Protein AF-0000000081539989 (afdb_homodimer)

pLDDT: mean 92.27, std 11.48, range [32.66, 98.75]

Structure (mmCIF, N/CA/C/O backbone):
data_AF-0000000081539989-model_v1
#
loop_
_entity.id
_entity.type
_entity.pdbx_description
1 polymer 'Tc1-like transposase DDE domain-containing protein'
#
loop_
_atom_site.group_PDB
_atom_site.id
_atom_site.type_symbol
_atom_site.label_atom_id
_atom_site.label_alt_id
_atom_site.label_comp_id
_atom_site.label_asym_id
_atom_site.label_entity_id
_atom_site.label_seq_id
_atom_site.pdbx_PDB_ins_code
_atom_site.Cartn_x
_atom_site.Cartn_y
_atom_site.Cartn_z
_atom_site.occupancy
_atom_site.B_iso_or_equiv
_atom_site.auth_seq_id
_atom_site.auth_comp_id
_atom_site.auth_asym_id
_atom_site.auth_atom_id
_atom_site.pdbx_PDB_model_num
ATOM 1 N N . MET A 1 1 ? 71.062 -4.848 20.766 1 32.66 1 MET A N 1
ATOM 2 C CA . MET A 1 1 ? 70.312 -5.418 19.625 1 32.66 1 MET A CA 1
ATOM 3 C C . MET A 1 1 ? 68.812 -5.262 19.797 1 32.66 1 MET A C 1
ATOM 5 O O . MET A 1 1 ? 68.25 -5.824 20.734 1 32.66 1 MET A O 1
ATOM 9 N N . GLY A 1 2 ? 68.25 -4.023 19.516 1 36.53 2 GLY A N 1
ATOM 10 C CA . GLY A 1 2 ? 66.875 -3.639 19.781 1 36.53 2 GLY A CA 1
ATOM 11 C C . GLY A 1 2 ? 65.875 -4.523 19.078 1 36.53 2 GLY A C 1
ATOM 12 O O . GLY A 1 2 ? 66.125 -5.035 17.984 1 36.53 2 GLY A O 1
ATOM 13 N N . LEU A 1 3 ? 65.125 -5.34 19.828 1 42.34 3 LEU A N 1
ATOM 14 C CA . LEU A 1 3 ? 64.125 -6.23 19.25 1 42.34 3 LEU A CA 1
ATOM 15 C C . LEU A 1 3 ? 63.25 -5.492 18.234 1 42.34 3 LEU A C 1
ATOM 17 O O . LEU A 1 3 ? 62.906 -4.332 18.453 1 42.34 3 LEU A O 1
ATOM 21 N N . PRO A 1 4 ? 63.375 -5.879 16.906 1 45.34 4 PRO A N 1
ATOM 22 C CA . PRO A 1 4 ? 62.594 -5.195 15.883 1 45.34 4 PRO A CA 1
ATOM 23 C C . PRO A 1 4 ? 61.094 -5.07 16.266 1 45.34 4 PRO A C 1
ATOM 25 O O . PRO A 1 4 ? 60.594 -5.906 17 1 45.34 4 PRO A O 1
ATOM 28 N N . HIS A 1 5 ? 60.562 -3.91 16.516 1 39.25 5 HIS A N 1
ATOM 29 C CA . HIS A 1 5 ? 59.156 -3.686 16.734 1 39.25 5 HIS A CA 1
ATOM 30 C C . HIS A 1 5 ? 58.312 -4.43 15.703 1 39.25 5 HIS A C 1
ATOM 32 O O . HIS A 1 5 ? 58.594 -4.352 14.5 1 39.25 5 HIS A O 1
ATOM 38 N N . ARG A 1 6 ? 57.875 -5.656 15.984 1 35.88 6 ARG A N 1
ATOM 39 C CA . ARG A 1 6 ? 56.969 -6.367 15.094 1 35.88 6 ARG A CA 1
ATOM 40 C C . ARG A 1 6 ? 55.969 -5.414 14.461 1 35.88 6 ARG A C 1
ATOM 42 O O . ARG A 1 6 ? 55.281 -4.68 15.164 1 35.88 6 ARG A O 1
ATOM 49 N N . ALA A 1 7 ? 56.375 -4.844 13.305 1 40.03 7 ALA A N 1
ATOM 50 C CA . ALA A 1 7 ? 55.406 -4.059 12.547 1 40.03 7 ALA A CA 1
ATOM 51 C C . ALA A 1 7 ? 53.969 -4.629 12.695 1 40.03 7 ALA A C 1
ATOM 53 O O . ALA A 1 7 ? 53.781 -5.848 12.633 1 40.03 7 ALA A O 1
ATOM 54 N N . TYR A 1 8 ? 53.156 -4.18 13.43 1 42.19 8 TYR A N 1
ATOM 55 C CA . TYR A 1 8 ? 51.75 -4.598 13.484 1 42.19 8 TYR A CA 1
ATOM 56 C C . TYR A 1 8 ? 51.25 -4.984 12.102 1 42.19 8 TYR A C 1
ATOM 58 O O . TYR A 1 8 ? 51.594 -4.336 11.109 1 42.19 8 TYR A O 1
ATOM 66 N N . SER A 1 9 ? 51.219 -6.258 11.734 1 43.16 9 SER A N 1
ATOM 67 C CA . SER A 1 9 ? 50.719 -6.805 10.484 1 43.16 9 SER A CA 1
ATOM 68 C C . SER A 1 9 ? 49.531 -6 9.984 1 43.16 9 SER A C 1
ATOM 70 O O . SER A 1 9 ? 48.562 -5.797 10.719 1 43.16 9 SER A O 1
ATOM 72 N N . THR A 1 10 ? 49.812 -4.809 9.383 1 48.72 10 THR A N 1
ATOM 73 C CA . THR A 1 10 ? 48.688 -4.07 8.773 1 48.72 10 THR A CA 1
ATOM 74 C C . THR A 1 10 ? 47.75 -5.02 8.031 1 48.72 10 THR A C 1
ATOM 76 O O . THR A 1 10 ? 48.188 -6.012 7.453 1 48.72 10 THR A O 1
ATOM 79 N N . GLY A 1 11 ? 46.656 -5.477 8.594 1 51.34 11 GLY A N 1
ATOM 80 C CA . GLY A 1 11 ? 45.656 -6.316 7.945 1 51.34 11 GLY A CA 1
ATOM 81 C C . GLY A 1 11 ? 45.594 -6.129 6.441 1 51.34 11 GLY A C 1
ATOM 82 O O . GLY A 1 11 ? 46.25 -5.254 5.895 1 51.34 11 GLY A O 1
ATOM 83 N N . ARG A 1 12 ? 45.281 -7.199 5.68 1 60.38 12 ARG A N 1
ATOM 84 C CA . ARG A 1 12 ? 45.125 -7.203 4.227 1 60.38 12 ARG A CA 1
ATOM 85 C C . ARG A 1 12 ? 44.5 -5.906 3.742 1 60.38 12 ARG A C 1
ATOM 87 O O . ARG A 1 12 ? 43.531 -5.43 4.336 1 60.38 12 ARG A O 1
ATOM 94 N N . PRO A 1 13 ? 45.344 -5.188 2.928 1 66.81 13 PRO A N 1
ATOM 95 C CA . PRO A 1 13 ? 44.719 -3.969 2.385 1 66.81 13 PRO A CA 1
ATOM 96 C C . PRO A 1 13 ? 43.312 -4.199 1.852 1 66.81 13 PRO A C 1
ATOM 98 O O . PRO A 1 13 ? 43 -5.297 1.385 1 66.81 13 PRO A O 1
ATOM 101 N N . ARG A 1 14 ? 42.469 -3.279 2.121 1 76.44 14 ARG A N 1
ATOM 102 C CA . ARG A 1 14 ? 41.094 -3.389 1.67 1 76.44 14 ARG A CA 1
ATOM 103 C C . ARG A 1 14 ? 41 -3.406 0.147 1 76.44 14 ARG A C 1
ATOM 105 O O . ARG A 1 14 ? 41.781 -2.725 -0.528 1 76.44 14 ARG A O 1
ATOM 112 N N . LYS A 1 15 ? 40.219 -4.227 -0.308 1 83.38 15 LYS A N 1
ATOM 113 C CA . LYS A 1 15 ? 40.094 -4.438 -1.745 1 83.38 15 LYS A CA 1
ATOM 114 C C . LYS A 1 15 ? 39.562 -3.178 -2.434 1 83.38 15 LYS A C 1
ATOM 116 O O . LYS A 1 15 ? 40 -2.857 -3.547 1 83.38 15 LYS A O 1
ATOM 121 N N . LEU A 1 16 ? 38.781 -2.385 -1.803 1 87.81 16 LEU A N 1
ATOM 122 C CA . LEU A 1 16 ? 38.25 -1.136 -2.359 1 87.81 16 LEU A CA 1
ATOM 123 C C . LEU A 1 16 ? 39.062 0.056 -1.825 1 87.81 16 LEU A C 1
ATOM 125 O O . LEU A 1 16 ? 39.094 0.283 -0.614 1 87.81 16 LEU A O 1
ATOM 129 N N . GLY A 1 17 ? 39.656 0.732 -2.686 1 87.44 17 GLY A N 1
ATOM 130 C CA . GLY A 1 17 ? 40.438 1.913 -2.316 1 87.44 17 GLY A CA 1
ATOM 131 C C . GLY A 1 17 ? 39.562 3.158 -2.172 1 87.44 17 GLY A C 1
ATOM 132 O O . GLY A 1 17 ? 38.344 3.092 -2.287 1 87.44 17 GLY A O 1
ATOM 133 N N . ALA A 1 18 ? 40.219 4.23 -1.873 1 89.81 18 ALA A N 1
ATOM 134 C CA . ALA A 1 18 ? 39.562 5.512 -1.636 1 89.81 18 ALA A CA 1
ATOM 135 C C . ALA A 1 18 ? 38.781 5.965 -2.871 1 89.81 18 ALA A C 1
ATOM 137 O O . ALA A 1 18 ? 37.688 6.496 -2.756 1 89.81 18 ALA A O 1
ATOM 138 N N . GLU A 1 19 ? 39.344 5.703 -3.971 1 91.69 19 GLU A N 1
ATOM 139 C CA . GLU A 1 19 ? 38.719 6.105 -5.219 1 91.69 19 GLU A CA 1
ATOM 140 C C . GLU A 1 19 ? 37.438 5.281 -5.48 1 91.69 19 GLU A C 1
ATOM 142 O O . GLU A 1 19 ? 36.438 5.809 -5.949 1 91.69 19 GLU A O 1
ATOM 147 N N . ASP A 1 20 ? 37.594 4.039 -5.219 1 91.75 20 ASP A N 1
ATOM 148 C CA . ASP A 1 20 ? 36.438 3.152 -5.383 1 91.75 20 ASP A CA 1
ATOM 149 C C . ASP A 1 20 ? 35.281 3.553 -4.453 1 91.75 20 ASP A C 1
ATOM 151 O O . ASP A 1 20 ? 34.125 3.566 -4.859 1 91.75 20 ASP A O 1
ATOM 155 N N . ILE A 1 21 ? 35.656 3.891 -3.301 1 91.5 21 ILE A N 1
ATOM 156 C CA . ILE A 1 21 ? 34.688 4.285 -2.297 1 91.5 21 ILE A CA 1
ATOM 157 C C . ILE A 1 21 ? 34 5.586 -2.721 1 91.5 21 ILE A C 1
ATOM 159 O O . ILE A 1 21 ? 32.781 5.719 -2.613 1 91.5 21 ILE A O 1
ATOM 163 N N . ALA A 1 22 ? 34.781 6.492 -3.139 1 93.38 22 ALA A N 1
ATOM 164 C CA . ALA A 1 22 ? 34.219 7.758 -3.627 1 93.38 22 ALA A CA 1
ATOM 165 C C . ALA A 1 22 ? 33.25 7.523 -4.773 1 93.38 22 ALA A C 1
ATOM 167 O O . ALA A 1 22 ? 32.188 8.172 -4.84 1 93.38 22 ALA A O 1
ATOM 168 N N . TYR A 1 23 ? 33.625 6.598 -5.547 1 93.25 23 TYR A N 1
ATOM 169 C CA . TYR A 1 23 ? 32.781 6.262 -6.676 1 93.25 23 TYR A CA 1
ATOM 170 C C . TYR A 1 23 ? 31.453 5.68 -6.195 1 93.25 23 TYR A C 1
ATOM 172 O O . TYR A 1 23 ? 30.391 6.078 -6.672 1 93.25 23 TYR A O 1
ATOM 180 N N . VAL A 1 24 ? 31.531 4.809 -5.281 1 91.12 24 VAL A N 1
ATOM 181 C CA . VAL A 1 24 ? 30.344 4.16 -4.738 1 91.12 24 VAL A CA 1
ATOM 182 C C . VAL A 1 24 ? 29.422 5.211 -4.121 1 91.12 24 VAL A C 1
ATOM 184 O O . VAL A 1 24 ? 28.219 5.195 -4.363 1 91.12 24 VAL A O 1
ATOM 187 N N . MET A 1 25 ? 29.953 6.086 -3.455 1 92.62 25 MET A N 1
ATOM 188 C CA . MET A 1 25 ? 29.172 7.133 -2.801 1 92.62 25 MET A CA 1
ATOM 189 C C . MET A 1 25 ? 28.484 8.023 -3.83 1 92.62 25 MET A C 1
ATOM 191 O O . MET A 1 25 ? 27.312 8.375 -3.676 1 92.62 25 MET A O 1
ATOM 195 N N . GLU A 1 26 ? 29.234 8.328 -4.797 1 93.31 26 GLU A N 1
ATOM 196 C CA . GLU A 1 26 ? 28.688 9.164 -5.855 1 93.31 26 GLU A CA 1
ATOM 197 C C . GLU A 1 26 ? 27.547 8.461 -6.59 1 93.31 26 GLU A C 1
ATOM 199 O O . GLU A 1 26 ? 26.531 9.07 -6.906 1 93.31 26 GLU A O 1
ATOM 204 N N . ARG A 1 27 ? 27.781 7.207 -6.801 1 93.5 27 ARG A N 1
ATOM 205 C CA . ARG A 1 27 ? 26.766 6.418 -7.488 1 93.5 27 ARG A CA 1
ATOM 206 C C . ARG A 1 27 ? 25.469 6.348 -6.672 1 93.5 27 ARG A C 1
ATOM 208 O O . ARG A 1 27 ? 24.375 6.512 -7.211 1 93.5 27 ARG A O 1
ATOM 215 N N . LEU A 1 28 ? 25.594 6.141 -5.418 1 94.19 28 LEU A N 1
ATOM 216 C CA . LEU A 1 28 ? 24.438 6.023 -4.535 1 94.19 28 LEU A CA 1
ATOM 217 C C . LEU A 1 28 ? 23.719 7.363 -4.387 1 94.19 28 LEU A C 1
ATOM 219 O O . LEU A 1 28 ? 22.5 7.406 -4.227 1 94.19 28 LEU A O 1
ATOM 223 N N . ASN A 1 29 ? 24.547 8.398 -4.453 1 91.12 29 ASN A N 1
ATOM 224 C CA . ASN A 1 29 ? 23.953 9.727 -4.402 1 91.12 29 ASN A CA 1
ATOM 225 C C . ASN A 1 29 ? 23.078 10 -5.633 1 91.12 29 ASN A C 1
ATOM 227 O O . ASN A 1 29 ? 22.062 10.68 -5.535 1 91.12 29 ASN A O 1
ATOM 231 N N . GLN A 1 30 ? 23.5 9.523 -6.707 1 92.12 30 GLN A N 1
ATOM 232 C CA . GLN A 1 30 ? 22.766 9.703 -7.949 1 92.12 30 GLN A CA 1
ATOM 233 C C . GLN A 1 30 ? 21.562 8.758 -8.016 1 92.12 30 GLN A C 1
ATOM 235 O O . GLN A 1 30 ? 20.484 9.141 -8.469 1 92.12 30 GLN A O 1
ATOM 240 N N . CYS A 1 31 ? 21.828 7.523 -7.574 1 94.19 31 CYS A N 1
ATOM 241 C CA . CYS A 1 31 ? 20.812 6.48 -7.59 1 94.19 31 CYS A CA 1
ATOM 242 C C . CYS A 1 31 ? 20.828 5.691 -6.285 1 94.19 31 CYS A C 1
ATOM 244 O O . CYS A 1 31 ? 21.578 4.73 -6.137 1 94.19 31 CYS A O 1
ATOM 246 N N . ALA A 1 32 ? 19.891 6.016 -5.473 1 95.81 32 ALA A N 1
ATOM 247 C CA . ALA A 1 32 ? 19.906 5.48 -4.113 1 95.81 32 ALA A CA 1
ATOM 248 C C . ALA A 1 32 ? 19.406 4.035 -4.09 1 95.81 32 ALA A C 1
ATOM 250 O O . ALA A 1 32 ? 19.641 3.312 -3.115 1 95.81 32 ALA A O 1
ATOM 251 N N . ASP A 1 33 ? 18.766 3.527 -5.23 1 95.06 33 ASP A N 1
ATOM 252 C CA . ASP A 1 33 ? 18.094 2.229 -5.172 1 95.06 33 ASP A CA 1
ATOM 253 C C . ASP A 1 33 ? 18.922 1.155 -5.871 1 95.06 33 ASP A C 1
ATOM 255 O O . ASP A 1 33 ? 18.406 0.098 -6.234 1 95.06 33 ASP A O 1
ATOM 259 N N . LEU A 1 34 ? 20.219 1.392 -6.02 1 94.88 34 LEU A N 1
ATOM 260 C CA . LEU A 1 34 ? 21.078 0.402 -6.652 1 94.88 34 LEU A CA 1
ATOM 261 C C . LEU A 1 34 ? 21.172 -0.861 -5.805 1 94.88 34 LEU A C 1
ATOM 263 O O . LEU A 1 34 ? 21.25 -0.783 -4.574 1 94.88 34 LEU A O 1
ATOM 267 N N . MET A 1 35 ? 21.125 -1.949 -6.512 1 95.25 35 MET A N 1
ATOM 268 C CA . MET A 1 35 ? 21.328 -3.221 -5.828 1 95.25 35 MET A CA 1
ATOM 269 C C . MET A 1 35 ? 22.828 -3.508 -5.664 1 95.25 35 MET A C 1
ATOM 271 O O . MET A 1 35 ? 23.656 -2.922 -6.363 1 95.25 35 MET A O 1
ATOM 275 N N . LEU A 1 36 ? 23.156 -4.367 -4.738 1 95.88 36 LEU A N 1
ATOM 276 C CA . LEU A 1 36 ? 24.547 -4.648 -4.43 1 95.88 36 LEU A CA 1
ATOM 277 C C . LEU A 1 36 ? 25.281 -5.203 -5.652 1 95.88 36 LEU A C 1
ATOM 279 O O . LEU A 1 36 ? 26.438 -4.859 -5.902 1 95.88 36 LEU A O 1
ATOM 283 N N . ASP A 1 37 ? 24.562 -6.102 -6.363 1 95.62 37 ASP A N 1
ATOM 284 C CA . ASP A 1 37 ? 25.203 -6.668 -7.551 1 95.62 37 ASP A CA 1
ATOM 285 C C . ASP A 1 37 ? 25.406 -5.598 -8.625 1 95.62 37 ASP A C 1
ATOM 287 O O . ASP A 1 37 ? 26.391 -5.637 -9.367 1 95.62 37 ASP A O 1
ATOM 291 N N . GLU A 1 38 ? 24.484 -4.656 -8.719 1 94.56 38 GLU A N 1
ATOM 292 C CA . GLU A 1 38 ? 24.641 -3.549 -9.656 1 94.56 38 GLU A CA 1
ATOM 293 C C . GLU A 1 38 ? 25.812 -2.654 -9.266 1 94.56 38 GLU A C 1
ATOM 295 O O . GLU A 1 38 ? 26.547 -2.189 -10.133 1 94.56 38 GLU A O 1
ATOM 300 N N . LEU A 1 39 ? 25.938 -2.393 -7.977 1 94.88 39 LEU A N 1
ATOM 301 C CA . LEU A 1 39 ? 27.047 -1.603 -7.48 1 94.88 39 LEU A CA 1
ATOM 302 C C . LEU A 1 39 ? 28.375 -2.301 -7.773 1 94.88 39 LEU A C 1
ATOM 304 O O . LEU A 1 39 ? 29.328 -1.674 -8.258 1 94.88 39 LEU A O 1
ATOM 308 N N . ALA A 1 40 ? 28.391 -3.602 -7.465 1 95.88 40 ALA A N 1
ATOM 309 C CA . ALA A 1 40 ? 29.578 -4.391 -7.758 1 95.88 40 ALA A CA 1
ATOM 310 C C . ALA A 1 40 ? 29.938 -4.328 -9.242 1 95.88 40 ALA A C 1
ATOM 312 O O . ALA A 1 40 ? 31.094 -4.109 -9.602 1 95.88 40 ALA A O 1
ATOM 313 N N . GLY A 1 41 ? 28.906 -4.48 -10.039 1 94.69 41 GLY A N 1
ATOM 314 C CA . GLY A 1 41 ? 29.125 -4.395 -11.477 1 94.69 41 GLY A CA 1
ATOM 315 C C . GLY A 1 41 ? 29.609 -3.029 -11.922 1 94.69 41 GLY A C 1
ATOM 316 O O . GLY A 1 41 ? 30.453 -2.93 -12.812 1 94.69 41 GLY A O 1
ATOM 317 N N . SER A 1 42 ? 29.078 -1.986 -11.375 1 93.25 42 SER A N 1
ATOM 318 C CA . SER A 1 42 ? 29.469 -0.625 -11.727 1 93.25 42 SER A CA 1
ATOM 319 C C . SER A 1 42 ? 30.938 -0.357 -11.383 1 93.25 42 SER A C 1
ATOM 321 O O . SER A 1 42 ? 31.641 0.336 -12.125 1 93.25 42 SER A O 1
ATOM 323 N N . ILE A 1 43 ? 31.391 -0.845 -10.266 1 93.62 43 ILE A N 1
ATOM 324 C CA . ILE A 1 43 ? 32.781 -0.68 -9.852 1 93.62 43 ILE A CA 1
ATOM 325 C C . ILE A 1 43 ? 33.719 -1.317 -10.891 1 93.62 43 ILE A C 1
ATOM 327 O O . ILE A 1 43 ? 34.688 -0.7 -11.32 1 93.62 43 ILE A O 1
ATOM 331 N N . GLU A 1 44 ? 33.344 -2.529 -11.242 1 93.94 44 GLU A N 1
ATOM 332 C CA . GLU A 1 44 ? 34.125 -3.258 -12.234 1 93.94 44 GLU A CA 1
ATOM 333 C C . GLU A 1 44 ? 34.125 -2.535 -13.578 1 93.94 44 GLU A C 1
ATOM 335 O O . GLU A 1 44 ? 35.156 -2.475 -14.258 1 93.94 44 GLU A O 1
ATOM 340 N N . ALA A 1 45 ? 33.062 -2 -13.969 1 93.88 45 ALA A N 1
ATOM 341 C CA . ALA A 1 45 ? 32.875 -1.354 -15.266 1 93.88 45 ALA A CA 1
ATOM 342 C C . ALA A 1 45 ? 33.781 -0.126 -15.398 1 93.88 45 ALA A C 1
ATOM 344 O O . ALA A 1 45 ? 34.219 0.214 -16.5 1 93.88 45 ALA A O 1
ATOM 345 N N . VAL A 1 46 ? 34.125 0.514 -14.328 1 92.81 46 VAL A N 1
ATOM 346 C CA . VAL A 1 46 ? 34.906 1.734 -14.398 1 92.81 46 VAL A CA 1
ATOM 347 C C . VAL A 1 46 ? 36.375 1.414 -14.117 1 92.81 46 VAL A C 1
ATOM 349 O O . VAL A 1 46 ? 37.188 2.318 -13.891 1 92.81 46 VAL A O 1
ATOM 352 N N . GLY A 1 47 ? 36.75 0.156 -14.039 1 90.75 47 GLY A N 1
ATOM 353 C CA . GLY A 1 47 ? 38.125 -0.241 -13.922 1 90.75 47 GLY A CA 1
ATOM 354 C C . GLY A 1 47 ? 38.531 -0.623 -12.508 1 90.75 47 GLY A C 1
ATOM 355 O O . GLY A 1 47 ? 39.719 -0.782 -12.211 1 90.75 47 GLY A O 1
ATOM 356 N N . GLY A 1 48 ? 37.5 -0.694 -11.703 1 90.06 48 GLY A N 1
ATOM 357 C CA . GLY A 1 48 ? 37.781 -1.142 -10.344 1 90.06 48 GLY A CA 1
ATOM 358 C C . GLY A 1 48 ? 37.938 -2.648 -10.234 1 90.06 48 GLY A C 1
ATOM 359 O O . GLY A 1 48 ? 37.875 -3.359 -11.234 1 90.06 48 GLY A O 1
ATOM 360 N N . PRO A 1 49 ? 38.25 -3.07 -9.055 1 92.38 49 PRO A N 1
ATOM 361 C CA . PRO A 1 49 ? 38.406 -4.512 -8.844 1 92.38 49 PRO A CA 1
ATOM 362 C C . PRO A 1 49 ? 37.062 -5.258 -8.891 1 92.38 49 PRO A C 1
ATOM 364 O O . PRO A 1 49 ? 36.031 -4.664 -8.633 1 92.38 49 PRO A O 1
ATOM 367 N N . LYS A 1 50 ? 37.156 -6.492 -9.258 1 93.56 50 LYS A N 1
ATOM 368 C CA . LYS A 1 50 ? 36 -7.367 -9.18 1 93.56 50 LYS A CA 1
ATOM 369 C C . LYS A 1 50 ? 35.656 -7.695 -7.727 1 93.56 50 LYS A C 1
ATOM 371 O O . LYS A 1 50 ? 36.469 -8.258 -7 1 93.56 50 LYS A O 1
ATOM 376 N N . VAL A 1 51 ? 34.594 -7.266 -7.32 1 93.62 51 VAL A N 1
ATOM 377 C CA . VAL A 1 51 ? 34.219 -7.445 -5.922 1 93.62 51 VAL A CA 1
ATOM 378 C C . VAL A 1 51 ? 32.875 -8.203 -5.832 1 93.62 51 VAL A C 1
ATOM 380 O O . VAL A 1 51 ? 32.062 -8.164 -6.758 1 93.62 51 VAL A O 1
ATOM 383 N N . SER A 1 52 ? 32.719 -8.938 -4.773 1 94.5 52 SER A N 1
ATOM 384 C CA . SER A 1 52 ? 31.484 -9.664 -4.504 1 94.5 52 SER A CA 1
ATOM 385 C C . SER A 1 52 ? 30.438 -8.766 -3.838 1 94.5 52 SER A C 1
ATOM 387 O O . SER A 1 52 ? 30.781 -7.699 -3.318 1 94.5 52 SER A O 1
ATOM 389 N N . LYS A 1 53 ? 29.172 -9.234 -3.846 1 94.81 53 LYS A N 1
ATOM 390 C CA . LYS A 1 53 ? 28.094 -8.531 -3.166 1 94.81 53 LYS A CA 1
ATOM 391 C C . LYS A 1 53 ? 28.391 -8.383 -1.676 1 94.81 53 LYS A C 1
ATOM 393 O O . LYS A 1 53 ? 28.094 -7.344 -1.08 1 94.81 53 LYS A O 1
ATOM 398 N N . SER A 1 54 ? 28.953 -9.383 -1.176 1 95.56 54 SER A N 1
ATOM 399 C CA . SER A 1 54 ? 29.234 -9.398 0.257 1 95.56 54 SER A CA 1
ATOM 400 C C . SER A 1 54 ? 30.266 -8.344 0.632 1 95.56 54 SER A C 1
ATOM 402 O O . SER A 1 54 ? 30.125 -7.676 1.664 1 95.56 54 SER A O 1
ATOM 404 N N . LEU A 1 55 ? 31.234 -8.211 -0.176 1 93.81 55 LEU A N 1
ATOM 405 C CA . LEU A 1 55 ? 32.25 -7.195 0.075 1 93.81 55 LEU A CA 1
ATOM 406 C C . LEU A 1 55 ? 31.641 -5.793 -0.008 1 93.81 55 LEU A C 1
ATOM 408 O O . LEU A 1 55 ? 31.969 -4.93 0.81 1 93.81 55 LEU A O 1
ATOM 412 N N . VAL A 1 56 ? 30.844 -5.609 -1.032 1 94.62 56 VAL A N 1
ATOM 413 C CA . VAL A 1 56 ? 30.203 -4.309 -1.181 1 94.62 56 VAL A CA 1
ATOM 414 C C . VAL A 1 56 ? 29.344 -4.016 0.049 1 94.62 56 VAL A C 1
ATOM 416 O O . VAL A 1 56 ? 29.406 -2.914 0.601 1 94.62 56 VAL A O 1
ATOM 419 N N . SER A 1 57 ? 28.594 -4.988 0.435 1 95.69 57 SER A N 1
ATOM 420 C CA . SER A 1 57 ? 27.719 -4.84 1.604 1 95.69 57 SER A CA 1
ATOM 421 C C . SER A 1 57 ? 28.531 -4.48 2.846 1 95.69 57 SER A C 1
ATOM 423 O O . SER A 1 57 ? 28.172 -3.57 3.59 1 95.69 57 SER A O 1
ATOM 425 N N . ARG A 1 58 ? 29.625 -5.105 3.051 1 94.56 58 ARG A N 1
ATOM 426 C CA . ARG A 1 58 ? 30.484 -4.848 4.199 1 94.56 58 ARG A CA 1
ATOM 427 C C . ARG A 1 58 ? 31.078 -3.438 4.141 1 94.56 58 ARG A C 1
ATOM 429 O O . ARG A 1 58 ? 31.203 -2.773 5.172 1 94.56 58 ARG A O 1
ATOM 436 N N . THR A 1 59 ? 31.453 -3.129 2.996 1 94 59 THR A N 1
ATOM 437 C CA . THR A 1 59 ? 32 -1.789 2.805 1 94 59 THR A CA 1
ATOM 438 C C . THR A 1 59 ? 30.953 -0.729 3.148 1 94 59 THR A C 1
ATOM 440 O O . THR A 1 59 ? 31.266 0.259 3.818 1 94 59 THR A O 1
ATOM 443 N N . LEU A 1 60 ? 29.688 -0.877 2.701 1 95.69 60 LEU A N 1
ATOM 444 C CA . LEU A 1 60 ? 28.625 0.066 3.002 1 95.69 60 LEU A CA 1
ATOM 445 C C . LEU A 1 60 ? 28.375 0.146 4.504 1 95.69 60 LEU A C 1
ATOM 447 O O . LEU A 1 60 ? 28.141 1.231 5.047 1 95.69 60 LEU A O 1
ATOM 451 N N . GLN A 1 61 ? 28.438 -0.96 5.074 1 95.5 61 GLN A N 1
ATOM 452 C CA . GLN A 1 61 ? 28.25 -1.002 6.52 1 95.5 61 GLN A CA 1
ATOM 453 C C . GLN A 1 61 ? 29.344 -0.204 7.23 1 95.5 61 GLN A C 1
ATOM 455 O O . GLN A 1 61 ? 29.062 0.562 8.156 1 95.5 61 GLN A O 1
ATOM 460 N N . ARG A 1 62 ? 30.562 -0.364 6.801 1 93 62 ARG A N 1
ATOM 461 C CA . ARG A 1 62 ? 31.703 0.356 7.375 1 93 62 ARG A CA 1
ATOM 462 C C . ARG A 1 62 ? 31.531 1.862 7.191 1 93 62 ARG A C 1
ATOM 464 O O . ARG A 1 62 ? 31.953 2.645 8.055 1 93 62 ARG A O 1
ATOM 471 N N . LEU A 1 63 ? 30.938 2.201 6.125 1 93.81 63 LEU A N 1
ATOM 472 C CA . LEU A 1 63 ? 30.75 3.611 5.816 1 93.81 63 LEU A CA 1
ATOM 473 C C . LEU A 1 63 ? 29.453 4.129 6.453 1 93.81 63 LEU A C 1
ATOM 475 O O . LEU A 1 63 ? 29.047 5.27 6.211 1 93.81 63 LEU A O 1
ATOM 479 N N . ASP A 1 64 ? 28.75 3.344 7.184 1 95.88 64 ASP A N 1
ATOM 480 C CA . ASP A 1 64 ? 27.5 3.674 7.867 1 95.88 64 ASP A CA 1
ATOM 481 C C . ASP A 1 64 ? 26.406 4.027 6.867 1 95.88 64 ASP A C 1
ATOM 483 O O . ASP A 1 64 ? 25.656 4.984 7.074 1 95.88 64 ASP A O 1
ATOM 487 N N . ILE A 1 65 ? 26.531 3.436 5.773 1 96.31 65 ILE A N 1
ATOM 488 C CA . ILE A 1 65 ? 25.453 3.516 4.785 1 96.31 65 ILE A CA 1
ATOM 489 C C . ILE A 1 65 ? 24.469 2.377 5.008 1 96.31 65 ILE A C 1
ATOM 491 O O . ILE A 1 65 ? 24.859 1.206 5.043 1 96.31 65 ILE A O 1
ATOM 495 N N . THR A 1 66 ? 23.297 2.711 5.156 1 96.81 66 THR A N 1
ATOM 496 C CA . THR A 1 66 ? 22.297 1.707 5.531 1 96.81 66 THR A CA 1
ATOM 497 C C . THR A 1 66 ? 21.203 1.608 4.477 1 96.81 66 THR A C 1
ATOM 499 O O . THR A 1 66 ? 20.922 2.58 3.771 1 96.81 66 THR A O 1
ATOM 502 N N . ARG A 1 67 ? 20.75 0.392 4.348 1 96.31 67 ARG A N 1
ATOM 503 C CA . ARG A 1 67 ? 19.594 0.16 3.488 1 96.31 67 ARG A CA 1
ATOM 504 C C . ARG A 1 67 ? 18.297 0.523 4.203 1 96.31 67 ARG A C 1
ATOM 506 O O . ARG A 1 67 ? 18.094 0.125 5.352 1 96.31 67 ARG A O 1
ATOM 513 N N . LYS A 1 68 ? 17.516 1.342 3.58 1 95.94 68 LYS A N 1
ATOM 514 C CA . LYS A 1 68 ? 16.266 1.773 4.215 1 95.94 68 LYS A CA 1
ATOM 515 C C . LYS A 1 68 ? 15.18 2.021 3.176 1 95.94 68 LYS A C 1
ATOM 517 O O . LYS A 1 68 ? 15.43 1.938 1.972 1 95.94 68 LYS A O 1
ATOM 522 N N . ARG A 1 69 ? 13.984 2.186 3.676 1 95 69 ARG A N 1
ATOM 523 C CA . ARG A 1 69 ? 12.859 2.436 2.781 1 95 69 ARG A CA 1
ATOM 524 C C . ARG A 1 69 ? 13.062 3.717 1.982 1 95 69 ARG A C 1
ATOM 526 O O . ARG A 1 69 ? 13.477 4.738 2.535 1 95 69 ARG A O 1
ATOM 533 N N . LEU A 1 70 ? 12.727 3.643 0.736 1 94.75 70 LEU A N 1
ATOM 534 C CA . LEU A 1 70 ? 12.953 4.742 -0.192 1 94.75 70 LEU A CA 1
ATOM 535 C C . LEU A 1 70 ? 11.812 5.75 -0.139 1 94.75 70 LEU A C 1
ATOM 537 O O . LEU A 1 70 ? 10.641 5.363 -0.102 1 94.75 70 LEU A O 1
ATOM 541 N N . ARG A 1 71 ? 12.164 6.984 -0.044 1 91.94 71 ARG A N 1
ATOM 542 C CA . ARG A 1 71 ? 11.203 8.062 -0.244 1 91.94 71 ARG A CA 1
ATOM 543 C C . ARG A 1 71 ? 11.227 8.562 -1.687 1 91.94 71 ARG A C 1
ATOM 545 O O . ARG A 1 71 ? 12.297 8.828 -2.236 1 91.94 71 ARG A O 1
ATOM 552 N N . ARG A 1 72 ? 10.086 8.734 -2.207 1 89.94 72 ARG A N 1
ATOM 553 C CA . ARG A 1 72 ? 10.023 9.156 -3.604 1 89.94 72 ARG A CA 1
ATOM 554 C C . ARG A 1 72 ? 9.672 10.641 -3.715 1 89.94 72 ARG A C 1
ATOM 556 O O . ARG A 1 72 ? 8.781 11.125 -3.014 1 89.94 72 ARG A O 1
ATOM 563 N N . ARG A 1 73 ? 10.422 11.297 -4.551 1 89.62 73 ARG A N 1
ATOM 564 C CA . ARG A 1 73 ? 10.18 12.695 -4.871 1 89.62 73 ARG A CA 1
ATOM 565 C C . ARG A 1 73 ? 9.844 12.867 -6.352 1 89.62 73 ARG A C 1
ATOM 567 O O . ARG A 1 73 ? 10.539 12.328 -7.215 1 89.62 73 ARG A O 1
ATOM 574 N N . ALA A 1 74 ? 8.766 13.609 -6.562 1 90.88 74 ALA A N 1
ATOM 575 C CA . ALA A 1 74 ? 8.336 13.82 -7.941 1 90.88 74 ALA A CA 1
ATOM 576 C C . ALA A 1 74 ? 9.344 14.672 -8.711 1 90.88 74 ALA A C 1
ATOM 578 O O . ALA A 1 74 ? 9.789 15.719 -8.227 1 90.88 74 ALA A O 1
ATOM 579 N N . SER A 1 75 ? 9.734 14.234 -9.859 1 90 75 SER A N 1
ATOM 580 C CA . SER A 1 75 ? 10.617 15.016 -10.719 1 90 75 SER A CA 1
ATOM 581 C C . SER A 1 75 ? 9.969 16.328 -11.125 1 90 75 SER A C 1
ATOM 583 O O . SER A 1 75 ? 10.664 17.297 -11.438 1 90 75 SER A O 1
ATOM 585 N N . GLU A 1 76 ? 8.625 16.344 -11.023 1 90.06 76 GLU A N 1
ATOM 586 C CA . GLU A 1 76 ? 7.855 17.531 -11.375 1 90.06 76 GLU A CA 1
ATOM 587 C C . GLU A 1 76 ? 7.953 18.609 -10.289 1 90.06 76 GLU A C 1
ATOM 589 O O . GLU A 1 76 ? 7.602 19.766 -10.523 1 90.06 76 GLU A O 1
ATOM 594 N N . ALA A 1 77 ? 8.43 18.188 -9.125 1 90.5 77 ALA A N 1
ATOM 595 C CA . ALA A 1 77 ? 8.594 19.156 -8.047 1 90.5 77 ALA A CA 1
ATOM 596 C C . ALA A 1 77 ? 9.656 20.203 -8.406 1 90.5 77 ALA A C 1
ATOM 598 O O . ALA A 1 77 ? 10.711 19.859 -8.938 1 90.5 77 ALA A O 1
ATOM 599 N N . ASP A 1 78 ? 9.32 21.453 -8.25 1 90.31 78 ASP A N 1
ATOM 600 C CA . ASP A 1 78 ? 10.156 22.578 -8.672 1 90.31 78 ASP A CA 1
ATOM 601 C C . ASP A 1 78 ? 10.547 23.453 -7.477 1 90.31 78 ASP A C 1
ATOM 603 O O . ASP A 1 78 ? 9.68 24.031 -6.812 1 90.31 78 ASP A O 1
ATOM 607 N N . LEU A 1 79 ? 11.789 23.578 -7.375 1 91 79 LEU A N 1
ATOM 608 C CA . LEU A 1 79 ? 12.305 24.359 -6.258 1 91 79 LEU A CA 1
ATOM 609 C C . LEU A 1 79 ? 11.852 25.812 -6.352 1 91 79 LEU A C 1
ATOM 611 O O . LEU A 1 79 ? 11.602 26.453 -5.332 1 91 79 LEU A O 1
ATOM 615 N N . ASN A 1 80 ? 11.734 26.266 -7.535 1 94.06 80 ASN A N 1
ATOM 616 C CA . ASN A 1 80 ? 11.289 27.641 -7.727 1 94.06 80 ASN A CA 1
ATOM 617 C C . ASN A 1 80 ? 9.828 27.828 -7.324 1 94.06 80 ASN A C 1
ATOM 619 O O . ASN A 1 80 ? 9.469 28.844 -6.719 1 94.06 80 ASN A O 1
ATOM 623 N N . LEU A 1 81 ? 9.078 26.828 -7.691 1 94.81 81 LEU A N 1
ATOM 624 C CA . LEU A 1 81 ? 7.668 26.891 -7.316 1 94.81 81 LEU A CA 1
ATOM 625 C C . LEU A 1 81 ? 7.504 26.781 -5.805 1 94.81 81 LEU A C 1
ATOM 627 O O . LEU A 1 81 ? 6.637 27.438 -5.219 1 94.81 81 LEU A O 1
ATOM 631 N N . GLU A 1 82 ? 8.32 26.016 -5.207 1 95 82 GLU A N 1
ATOM 632 C CA . GLU A 1 82 ? 8.297 25.906 -3.754 1 95 82 GLU A CA 1
ATOM 633 C C . GLU A 1 82 ? 8.695 27.219 -3.086 1 95 82 GLU A C 1
ATOM 635 O O . GLU A 1 82 ? 8.055 27.656 -2.129 1 95 82 GLU A O 1
ATOM 640 N N . ALA A 1 83 ? 9.734 27.812 -3.619 1 95.44 83 ALA A N 1
ATOM 641 C CA . ALA A 1 83 ? 10.195 29.094 -3.09 1 95.44 83 ALA A CA 1
ATOM 642 C C . ALA A 1 83 ? 9.125 30.172 -3.258 1 95.44 83 ALA A C 1
ATOM 644 O O . ALA A 1 83 ? 8.883 30.953 -2.34 1 95.44 83 ALA A O 1
ATOM 645 N N . ALA A 1 84 ? 8.547 30.156 -4.414 1 96.19 84 ALA A N 1
ATOM 646 C CA . ALA A 1 84 ? 7.488 31.125 -4.68 1 96.19 84 ALA A CA 1
ATOM 647 C C . ALA A 1 84 ? 6.32 30.938 -3.715 1 96.19 84 ALA A C 1
ATOM 649 O O . ALA A 1 84 ? 5.75 31.922 -3.227 1 96.19 84 ALA A O 1
ATOM 650 N N . CYS A 1 85 ? 5.984 29.719 -3.479 1 96 85 CYS A N 1
ATOM 651 C CA . CYS A 1 85 ? 4.91 29.422 -2.537 1 96 85 CYS A CA 1
ATOM 652 C C . CYS A 1 85 ? 5.254 29.922 -1.141 1 96 85 CYS A C 1
ATOM 654 O O . CYS A 1 85 ? 4.434 30.562 -0.491 1 96 85 CYS A O 1
ATOM 656 N N . ARG A 1 86 ? 6.469 29.719 -0.768 1 93.75 86 ARG A N 1
ATOM 657 C CA . ARG A 1 86 ? 6.906 30.156 0.551 1 93.75 86 ARG A CA 1
ATOM 658 C C . ARG A 1 86 ? 6.836 31.672 0.667 1 93.75 86 ARG A C 1
ATOM 660 O O . ARG A 1 86 ? 6.426 32.219 1.701 1 93.75 86 ARG A O 1
ATOM 667 N N . LEU A 1 87 ? 7.203 32.312 -0.375 1 94.94 87 LEU A N 1
ATOM 668 C CA . LEU A 1 87 ? 7.176 33.75 -0.384 1 94.94 87 LEU A CA 1
ATOM 669 C C . LEU A 1 87 ? 5.746 34.281 -0.291 1 94.94 87 LEU A C 1
ATOM 671 O O . LEU A 1 87 ? 5.469 35.219 0.463 1 94.94 87 LEU A O 1
ATOM 675 N N . ARG A 1 88 ? 4.871 33.688 -1.024 1 95.94 88 ARG A N 1
ATOM 676 C CA . ARG A 1 88 ? 3.469 34.094 -0.977 1 95.94 88 ARG A CA 1
ATOM 677 C C . ARG A 1 88 ? 2.887 33.875 0.418 1 95.94 88 ARG A C 1
ATOM 679 O O . ARG A 1 88 ? 2.203 34.75 0.948 1 95.94 88 ARG A O 1
ATOM 686 N N . MET A 1 89 ? 3.238 32.781 0.983 1 95.69 89 MET A N 1
ATOM 687 C CA . MET A 1 89 ? 2.656 32.406 2.268 1 95.69 89 MET A CA 1
ATOM 688 C C . MET A 1 89 ? 3.229 33.25 3.396 1 95.69 89 MET A C 1
ATOM 690 O O . MET A 1 89 ? 2.598 33.406 4.445 1 95.69 89 MET A O 1
ATOM 694 N N . ALA A 1 90 ? 4.391 33.781 3.172 1 94.44 90 ALA A N 1
ATOM 695 C CA . ALA A 1 90 ? 5.062 34.594 4.184 1 94.44 90 ALA A CA 1
ATOM 696 C C . ALA A 1 90 ? 4.293 35.875 4.461 1 94.44 90 ALA A C 1
ATOM 698 O O . ALA A 1 90 ? 4.508 36.531 5.484 1 94.44 90 ALA A O 1
ATOM 699 N N . ARG A 1 91 ? 3.389 36.156 3.592 1 95.19 91 ARG A N 1
ATOM 700 C CA . ARG A 1 91 ? 2.607 37.406 3.73 1 95.19 91 ARG A CA 1
ATOM 701 C C . ARG A 1 91 ? 1.478 37.219 4.738 1 95.19 91 ARG A C 1
ATOM 703 O O . ARG A 1 91 ? 0.83 38.188 5.133 1 95.19 91 ARG A O 1
ATOM 710 N N . TYR A 1 92 ? 1.273 36 5.168 1 97.25 92 TYR A N 1
ATOM 711 C CA . TYR A 1 92 ? 0.137 35.688 6.035 1 97.25 92 TYR A CA 1
ATOM 712 C C . TYR A 1 92 ? 0.603 35.312 7.434 1 97.25 92 TYR A C 1
ATOM 714 O O . TYR A 1 92 ? 1.693 34.75 7.602 1 97.25 92 TYR A O 1
ATOM 722 N N . LEU A 1 93 ? -0.213 35.625 8.328 1 96.31 93 LEU A N 1
ATOM 723 C CA . LEU A 1 93 ? -0.014 35.094 9.68 1 96.31 93 LEU A CA 1
ATOM 724 C C . LEU A 1 93 ? -0.546 33.688 9.789 1 96.31 93 LEU A C 1
ATOM 726 O O . LEU A 1 93 ? -1.545 33.344 9.156 1 96.31 93 LEU A O 1
ATOM 730 N N . PRO A 1 94 ? 0.078 32.875 10.625 1 95.62 94 PRO A N 1
ATOM 731 C CA . PRO A 1 94 ? -0.359 31.484 10.781 1 95.62 94 PRO A CA 1
ATOM 732 C C . PRO A 1 94 ? -1.837 31.359 11.141 1 95.62 94 PRO A C 1
ATOM 734 O O . PRO A 1 94 ? -2.512 30.422 10.703 1 95.62 94 PRO A O 1
ATOM 737 N N . GLU A 1 95 ? -2.34 32.312 11.891 1 96.5 95 GLU A N 1
ATOM 738 C CA . GLU A 1 95 ? -3.725 32.281 12.352 1 96.5 95 GLU A CA 1
ATOM 739 C C . GLU A 1 95 ? -4.695 32.5 11.195 1 96.5 95 GLU A C 1
ATOM 741 O O . GLU A 1 95 ? -5.883 32.188 11.305 1 96.5 95 GLU A O 1
ATOM 746 N N . GLN A 1 96 ? -4.137 33.062 10.125 1 98.19 96 GLN A N 1
ATOM 747 C CA . GLN A 1 96 ? -4.988 33.406 8.984 1 98.19 96 GLN A CA 1
ATOM 748 C C . GLN A 1 96 ? -5.176 32.188 8.078 1 98.19 96 GLN A C 1
ATOM 750 O O . GLN A 1 96 ? -6.098 32.156 7.262 1 98.19 96 GLN A O 1
ATOM 755 N N . LEU A 1 97 ? -4.328 31.203 8.258 1 98.12 97 LEU A N 1
ATOM 756 C CA . LEU A 1 97 ? -4.246 30.109 7.285 1 98.12 97 LEU A CA 1
ATOM 757 C C . LEU A 1 97 ? -5.141 28.953 7.699 1 98.12 97 LEU A C 1
ATOM 759 O O . LEU A 1 97 ? -5.211 28.609 8.875 1 98.12 97 LEU A O 1
ATOM 763 N N . ILE A 1 98 ? -5.824 28.344 6.781 1 98.62 98 ILE A N 1
ATOM 764 C CA . ILE A 1 98 ? -6.551 27.094 6.91 1 98.62 98 ILE A CA 1
ATOM 765 C C . ILE A 1 98 ? -6.141 26.141 5.789 1 98.62 98 ILE A C 1
ATOM 767 O O . ILE A 1 98 ? -6.363 26.422 4.609 1 98.62 98 ILE A O 1
ATOM 771 N N . PHE A 1 99 ? -5.543 25.031 6.133 1 98.56 99 PHE A N 1
ATOM 772 C CA . PHE A 1 99 ? -5.168 24.031 5.145 1 98.56 99 PHE A CA 1
ATOM 773 C C . PHE A 1 99 ? -6.285 23.016 4.953 1 98.56 99 PHE A C 1
ATOM 775 O O . PHE A 1 99 ? -6.742 22.406 5.918 1 98.56 99 PHE A O 1
ATOM 782 N N . VAL A 1 100 ? -6.715 22.844 3.744 1 98.12 100 VAL A N 1
ATOM 783 C CA . VAL A 1 100 ? -7.832 21.953 3.441 1 98.12 100 VAL A CA 1
ATOM 784 C C . VAL A 1 100 ? -7.363 20.844 2.502 1 98.12 100 VAL A C 1
ATOM 786 O O . VAL A 1 100 ? -6.656 21.109 1.526 1 98.12 100 VAL A O 1
ATOM 789 N N . ASP A 1 101 ? -7.711 19.656 2.783 1 96.81 101 ASP A N 1
ATOM 790 C CA . ASP A 1 101 ? -7.418 18.5 1.932 1 96.81 101 ASP A CA 1
ATOM 791 C C . ASP A 1 101 ? -8.336 17.328 2.26 1 96.81 101 ASP A C 1
ATOM 793 O O . ASP A 1 101 ? -9.148 17.406 3.188 1 96.81 101 ASP A O 1
ATOM 797 N N . GLU A 1 102 ? -8.227 16.344 1.439 1 96.88 102 GLU A N 1
ATOM 798 C CA . GLU A 1 102 ? -9.055 15.156 1.629 1 96.88 102 GLU A CA 1
ATOM 799 C C . GLU A 1 102 ? -8.203 13.922 1.914 1 96.88 102 GLU A C 1
ATOM 801 O O . GLU A 1 102 ? -7.055 13.836 1.474 1 96.88 102 GLU A O 1
ATOM 806 N N . THR A 1 103 ? -8.766 13.055 2.711 1 97 103 THR A N 1
ATOM 807 C CA . THR A 1 103 ? -8.109 11.773 2.938 1 97 103 THR A CA 1
ATOM 808 C C . THR A 1 103 ? -9.125 10.648 2.99 1 97 103 THR A C 1
ATOM 810 O O . THR A 1 103 ? -10.211 10.805 3.555 1 97 103 THR A O 1
ATOM 813 N N . GLY A 1 104 ? -8.852 9.602 2.307 1 96.56 104 GLY A N 1
ATOM 814 C CA . GLY A 1 104 ? -9.727 8.438 2.289 1 96.56 104 GLY A CA 1
ATOM 815 C C . GLY A 1 104 ? -9.375 7.414 3.354 1 96.56 104 GLY A C 1
ATOM 816 O O . GLY A 1 104 ? -8.227 7.34 3.795 1 96.56 104 GLY A O 1
ATOM 817 N N . PHE A 1 105 ? -10.398 6.621 3.754 1 95.81 105 PHE A N 1
ATOM 818 C CA . PHE A 1 105 ? -10.188 5.52 4.684 1 95.81 105 PHE A CA 1
ATOM 819 C C . PHE A 1 105 ? -11.25 4.445 4.504 1 95.81 105 PHE A C 1
ATOM 821 O O . PHE A 1 105 ? -12.32 4.707 3.959 1 95.81 105 PHE A O 1
ATOM 828 N N . ASP A 1 106 ? -10.906 3.277 4.82 1 94.75 106 ASP A N 1
ATOM 829 C CA . ASP A 1 106 ? -11.812 2.133 4.844 1 94.75 106 ASP A CA 1
ATOM 830 C C . ASP A 1 106 ? -11.484 1.199 6.008 1 94.75 106 ASP A C 1
ATOM 832 O O . ASP A 1 106 ? -10.797 1.594 6.949 1 94.75 106 ASP A O 1
ATOM 836 N N . SER A 1 107 ? -12.023 0.051 6.055 1 91.56 107 SER A N 1
ATOM 837 C CA . SER A 1 107 ? -11.867 -0.865 7.184 1 91.56 107 SER A CA 1
ATOM 838 C C . SER A 1 107 ? -10.414 -1.279 7.363 1 91.56 107 SER A C 1
ATOM 840 O O . SER A 1 107 ? -9.977 -1.577 8.477 1 91.56 107 SER A O 1
ATOM 842 N N . ARG A 1 108 ? -9.641 -1.253 6.328 1 92.19 108 ARG A N 1
ATOM 843 C CA . ARG A 1 108 ? -8.242 -1.652 6.406 1 92.19 108 ARG A CA 1
ATOM 844 C C . ARG A 1 108 ? -7.406 -0.583 7.102 1 92.19 108 ARG A C 1
ATOM 846 O O . ARG A 1 108 ? -6.352 -0.883 7.672 1 92.19 108 ARG A O 1
ATOM 853 N N . THR A 1 109 ? -7.887 0.606 7.035 1 94.31 109 THR A N 1
ATOM 854 C CA . THR A 1 109 ? -7.152 1.724 7.621 1 94.31 109 THR A CA 1
ATOM 855 C C . THR A 1 109 ? -7.008 1.545 9.125 1 94.31 109 THR A C 1
ATOM 857 O O . THR A 1 109 ? -6.008 1.965 9.719 1 94.31 109 THR A O 1
ATOM 860 N N . GLY A 1 110 ? -7.938 0.882 9.727 1 93.5 110 GLY A N 1
ATOM 861 C CA . GLY A 1 110 ? -7.914 0.684 11.164 1 93.5 110 GLY A CA 1
ATOM 862 C C . GLY A 1 110 ? -7.152 -0.559 11.586 1 93.5 110 GLY A C 1
ATOM 863 O O . GLY A 1 110 ? -7.078 -0.875 12.773 1 93.5 110 GLY A O 1
ATOM 864 N N . GLN A 1 111 ? -6.582 -1.221 10.633 1 93.56 111 GLN A N 1
ATOM 865 C CA . GLN A 1 111 ? -5.875 -2.461 10.938 1 93.56 111 GLN A CA 1
ATOM 866 C C . GLN A 1 111 ? -4.43 -2.186 11.336 1 93.56 111 GLN A C 1
ATOM 868 O O . GLN A 1 111 ? -3.715 -1.463 10.641 1 93.56 111 GLN A O 1
ATOM 873 N N . ARG A 1 112 ? -4.074 -2.779 12.422 1 94.31 112 ARG A N 1
ATOM 874 C CA . ARG A 1 112 ? -2.691 -2.65 12.859 1 94.31 112 ARG A CA 1
ATOM 875 C C . ARG A 1 112 ? -1.751 -3.439 11.961 1 94.31 112 ARG A C 1
ATOM 877 O O . ARG A 1 112 ? -2.127 -4.484 11.422 1 94.31 112 ARG A O 1
ATOM 884 N N . ARG A 1 113 ? -0.534 -2.975 11.836 1 94.06 113 ARG A N 1
ATOM 885 C CA . ARG A 1 113 ? 0.363 -3.516 10.82 1 94.06 113 ARG A CA 1
ATOM 886 C C . ARG A 1 113 ? 1.341 -4.516 11.43 1 94.06 113 ARG A C 1
ATOM 888 O O . ARG A 1 113 ? 1.925 -5.336 10.711 1 94.06 113 ARG A O 1
ATOM 895 N N . PHE A 1 114 ? 1.546 -4.383 12.711 1 95.75 114 PHE A N 1
ATOM 896 C CA . PHE A 1 114 ? 2.557 -5.207 13.359 1 95.75 114 PHE A CA 1
ATOM 897 C C . PHE A 1 114 ? 1.946 -6.008 14.508 1 95.75 114 PHE A C 1
ATOM 899 O O . PHE A 1 114 ? 0.913 -5.625 15.055 1 95.75 114 PHE A O 1
ATOM 906 N N . GLY A 1 115 ? 2.533 -7.09 14.797 1 96.19 115 GLY A N 1
ATOM 907 C CA . GLY A 1 115 ? 2.137 -7.973 15.883 1 96.19 115 GLY A CA 1
ATOM 908 C C . GLY A 1 115 ? 3.297 -8.75 16.469 1 96.19 115 GLY A C 1
ATOM 909 O O . GLY A 1 115 ? 4.449 -8.555 16.078 1 96.19 115 GLY A O 1
ATOM 910 N N . TRP A 1 116 ? 2.922 -9.531 17.422 1 96.94 116 TRP A N 1
ATOM 911 C CA . TRP A 1 116 ? 3.924 -10.297 18.156 1 96.94 116 TRP A CA 1
ATOM 912 C C . TRP A 1 116 ? 3.797 -11.781 17.859 1 96.94 116 TRP A C 1
ATOM 914 O O . TRP A 1 116 ? 2.686 -12.312 17.766 1 96.94 116 TRP A O 1
ATOM 924 N N . ALA A 1 117 ? 4.914 -12.477 17.641 1 96.38 117 ALA A N 1
ATOM 925 C CA . ALA A 1 117 ? 4.992 -13.93 17.516 1 96.38 117 ALA A CA 1
ATOM 926 C C . ALA A 1 117 ? 6.379 -14.445 17.891 1 96.38 117 ALA A C 1
ATOM 928 O O . ALA A 1 117 ? 7.352 -13.688 17.875 1 96.38 117 ALA A O 1
ATOM 929 N N . PRO A 1 118 ? 6.434 -15.695 18.297 1 95.06 118 PRO A N 1
ATOM 930 C CA . PRO A 1 118 ? 7.762 -16.266 18.531 1 95.06 118 PRO A CA 1
ATOM 931 C C . PRO A 1 118 ? 8.688 -16.125 17.328 1 95.06 118 PRO A C 1
ATOM 933 O O . PRO A 1 118 ? 8.227 -16.172 16.172 1 95.06 118 PRO A O 1
ATOM 936 N N . ALA A 1 119 ? 9.891 -15.953 17.641 1 95 119 ALA A N 1
ATOM 937 C CA . ALA A 1 119 ? 10.875 -15.883 16.578 1 95 119 ALA A CA 1
ATOM 938 C C . ALA A 1 119 ? 10.766 -17.094 15.648 1 95 119 ALA A C 1
ATOM 940 O O . ALA A 1 119 ? 10.664 -18.234 16.109 1 95 119 ALA A O 1
ATOM 941 N N . GLY A 1 120 ? 10.742 -16.875 14.43 1 93.25 120 GLY A N 1
ATOM 942 C CA . GLY A 1 120 ? 10.625 -17.953 13.469 1 93.25 120 GLY A CA 1
ATOM 943 C C . GLY A 1 120 ? 9.203 -18.172 12.984 1 93.25 120 GLY A C 1
ATOM 944 O O . GLY A 1 120 ? 8.984 -18.844 11.977 1 93.25 120 GLY A O 1
ATOM 945 N N . ASP A 1 121 ? 8.273 -17.641 13.75 1 93.31 121 ASP A N 1
ATOM 946 C CA . ASP A 1 121 ? 6.867 -17.781 13.375 1 93.31 121 ASP A CA 1
ATOM 947 C C . ASP A 1 121 ? 6.324 -16.484 12.789 1 93.31 121 ASP A C 1
ATOM 949 O O . ASP A 1 121 ? 6.859 -15.406 13.055 1 93.31 121 ASP A O 1
ATOM 953 N N . ARG A 1 122 ? 5.352 -16.641 12.039 1 92.06 122 ARG A N 1
ATOM 954 C CA . ARG A 1 122 ? 4.668 -15.453 11.555 1 92.06 122 ARG A CA 1
ATOM 955 C C . ARG A 1 122 ? 3.627 -14.969 12.555 1 92.06 122 ARG A C 1
ATOM 957 O O . ARG A 1 122 ? 2.963 -15.773 13.211 1 92.06 122 ARG A O 1
ATOM 964 N N . ALA A 1 123 ? 3.488 -13.648 12.672 1 95.38 123 ALA A N 1
ATOM 965 C CA . ALA A 1 123 ? 2.385 -13.062 13.43 1 95.38 123 ALA A CA 1
ATOM 966 C C . ALA A 1 123 ? 1.109 -13.023 12.594 1 95.38 123 ALA A C 1
ATOM 968 O O . ALA A 1 123 ? 1.102 -12.461 11.492 1 95.38 123 ALA A O 1
ATOM 969 N N . VAL A 1 124 ? 0.04 -13.656 13.07 1 92.5 124 VAL A N 1
ATOM 970 C CA . VAL A 1 124 ? -1.183 -13.773 12.281 1 92.5 124 VAL A CA 1
ATOM 971 C C . VAL A 1 124 ? -2.352 -13.156 13.047 1 92.5 124 VAL A C 1
ATOM 973 O O . VAL A 1 124 ? -2.48 -13.352 14.258 1 92.5 124 VAL A O 1
ATOM 976 N N . GLN A 1 125 ? -3.104 -12.406 12.375 1 92.44 125 GLN A N 1
ATOM 977 C CA . GLN A 1 125 ? -4.34 -11.852 12.914 1 92.44 125 GLN A CA 1
ATOM 978 C C . GLN A 1 125 ? -5.539 -12.227 12.047 1 92.44 125 GLN A C 1
ATOM 980 O O . GLN A 1 125 ? -5.508 -12.039 10.828 1 92.44 125 GLN A O 1
ATOM 985 N N . VAL A 1 126 ? -6.57 -12.805 12.695 1 89.5 126 VAL A N 1
ATOM 986 C CA . VAL A 1 126 ? -7.777 -13.203 11.977 1 89.5 126 VAL A CA 1
ATOM 987 C C . VAL A 1 126 ? -8.766 -12.039 11.961 1 89.5 126 VAL A C 1
ATOM 989 O O . VAL A 1 126 ? -8.992 -11.391 12.977 1 89.5 126 VAL A O 1
ATOM 992 N N . GLY A 1 127 ? -9.25 -11.734 10.859 1 86.75 127 GLY A N 1
ATOM 993 C CA . GLY A 1 127 ? -10.258 -10.703 10.68 1 86.75 127 GLY A CA 1
ATOM 994 C C . GLY A 1 127 ? -11.023 -10.836 9.375 1 86.75 127 GLY A C 1
ATOM 995 O O . GLY A 1 127 ? -10.82 -11.789 8.625 1 86.75 127 GLY A O 1
ATOM 996 N N . THR A 1 128 ? -11.945 -9.938 9.203 1 85 128 THR A N 1
ATOM 997 C CA . THR A 1 128 ? -12.75 -10 7.988 1 85 128 THR A CA 1
ATOM 998 C C . THR A 1 128 ? -11.898 -9.703 6.758 1 85 128 THR A C 1
ATOM 1000 O O . THR A 1 128 ? -11.062 -8.797 6.777 1 85 128 THR A O 1
ATOM 1003 N N . GLY A 1 129 ? -12 -10.516 5.816 1 83.56 129 GLY A N 1
ATOM 1004 C CA . GLY A 1 129 ? -11.344 -10.273 4.539 1 83.56 129 GLY A CA 1
ATOM 1005 C C . GLY A 1 129 ? -12.109 -9.32 3.646 1 83.56 129 GLY A C 1
ATOM 1006 O O . GLY A 1 129 ? -11.609 -8.898 2.602 1 83.56 129 GLY A O 1
ATOM 1007 N N . LYS A 1 130 ? -13.344 -8.953 4.074 1 85.19 130 LYS A N 1
ATOM 1008 C CA . LYS A 1 130 ? -14.188 -8.078 3.271 1 85.19 130 LYS A CA 1
ATOM 1009 C C . LYS A 1 130 ? -13.805 -6.617 3.463 1 85.19 130 LYS A C 1
ATOM 1011 O O . LYS A 1 130 ? -13.539 -6.18 4.586 1 85.19 130 LYS A O 1
ATOM 1016 N N . ARG A 1 131 ? -13.719 -5.934 2.346 1 82.69 131 ARG A N 1
ATOM 1017 C CA . ARG A 1 131 ? -13.445 -4.5 2.396 1 82.69 131 ARG A CA 1
ATOM 1018 C C . ARG A 1 131 ? -14.727 -3.703 2.57 1 82.69 131 ARG A C 1
ATOM 1020 O O . ARG A 1 131 ? -15.742 -4.008 1.944 1 82.69 131 ARG A O 1
ATOM 1027 N N . THR A 1 132 ? -14.695 -2.801 3.473 1 84.56 132 THR A N 1
ATOM 1028 C CA . THR A 1 132 ? -15.828 -1.892 3.6 1 84.56 132 THR A CA 1
ATOM 1029 C C . THR A 1 132 ? -15.734 -0.77 2.568 1 84.56 132 THR A C 1
ATOM 1031 O O . THR A 1 132 ? -14.688 -0.556 1.965 1 84.56 132 THR A O 1
ATOM 1034 N N . ARG A 1 133 ? -16.922 -0.147 2.379 1 88.44 133 ARG A N 1
ATOM 1035 C CA . ARG A 1 133 ? -16.938 0.999 1.475 1 88.44 133 ARG A CA 1
ATOM 1036 C C . ARG A 1 133 ? -15.99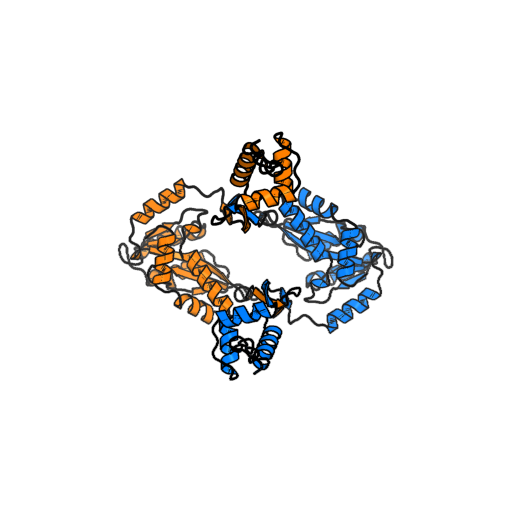2 2.094 1.95 1 88.44 133 ARG A C 1
ATOM 1038 O O . ARG A 1 133 ? -15.898 2.367 3.148 1 88.44 133 ARG A O 1
ATOM 1045 N N . ARG A 1 134 ? -15.25 2.646 1 1 94.69 134 ARG A N 1
ATOM 1046 C CA . ARG A 1 134 ? -14.305 3.717 1.29 1 94.69 134 ARG A CA 1
ATOM 1047 C C . ARG A 1 134 ? -15.031 5.008 1.655 1 94.69 134 ARG A C 1
ATOM 1049 O O . ARG A 1 134 ? -16.062 5.332 1.067 1 94.69 134 ARG A O 1
ATOM 1056 N N . ALA A 1 135 ? -14.609 5.652 2.654 1 96.75 135 ALA A N 1
ATOM 1057 C CA . ALA A 1 135 ? -15.102 6.965 3.066 1 96.75 135 ALA A CA 1
ATOM 1058 C C . ALA A 1 135 ? -14.008 8.023 2.924 1 96.75 135 ALA A C 1
ATOM 1060 O O . ALA A 1 135 ? -12.828 7.699 2.828 1 96.75 135 ALA A O 1
ATOM 1061 N N . THR A 1 136 ? -14.445 9.289 2.797 1 97.69 136 THR A N 1
ATOM 1062 C CA . THR A 1 136 ? -13.492 10.391 2.645 1 97.69 136 THR A CA 1
ATOM 1063 C C . THR A 1 136 ? -13.742 11.469 3.695 1 97.69 136 THR A C 1
ATOM 1065 O O . THR A 1 136 ? -14.883 11.891 3.904 1 97.69 136 THR A O 1
ATOM 1068 N N . LEU A 1 137 ? -12.734 11.789 4.375 1 98.12 137 LEU A N 1
ATOM 1069 C CA . LEU A 1 137 ? -12.75 12.883 5.34 1 98.12 137 LEU A CA 1
ATOM 1070 C C . LEU A 1 137 ? -12.242 14.172 4.707 1 98.12 137 LEU A C 1
ATOM 1072 O O . LEU A 1 137 ? -11.203 14.172 4.043 1 98.12 137 LEU A O 1
ATOM 1076 N N . ILE A 1 138 ? -12.969 15.242 4.84 1 98.19 138 ILE A N 1
ATOM 1077 C CA . ILE A 1 138 ? -12.508 16.578 4.461 1 98.19 138 ILE A CA 1
ATOM 1078 C C . ILE A 1 138 ? -12.484 17.484 5.688 1 98.19 138 ILE A C 1
ATOM 1080 O O . ILE A 1 138 ? -13.531 17.734 6.297 1 98.19 138 ILE A O 1
ATOM 1084 N N . PRO A 1 139 ? -11.336 17.953 6.098 1 98.5 139 PRO A N 1
ATOM 1085 C CA . PRO A 1 139 ? -11.203 18.906 7.211 1 98.5 139 PRO A CA 1
ATOM 1086 C C . PRO A 1 139 ? -10.367 20.125 6.852 1 98.5 139 PRO A C 1
ATOM 1088 O O . PRO A 1 139 ? -9.781 20.172 5.77 1 98.5 139 PRO A O 1
ATOM 1091 N N . GLY A 1 140 ? -10.414 21.078 7.719 1 98.56 140 GLY A N 1
ATOM 1092 C CA . GLY A 1 140 ? -9.438 22.141 7.738 1 98.56 140 GLY A CA 1
ATOM 1093 C C . GLY A 1 140 ? -8.461 22.047 8.898 1 98.56 140 GLY A C 1
ATOM 1094 O O . GLY A 1 140 ? -8.844 21.641 10 1 98.56 140 GLY A O 1
ATOM 1095 N N . LEU A 1 141 ? -7.262 22.344 8.617 1 98.69 141 LEU A N 1
ATOM 1096 C CA . LEU A 1 141 ? -6.25 22.422 9.672 1 98.69 141 LEU A CA 1
ATOM 1097 C C . LEU A 1 141 ? -5.844 23.875 9.922 1 98.69 141 LEU A C 1
ATOM 1099 O O . LEU A 1 141 ? -5.449 24.578 9 1 98.69 141 LEU A O 1
ATOM 1103 N N . THR A 1 142 ? -6.004 24.328 11.141 1 98.31 142 THR A N 1
ATOM 1104 C CA . THR A 1 142 ? -5.543 25.641 11.586 1 98.31 142 THR A CA 1
ATOM 1105 C C . THR A 1 142 ? -4.434 25.5 12.625 1 98.31 142 THR A C 1
ATOM 1107 O O . THR A 1 142 ? -4.086 24.391 13.023 1 98.31 142 THR A O 1
ATOM 1110 N N . VAL A 1 143 ? -3.9 26.562 13.016 1 97.5 143 VAL A N 1
ATOM 1111 C CA . VAL A 1 143 ? -2.848 26.562 14.023 1 97.5 143 VAL A CA 1
ATOM 1112 C C . VAL A 1 143 ? -3.41 26.062 15.359 1 97.5 143 VAL A C 1
ATOM 1114 O O . VAL A 1 143 ? -2.67 25.547 16.203 1 97.5 143 VAL A O 1
ATOM 1117 N N . ASP A 1 144 ? -4.75 26.078 15.477 1 97.06 144 ASP A N 1
ATOM 1118 C CA . ASP A 1 144 ? -5.402 25.672 16.719 1 97.06 144 ASP A CA 1
ATOM 1119 C C . ASP A 1 144 ? -5.914 24.234 16.641 1 97.06 144 ASP A C 1
ATOM 1121 O O . ASP A 1 144 ? -6.465 23.719 17.609 1 97.06 144 ASP A O 1
ATOM 1125 N N . GLY A 1 145 ? -5.746 23.609 15.508 1 97.62 145 GLY A N 1
ATOM 1126 C CA . GLY A 1 145 ? -6.238 22.25 15.352 1 97.62 145 GLY A CA 1
ATOM 1127 C C . GLY A 1 145 ? -7.129 22.078 14.133 1 97.62 145 GLY A C 1
ATOM 1128 O O . GLY A 1 145 ? -7.039 22.859 13.18 1 97.62 145 GLY A O 1
ATOM 1129 N N . MET A 1 146 ? -7.898 21.062 14.203 1 98.31 146 MET A N 1
ATOM 1130 C CA . MET A 1 146 ? -8.773 20.734 13.086 1 98.31 146 MET A CA 1
ATOM 1131 C C . MET A 1 146 ? -10.109 21.453 13.195 1 98.31 146 MET A C 1
ATOM 1133 O O . MET A 1 146 ? -10.656 21.594 14.289 1 98.31 146 MET A O 1
ATOM 1137 N N . ILE A 1 147 ? -10.633 21.844 12.062 1 98.25 147 ILE A N 1
ATOM 1138 C CA . ILE A 1 147 ? -11.945 22.484 12.062 1 98.25 147 ILE A CA 1
ATOM 1139 C C . ILE A 1 147 ? -12.805 21.891 10.953 1 98.25 147 ILE A C 1
ATOM 1141 O O . ILE A 1 147 ? -12.289 21.422 9.938 1 98.25 147 ILE A O 1
ATOM 1145 N N . ALA A 1 148 ? -14.031 21.812 11.156 1 98.44 148 ALA A N 1
ATOM 1146 C CA . ALA A 1 148 ? -15.094 21.484 10.203 1 98.44 148 ALA A CA 1
ATOM 1147 C C . ALA A 1 148 ? -14.836 20.156 9.523 1 98.44 148 ALA A C 1
ATOM 1149 O O . ALA A 1 148 ? -14.922 20.047 8.297 1 98.44 148 ALA A O 1
ATOM 1150 N N . PRO A 1 149 ? -14.477 19.156 10.297 1 98.62 149 PRO A N 1
ATOM 1151 C CA . PRO A 1 149 ? -14.344 17.844 9.648 1 98.62 149 PRO A CA 1
ATOM 1152 C C . PRO A 1 149 ? -15.688 17.281 9.188 1 98.62 149 PRO A C 1
ATOM 1154 O O . PRO A 1 149 ? -16.688 17.406 9.891 1 98.62 149 PRO A O 1
ATOM 1157 N N . LYS A 1 150 ? -15.68 16.766 8.008 1 98.31 150 LYS A N 1
ATOM 1158 C CA . LYS A 1 150 ? -16.875 16.109 7.469 1 98.31 150 LYS A CA 1
ATOM 1159 C C . LYS A 1 150 ? -16.516 14.836 6.719 1 98.31 150 LYS A C 1
ATOM 1161 O O . LYS A 1 150 ? -15.523 14.805 5.973 1 98.31 150 LYS A O 1
ATOM 1166 N N . ILE A 1 151 ? -17.312 13.781 6.902 1 98.19 151 ILE A N 1
ATOM 1167 C CA . ILE A 1 151 ? -17.062 12.492 6.266 1 98.19 151 ILE A CA 1
ATOM 1168 C C . ILE A 1 151 ? -18.109 12.25 5.176 1 98.19 151 ILE A C 1
ATOM 1170 O O . ILE A 1 151 ? -19.312 12.43 5.398 1 98.19 151 ILE A O 1
ATOM 1174 N N . TYR A 1 152 ? -17.609 11.875 4.062 1 97.38 152 TYR A N 1
ATOM 1175 C CA . TYR A 1 152 ? -18.469 11.555 2.928 1 97.38 152 TYR A CA 1
ATOM 1176 C C . TYR A 1 152 ? -18.344 10.086 2.543 1 97.38 152 TYR A C 1
ATOM 1178 O O . TYR A 1 152 ? -17.234 9.547 2.5 1 97.38 152 TYR A O 1
ATOM 1186 N N . HIS A 1 153 ? -19.391 9.367 2.293 1 94.75 153 HIS A N 1
ATOM 1187 C CA . HIS A 1 153 ? -19.391 7.969 1.888 1 94.75 153 HIS A CA 1
ATOM 1188 C C . HIS A 1 153 ? -19.625 7.828 0.388 1 94.75 153 HIS A C 1
ATOM 1190 O O . HIS A 1 153 ? -20.125 6.797 -0.073 1 94.75 153 HIS A O 1
ATOM 1196 N N . SER A 1 154 ? -19.281 8.906 -0.344 1 87.38 154 SER A N 1
ATOM 1197 C CA . SER A 1 154 ? -19.359 8.945 -1.801 1 87.38 154 SER A CA 1
ATOM 1198 C C . SER A 1 154 ? -18.062 9.484 -2.402 1 87.38 154 SER A C 1
ATOM 1200 O O . SER A 1 154 ? -17.141 9.875 -1.673 1 87.38 154 SER A O 1
ATOM 1202 N N . THR A 1 155 ? -17.922 9.344 -3.721 1 87.69 155 THR A N 1
ATOM 1203 C CA . THR A 1 155 ? -16.797 9.961 -4.414 1 87.69 155 THR A CA 1
ATOM 1204 C C . THR A 1 155 ? -16.828 11.484 -4.254 1 87.69 155 THR A C 1
ATOM 1206 O O . THR A 1 155 ? -17.875 12.102 -4.391 1 87.69 155 THR A O 1
ATOM 1209 N N . VAL A 1 156 ? -15.734 11.945 -3.881 1 88.69 156 VAL A N 1
ATOM 1210 C CA . VAL A 1 156 ? -15.641 13.398 -3.715 1 88.69 156 VAL A CA 1
ATOM 1211 C C . VAL A 1 156 ? -15.344 14.055 -5.059 1 88.69 156 VAL A C 1
ATOM 1213 O O . VAL A 1 156 ? -14.289 13.82 -5.652 1 88.69 156 VAL A O 1
ATOM 1216 N N . ASN A 1 157 ? -16.25 14.797 -5.57 1 90.12 157 ASN A N 1
ATOM 1217 C CA . ASN A 1 157 ? -16.078 15.602 -6.773 1 90.12 157 ASN A CA 1
ATOM 1218 C C . ASN A 1 157 ? -16.188 17.094 -6.477 1 90.12 157 ASN A C 1
ATOM 1220 O O . ASN A 1 157 ? -16.188 17.5 -5.312 1 90.12 157 ASN A O 1
ATOM 1224 N N . ALA A 1 158 ? -16.188 17.828 -7.508 1 90.56 158 ALA A N 1
ATOM 1225 C CA . ALA A 1 158 ? -16.219 19.281 -7.355 1 90.56 158 ALA A CA 1
ATOM 1226 C C . ALA A 1 158 ? -17.469 19.75 -6.609 1 90.56 158 ALA A C 1
ATOM 1228 O O . ALA A 1 158 ? -17.391 20.656 -5.773 1 90.56 158 ALA A O 1
ATOM 1229 N N . ASP A 1 159 ? -18.531 19.078 -6.867 1 91.88 159 ASP A N 1
ATOM 1230 C CA . ASP A 1 159 ? -19.797 19.453 -6.246 1 91.88 159 ASP A CA 1
ATOM 1231 C C . ASP A 1 159 ? -19.797 19.156 -4.75 1 91.88 159 ASP A C 1
ATOM 1233 O O . ASP A 1 159 ? -20.25 19.953 -3.941 1 91.88 159 ASP A O 1
ATOM 1237 N N . VAL A 1 160 ? -19.312 17.984 -4.434 1 94.06 160 VAL A N 1
ATOM 1238 C CA . VAL A 1 160 ? -19.219 17.609 -3.029 1 94.06 160 VAL A CA 1
ATOM 1239 C C . VAL A 1 160 ? -18.281 18.547 -2.291 1 94.06 160 VAL A C 1
ATOM 1241 O O . VAL A 1 160 ? -18.578 18.984 -1.174 1 94.06 160 VAL A O 1
ATOM 1244 N N . PHE A 1 161 ? -17.234 18.906 -2.963 1 96.12 161 PHE A N 1
ATOM 1245 C CA . PHE A 1 161 ? -16.266 19.828 -2.35 1 96.12 161 PHE A CA 1
ATOM 1246 C C . PHE A 1 161 ? -16.875 21.203 -2.158 1 96.12 161 PHE A C 1
ATOM 1248 O O . PHE A 1 161 ? -16.672 21.844 -1.116 1 96.12 161 PHE A O 1
ATOM 1255 N N . TYR A 1 162 ? -17.578 21.656 -3.121 1 95.88 162 TYR A N 1
ATOM 1256 C CA . TYR A 1 162 ? -18.281 22.938 -3.033 1 95.88 162 TYR A CA 1
ATOM 1257 C C . TYR A 1 162 ? -19.234 22.953 -1.853 1 95.88 162 TYR A C 1
ATOM 1259 O O . TYR A 1 162 ? -19.266 23.906 -1.075 1 95.88 162 TYR A O 1
ATOM 1267 N N . ASP A 1 163 ? -19.953 21.891 -1.743 1 96.06 163 ASP A N 1
ATOM 1268 C CA . ASP A 1 163 ? -20.906 21.781 -0.646 1 96.06 163 ASP A CA 1
ATOM 1269 C C . ASP A 1 163 ? -20.188 21.797 0.706 1 96.06 163 ASP A C 1
ATOM 1271 O O . ASP A 1 163 ? -20.672 22.438 1.648 1 96.06 163 ASP A O 1
ATOM 1275 N N . TYR A 1 164 ? -19.141 21.109 0.788 1 98 164 TYR A N 1
ATOM 1276 C CA . TYR A 1 164 ? -18.375 21.109 2.025 1 98 164 TYR A CA 1
ATOM 1277 C C . TYR A 1 164 ? -17.938 22.531 2.391 1 98 164 TYR A C 1
ATOM 1279 O O . TYR A 1 164 ? -18.094 22.953 3.539 1 98 164 TYR A O 1
ATOM 1287 N N . LEU A 1 165 ? -17.406 23.266 1.437 1 97.81 165 LEU A N 1
ATOM 1288 C CA . LEU A 1 165 ? -16.922 24.609 1.698 1 97.81 165 LEU A CA 1
ATOM 1289 C C . LEU A 1 165 ? -18.047 25.516 2.172 1 97.81 165 LEU A C 1
ATOM 1291 O O . LEU A 1 165 ? -17.938 26.172 3.215 1 97.81 165 LEU A O 1
ATOM 1295 N N . ILE A 1 166 ? -19.109 25.484 1.431 1 98 166 ILE A N 1
ATOM 1296 C CA . ILE A 1 166 ? -20.172 26.469 1.664 1 98 166 ILE A CA 1
ATOM 1297 C C . ILE A 1 166 ? -20.906 26.125 2.951 1 98 166 ILE A C 1
ATOM 1299 O O . ILE A 1 166 ? -21.344 27.016 3.684 1 98 166 ILE A O 1
ATOM 1303 N N . THR A 1 167 ? -21.047 24.875 3.293 1 98.25 167 THR A N 1
ATOM 1304 C CA . THR A 1 167 ? -21.906 24.453 4.391 1 98.25 167 THR A CA 1
ATOM 1305 C C . THR A 1 167 ? -21.109 24.312 5.68 1 98.25 167 THR A C 1
ATOM 1307 O O . THR A 1 167 ? -21.625 24.562 6.77 1 98.25 167 THR A O 1
ATOM 1310 N N . TYR A 1 168 ? -19.844 23.953 5.578 1 98.44 168 TYR A N 1
ATOM 1311 C CA . TYR A 1 168 ? -19.172 23.531 6.801 1 98.44 168 TYR A CA 1
ATOM 1312 C C . TYR A 1 168 ? -17.953 24.422 7.07 1 98.44 168 TYR A C 1
ATOM 1314 O O . TYR A 1 168 ? -17.797 24.953 8.172 1 98.44 168 TYR A O 1
ATOM 1322 N N . LEU A 1 169 ? -17.125 24.656 6.078 1 98.62 169 LEU A N 1
ATOM 1323 C CA . LEU A 1 169 ? -15.859 25.328 6.355 1 98.62 169 LEU A CA 1
ATOM 1324 C C . LEU A 1 169 ? -16.031 26.844 6.367 1 98.62 169 LEU A C 1
ATOM 1326 O O . LEU A 1 169 ? -15.68 27.5 7.344 1 98.62 169 LEU A O 1
ATOM 1330 N N . LEU A 1 170 ? -16.625 27.438 5.316 1 98.44 170 LEU A N 1
ATOM 1331 C CA . LEU A 1 170 ? -16.625 28.875 5.105 1 98.44 170 LEU A CA 1
ATOM 1332 C C . LEU A 1 170 ? -17.422 29.578 6.195 1 98.44 170 LEU A C 1
ATOM 1334 O O . LEU A 1 170 ? -17.062 30.672 6.629 1 98.44 170 LEU A O 1
ATOM 1338 N N . PRO A 1 171 ? -18.531 28.953 6.656 1 98.19 171 PRO A N 1
ATOM 1339 C CA . PRO A 1 171 ? -19.25 29.594 7.75 1 98.19 171 PRO A CA 1
ATOM 1340 C C . PRO A 1 171 ? -18.391 29.797 8.992 1 98.19 171 PRO A C 1
ATOM 1342 O O . PRO A 1 171 ? -18.734 30.594 9.867 1 98.19 171 PRO A O 1
ATOM 1345 N N . GLN A 1 172 ? -17.266 29.078 9.07 1 97.56 172 GLN A N 1
ATOM 1346 C CA . GLN A 1 172 ? -16.391 29.156 10.234 1 97.56 172 GLN A CA 1
ATOM 1347 C C . GLN A 1 172 ? -15.227 30.094 9.984 1 97.56 172 GLN A C 1
ATOM 1349 O O . GLN A 1 172 ? -14.375 30.297 10.859 1 97.56 172 GLN A O 1
ATOM 1354 N N . THR A 1 173 ? -15.18 30.734 8.789 1 98 173 THR A N 1
ATOM 1355 C CA . THR A 1 173 ? -14.078 31.609 8.43 1 98 173 THR A CA 1
ATOM 1356 C C . THR A 1 173 ? -14.469 33.062 8.648 1 98 173 THR A C 1
ATOM 1358 O O . THR A 1 173 ? -15.617 33.375 8.977 1 98 173 THR A O 1
ATOM 1361 N N . THR A 1 174 ? -13.477 33.969 8.539 1 97.62 174 THR A N 1
ATOM 1362 C CA . THR A 1 174 ? -13.656 35.406 8.594 1 97.62 174 THR A CA 1
ATOM 1363 C C . THR A 1 174 ? -13.086 36.062 7.344 1 97.62 174 THR A C 1
ATOM 1365 O O . THR A 1 174 ? -12.18 35.5 6.703 1 97.62 174 THR A O 1
ATOM 1368 N N . PRO A 1 175 ? -13.68 37.188 6.992 1 97.69 175 PRO A N 1
ATOM 1369 C CA . PRO A 1 175 ? -13.102 37.906 5.844 1 97.69 175 PRO A CA 1
ATOM 1370 C C . PRO A 1 175 ? -11.656 38.344 6.082 1 97.69 175 PRO A C 1
ATOM 1372 O O . PRO A 1 175 ? -11.273 38.625 7.219 1 97.69 175 PRO A O 1
ATOM 1375 N N . PHE A 1 176 ? -10.938 38.375 5.074 1 97.56 176 PHE A N 1
ATOM 1376 C CA . PHE A 1 176 ? -9.555 38.812 5.148 1 97.56 176 PHE A CA 1
ATOM 1377 C C . PHE A 1 176 ? -9.492 40.25 5.66 1 97.56 176 PHE A C 1
ATOM 1379 O O . PHE A 1 176 ? -10.297 41.094 5.258 1 97.56 176 PHE A O 1
ATOM 1386 N N . PRO A 1 177 ? -8.57 40.406 6.562 1 97.5 177 PRO A N 1
ATOM 1387 C CA . PRO A 1 177 ? -7.426 39.625 7.004 1 97.5 177 PRO A CA 1
ATOM 1388 C C . PRO A 1 177 ? -7.648 38.969 8.367 1 97.5 177 PRO A C 1
ATOM 1390 O O . PRO A 1 177 ? -6.727 38.938 9.195 1 97.5 177 PRO A O 1
ATOM 1393 N N . GLY A 1 178 ? -8.883 38.625 8.68 1 97 178 GLY A N 1
ATOM 1394 C CA . GLY A 1 178 ? -9.188 37.969 9.945 1 97 178 GLY A CA 1
ATOM 1395 C C . GLY A 1 178 ? -8.641 36.562 10.039 1 97 178 GLY A C 1
ATOM 1396 O O . GLY A 1 178 ? -8.031 36.062 9.086 1 97 178 GLY A O 1
ATOM 1397 N N . PRO A 1 179 ? -8.773 36 11.297 1 97.06 179 PRO A N 1
ATOM 1398 C CA . PRO A 1 179 ? -8.336 34.594 11.438 1 97.06 179 PRO A CA 1
ATOM 1399 C C . PRO A 1 179 ? -9.094 33.656 10.508 1 97.06 179 PRO A C 1
ATOM 1401 O O . PRO A 1 179 ? -10.289 33.844 10.266 1 97.06 179 PRO A O 1
ATOM 1404 N N . GLY A 1 180 ? -8.344 32.75 10.023 1 97.69 180 GLY A N 1
ATOM 1405 C CA . GLY A 1 180 ? -8.969 31.766 9.148 1 97.69 180 GLY A CA 1
ATOM 1406 C C . GLY A 1 180 ? -9.523 32.375 7.875 1 97.69 180 GLY A C 1
ATOM 1407 O O . GLY A 1 180 ? -10.609 32 7.426 1 97.69 180 GLY A O 1
ATOM 1408 N N . SER A 1 181 ? -8.828 33.344 7.332 1 98.31 181 SER A N 1
ATOM 1409 C CA . SER A 1 181 ? -9.336 34.094 6.184 1 98.31 181 SER A CA 1
ATOM 1410 C C . SER A 1 181 ? -8.633 33.656 4.898 1 98.31 181 SER A C 1
ATOM 1412 O O . SER A 1 181 ? -8.977 34.125 3.812 1 98.31 181 SER A O 1
ATOM 1414 N N . VAL A 1 182 ? -7.641 32.75 4.969 1 98.5 182 VAL A N 1
ATOM 1415 C CA . VAL A 1 182 ? -6.895 32.281 3.809 1 98.5 182 VAL A CA 1
ATOM 1416 C C . VAL A 1 182 ? -6.992 30.75 3.713 1 98.5 182 VAL A C 1
ATOM 1418 O O . VAL A 1 182 ? -6.465 30.031 4.566 1 98.5 182 VAL A O 1
ATOM 1421 N N . ILE A 1 183 ? -7.641 30.281 2.734 1 98.38 183 ILE A N 1
ATOM 1422 C CA . ILE A 1 183 ? -7.82 28.844 2.506 1 98.38 183 ILE A CA 1
ATOM 1423 C C . ILE A 1 183 ? -6.699 28.328 1.604 1 98.38 183 ILE A C 1
ATOM 1425 O O . ILE A 1 183 ? -6.523 28.812 0.483 1 98.38 183 ILE A O 1
ATOM 1429 N N . VAL A 1 184 ? -5.934 27.422 2.139 1 98.12 184 VAL A N 1
ATOM 1430 C CA . VAL A 1 184 ? -4.809 26.844 1.407 1 98.12 184 VAL A CA 1
ATOM 1431 C C . VAL A 1 184 ? -5.152 25.438 0.95 1 98.12 184 VAL A C 1
ATOM 1433 O O . VAL A 1 184 ? -5.555 24.594 1.76 1 98.12 184 VAL A O 1
ATOM 1436 N N . MET A 1 185 ? -5.012 25.125 -0.292 1 96.88 185 MET A N 1
ATOM 1437 C CA . MET A 1 185 ? -5.355 23.812 -0.854 1 96.88 185 MET A CA 1
ATOM 1438 C C . MET A 1 185 ? -4.273 23.344 -1.814 1 96.88 185 MET A C 1
ATOM 1440 O O . MET A 1 185 ? -3.338 24.078 -2.123 1 96.88 185 MET A O 1
ATOM 1444 N N . ASP A 1 186 ? -4.34 22.078 -2.23 1 94.06 186 ASP A N 1
ATOM 1445 C CA . ASP A 1 186 ? -3.432 21.578 -3.26 1 94.06 186 ASP A CA 1
ATOM 1446 C C . ASP A 1 186 ? -3.916 21.969 -4.652 1 94.06 186 ASP A C 1
ATOM 1448 O O . ASP A 1 186 ? -4.957 22.625 -4.797 1 94.06 186 ASP A O 1
ATOM 1452 N N . ASN A 1 187 ? -3.152 21.641 -5.691 1 90.75 187 ASN A N 1
ATOM 1453 C CA . ASN A 1 187 ? -3.375 22.125 -7.051 1 90.75 187 ASN A CA 1
ATOM 1454 C C . ASN A 1 187 ? -4.223 21.156 -7.859 1 90.75 187 ASN A C 1
ATOM 1456 O O . ASN A 1 187 ? -4.145 21.125 -9.086 1 90.75 187 ASN A O 1
ATOM 1460 N N . VAL A 1 188 ? -5.043 20.359 -7.195 1 89.81 188 VAL A N 1
ATOM 1461 C CA . VAL A 1 188 ? -5.883 19.438 -7.957 1 89.81 188 VAL A CA 1
ATOM 1462 C C . VAL A 1 188 ? -6.918 20.219 -8.758 1 89.81 188 VAL A C 1
ATOM 1464 O O . VAL A 1 188 ? -7.402 21.266 -8.305 1 89.81 188 VAL A O 1
ATOM 1467 N N . PRO A 1 189 ? -7.312 19.797 -9.828 1 88 189 PRO A N 1
ATOM 1468 C CA . PRO A 1 189 ? -8.148 20.547 -10.773 1 88 189 PRO A CA 1
ATOM 1469 C C . PRO A 1 189 ? -9.453 21.047 -10.148 1 88 189 PRO A C 1
ATOM 1471 O O . PRO A 1 189 ? -9.844 22.188 -10.352 1 88 189 PRO A O 1
ATOM 1474 N N . PHE A 1 190 ? -10.07 20.25 -9.344 1 89.5 190 PHE A N 1
ATOM 1475 C CA . PHE A 1 190 ? -11.375 20.703 -8.875 1 89.5 190 PHE A CA 1
ATOM 1476 C C . PHE A 1 190 ? -11.211 21.75 -7.77 1 89.5 190 PHE A C 1
ATOM 1478 O O . PHE A 1 190 ? -12.141 22.516 -7.492 1 89.5 190 PHE A O 1
ATOM 1485 N N . HIS A 1 191 ? -10.078 21.844 -7.109 1 90.94 191 HIS A N 1
ATOM 1486 C CA . HIS A 1 191 ? -9.82 22.906 -6.145 1 90.94 191 HIS A CA 1
ATOM 1487 C C . HIS A 1 191 ? -9.648 24.25 -6.84 1 90.94 191 HIS A C 1
ATOM 1489 O O . HIS A 1 191 ? -9.844 25.297 -6.223 1 90.94 191 HIS A O 1
ATOM 1495 N N . ARG A 1 192 ? -9.312 24.141 -8.117 1 90.06 192 ARG A N 1
ATOM 1496 C CA . ARG A 1 192 ? -8.977 25.359 -8.859 1 90.06 192 ARG A CA 1
ATOM 1497 C C . ARG A 1 192 ? -10.156 25.828 -9.695 1 90.06 192 ARG A C 1
ATOM 1499 O O . ARG A 1 192 ? -10.039 26.797 -10.461 1 90.06 192 ARG A O 1
ATOM 1506 N N . SER A 1 193 ? -11.266 25.219 -9.523 1 91.56 193 SER A N 1
ATOM 1507 C CA . SER A 1 193 ? -12.43 25.578 -10.328 1 91.56 193 SER A CA 1
ATOM 1508 C C . SER A 1 193 ? -12.867 27 -10.055 1 91.56 193 SER A C 1
ATOM 1510 O O . SER A 1 193 ? -12.812 27.469 -8.914 1 91.56 193 SER A O 1
ATOM 1512 N N . PRO A 1 194 ? -13.305 27.719 -11.07 1 93.19 194 PRO A N 1
ATOM 1513 C CA . PRO A 1 194 ? -13.789 29.094 -10.898 1 93.19 194 PRO A CA 1
ATOM 1514 C C . PRO A 1 194 ? -14.93 29.188 -9.883 1 93.19 194 PRO A C 1
ATOM 1516 O O . PRO A 1 194 ? -15.023 30.172 -9.148 1 93.19 194 PRO A O 1
ATOM 1519 N N . LYS A 1 195 ? -15.672 28.172 -9.891 1 94.31 195 LYS A N 1
ATOM 1520 C CA . LYS A 1 195 ? -16.797 28.141 -8.961 1 94.31 195 LYS A CA 1
ATOM 1521 C C . LYS A 1 195 ? -16.328 28.188 -7.516 1 94.31 195 LYS A C 1
ATOM 1523 O O . LYS A 1 195 ? -16.891 28.922 -6.695 1 94.31 195 LYS A O 1
ATOM 1528 N N . ILE A 1 196 ? -15.32 27.5 -7.258 1 95.06 196 ILE A N 1
ATOM 1529 C CA . ILE A 1 196 ? -14.766 27.453 -5.91 1 95.06 196 ILE A CA 1
ATOM 1530 C C . ILE A 1 196 ? -14.109 28.797 -5.57 1 95.06 196 ILE A C 1
ATOM 1532 O O . ILE A 1 196 ? -14.305 29.312 -4.473 1 95.06 196 ILE A O 1
ATOM 1536 N N . LYS A 1 197 ? -13.398 29.375 -6.484 1 95.25 197 LYS A N 1
ATOM 1537 C CA . LYS A 1 197 ? -12.734 30.672 -6.273 1 95.25 197 LYS A CA 1
ATOM 1538 C C . LYS A 1 197 ? -13.758 31.766 -5.984 1 95.25 197 LYS A C 1
ATOM 1540 O O . LYS A 1 197 ? -13.562 32.562 -5.062 1 95.25 197 LYS A O 1
ATOM 1545 N N . GLN A 1 198 ? -14.773 31.719 -6.766 1 96.62 198 GLN A N 1
ATOM 1546 C CA . GLN A 1 198 ? -15.82 32.719 -6.59 1 96.62 198 GLN A CA 1
ATOM 1547 C C . GLN A 1 198 ? -16.5 32.562 -5.23 1 96.62 198 GLN A C 1
ATOM 1549 O O . GLN A 1 198 ? -16.781 33.562 -4.555 1 96.62 198 GLN A O 1
ATOM 1554 N N . LEU A 1 199 ? -16.781 31.359 -4.902 1 96.94 199 LEU A N 1
ATOM 1555 C CA . LEU A 1 199 ? -17.422 31.078 -3.625 1 96.94 199 LEU A CA 1
ATOM 1556 C C . LEU A 1 199 ? -16.578 31.609 -2.465 1 96.94 199 LEU A C 1
ATOM 1558 O O . LEU A 1 199 ? -17.094 32.312 -1.596 1 96.94 199 LEU A O 1
ATOM 1562 N N . VAL A 1 200 ? -15.305 31.328 -2.463 1 97.44 200 VAL A N 1
ATOM 1563 C CA . VAL A 1 200 ? -14.398 31.734 -1.389 1 97.44 200 VAL A CA 1
ATOM 1564 C C . VAL A 1 200 ? -14.312 33.25 -1.328 1 97.44 200 VAL A C 1
ATOM 1566 O O . VAL A 1 200 ? -14.336 33.844 -0.244 1 97.44 200 VAL A O 1
ATOM 1569 N N . ARG A 1 201 ? -14.289 33.875 -2.494 1 96.44 201 ARG A N 1
ATOM 1570 C CA . ARG A 1 201 ? -14.227 35.344 -2.574 1 96.44 201 ARG A CA 1
ATOM 1571 C C . ARG A 1 201 ? -15.492 35.969 -2.014 1 96.44 201 ARG A C 1
ATOM 1573 O O . ARG A 1 201 ? -15.438 37 -1.365 1 96.44 201 ARG A O 1
ATOM 1580 N N . ARG A 1 202 ? -16.547 35.344 -2.26 1 97.12 202 ARG A N 1
ATOM 1581 C CA . ARG A 1 202 ? -17.828 35.875 -1.786 1 97.12 202 ARG A CA 1
ATOM 1582 C C . ARG A 1 202 ? -17.875 35.906 -0.262 1 97.12 202 ARG A C 1
ATOM 1584 O O . ARG A 1 202 ? -18.547 36.75 0.321 1 97.12 202 ARG A O 1
ATOM 1591 N N . PHE A 1 203 ? -17.141 35.062 0.376 1 97.81 203 PHE A N 1
ATOM 1592 C CA . PHE A 1 203 ? -17.094 35.031 1.833 1 97.81 203 PHE A CA 1
ATOM 1593 C C . PHE A 1 203 ? -15.992 35.969 2.359 1 97.81 203 PHE A C 1
ATOM 1595 O O . PHE A 1 203 ? -15.75 36 3.566 1 97.81 203 PHE A O 1
ATOM 1602 N N . GLY A 1 204 ? -15.289 36.562 1.396 1 97.94 204 GLY A N 1
ATOM 1603 C CA . GLY A 1 204 ? -14.25 37.531 1.76 1 97.94 204 GLY A CA 1
ATOM 1604 C C . GLY A 1 204 ? -12.922 36.875 2.066 1 97.94 204 GLY A C 1
ATOM 1605 O O . GLY A 1 204 ? -12.047 37.469 2.678 1 97.94 204 GLY A O 1
ATOM 1606 N N . CYS A 1 205 ? -12.797 35.594 1.719 1 98.31 205 CYS A N 1
ATOM 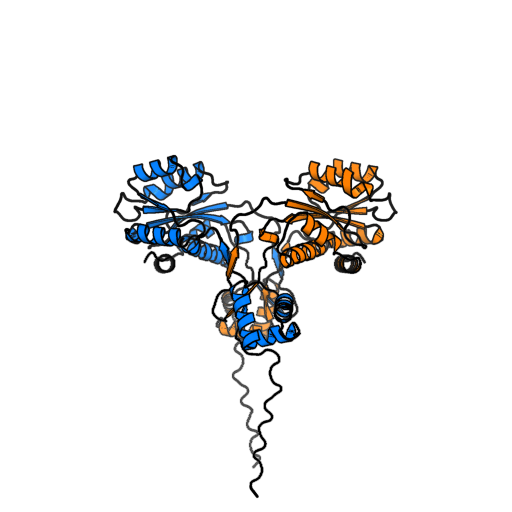1607 C CA . CYS A 1 205 ? -11.57 34.844 2.002 1 98.31 205 CYS A CA 1
ATOM 1608 C C . CYS A 1 205 ? -10.648 34.844 0.789 1 98.31 205 CYS A C 1
ATOM 1610 O O . CYS A 1 205 ? -11.07 35.156 -0.32 1 98.31 205 CYS A O 1
ATOM 1612 N N . ARG A 1 206 ? -9.438 34.5 1.062 1 97.94 206 ARG A N 1
ATOM 1613 C CA . ARG A 1 206 ? -8.445 34.344 0.007 1 97.94 206 ARG A CA 1
ATOM 1614 C C . ARG A 1 206 ? -8.109 32.875 -0.196 1 97.94 206 ARG A C 1
ATOM 1616 O O . ARG A 1 206 ? -8.305 32.062 0.707 1 97.94 206 ARG A O 1
ATOM 1623 N N . ILE A 1 207 ? -7.668 32.594 -1.386 1 97.38 207 ILE A N 1
ATOM 1624 C CA . ILE A 1 207 ? -7.262 31.234 -1.713 1 97.38 207 ILE A CA 1
ATOM 1625 C C . ILE A 1 207 ? -5.77 31.203 -2.043 1 97.38 207 ILE A C 1
ATOM 1627 O O . ILE A 1 207 ? -5.266 32.094 -2.74 1 97.38 207 ILE A O 1
ATOM 1631 N N . GLU A 1 208 ? -5.113 30.297 -1.441 1 97.12 208 GLU A N 1
ATOM 1632 C CA . GLU A 1 208 ? -3.729 30 -1.792 1 97.12 208 GLU A CA 1
ATOM 1633 C C . GLU A 1 208 ? -3.562 28.516 -2.123 1 97.12 208 GLU A C 1
ATOM 1635 O O . GLU A 1 208 ? -4.355 27.672 -1.683 1 97.12 208 GLU A O 1
ATOM 1640 N N . TYR A 1 209 ? -2.559 28.219 -2.896 1 96.81 209 TYR A N 1
ATOM 1641 C CA . TYR A 1 209 ? -2.289 26.844 -3.293 1 96.81 209 TYR A CA 1
ATOM 1642 C C . TYR A 1 209 ? -0.873 26.438 -2.912 1 96.81 209 TYR A C 1
ATOM 1644 O O . TYR A 1 209 ? 0.068 27.219 -3.053 1 96.81 209 TYR A O 1
ATOM 1652 N N . VAL A 1 210 ? -0.742 25.234 -2.41 1 96.38 210 VAL A N 1
ATOM 1653 C CA . VAL A 1 210 ? 0.576 24.672 -2.129 1 96.38 210 VAL A CA 1
ATOM 1654 C C . VAL A 1 210 ? 1.299 24.375 -3.439 1 96.38 210 VAL A C 1
ATOM 1656 O O . VAL A 1 210 ? 0.66 24.141 -4.469 1 96.38 210 VAL A O 1
ATOM 1659 N N . ALA A 1 211 ? 2.607 24.391 -3.357 1 95.25 211 ALA A N 1
ATOM 1660 C CA . ALA A 1 211 ? 3.383 24.062 -4.551 1 95.25 211 ALA A CA 1
ATOM 1661 C C . ALA A 1 211 ? 3.047 22.672 -5.062 1 95.25 211 ALA A C 1
ATOM 1663 O O . ALA A 1 211 ? 2.898 21.734 -4.273 1 95.25 211 ALA A O 1
ATOM 1664 N N . PRO A 1 212 ? 2.861 22.547 -6.398 1 92.94 212 PRO A N 1
ATOM 1665 C CA . PRO A 1 212 ? 2.57 21.219 -6.953 1 92.94 212 PRO A CA 1
ATOM 1666 C C . PRO A 1 212 ? 3.658 20.203 -6.629 1 92.94 212 PRO A C 1
ATOM 1668 O O . PRO A 1 212 ? 4.844 20.547 -6.602 1 92.94 212 PRO A O 1
ATOM 1671 N N . TRP A 1 213 ? 3.268 18.953 -6.344 1 91.56 213 TRP A N 1
ATOM 1672 C CA . TRP A 1 213 ? 4.152 17.812 -6.137 1 91.56 213 TRP A CA 1
ATOM 1673 C C . TRP A 1 213 ? 5.055 18.031 -4.93 1 91.56 213 TRP A C 1
ATOM 1675 O O . TRP A 1 213 ? 6.219 17.625 -4.934 1 91.56 213 TRP A O 1
ATOM 1685 N N . SER A 1 214 ? 4.578 18.797 -3.99 1 93.25 214 SER A N 1
ATOM 1686 C CA . SER A 1 214 ? 5.324 19.078 -2.77 1 93.25 214 SER A CA 1
ATOM 1687 C C . SER A 1 214 ? 4.492 18.797 -1.528 1 93.25 214 SER A C 1
ATOM 1689 O O . SER A 1 214 ? 4.18 19.703 -0.756 1 93.25 214 SER A O 1
ATOM 1691 N N . PRO A 1 215 ? 4.27 17.547 -1.302 1 92.31 215 PRO A N 1
ATOM 1692 C CA . PRO A 1 215 ? 3.395 17.203 -0.182 1 92.31 215 PRO A CA 1
ATOM 1693 C C . PRO A 1 215 ? 3.957 17.641 1.168 1 92.31 215 PRO A C 1
ATOM 1695 O O . PRO A 1 215 ? 3.197 17.844 2.117 1 92.31 215 PRO A O 1
ATOM 1698 N N . TRP A 1 216 ? 5.234 17.859 1.312 1 91.81 216 TRP A N 1
ATOM 1699 C CA . TRP A 1 216 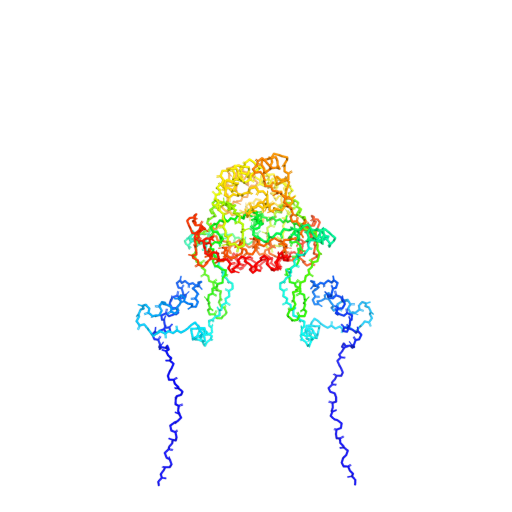? 5.867 18.281 2.559 1 91.81 216 TRP A CA 1
ATOM 1700 C C . TRP A 1 216 ? 5.492 19.719 2.914 1 91.81 216 TRP A C 1
ATOM 1702 O O . TRP A 1 216 ? 5.684 20.141 4.055 1 91.81 216 TRP A O 1
ATOM 1712 N N . MET A 1 217 ? 4.953 20.375 1.97 1 95.06 217 MET A N 1
ATOM 1713 C CA . MET A 1 217 ? 4.559 21.766 2.215 1 95.06 217 MET A CA 1
ATOM 1714 C C . MET A 1 217 ? 3.113 21.828 2.703 1 95.06 217 MET A C 1
ATOM 1716 O O . MET A 1 217 ? 2.623 22.906 3.043 1 95.06 217 MET A O 1
ATOM 1720 N N . ASN A 1 218 ? 2.398 20.719 2.77 1 96.94 218 ASN A N 1
ATOM 1721 C CA . ASN A 1 218 ? 1.018 20.672 3.238 1 96.94 218 ASN A CA 1
ATOM 1722 C C . ASN A 1 218 ? 0.921 20.062 4.633 1 96.94 218 ASN A C 1
ATOM 1724 O O . ASN A 1 218 ? 0.798 18.844 4.77 1 96.94 218 ASN A O 1
ATOM 1728 N N . PRO A 1 219 ? 0.904 20.859 5.625 1 97.88 219 PRO A N 1
ATOM 1729 C CA . PRO A 1 219 ? 0.948 20.359 7 1 97.88 219 PRO A CA 1
ATOM 1730 C C . PRO A 1 219 ? -0.222 19.438 7.332 1 97.88 219 PRO A C 1
ATOM 1732 O O . PRO A 1 219 ? -0.146 18.656 8.281 1 97.88 219 PRO A O 1
ATOM 1735 N N . ILE A 1 220 ? -1.302 19.5 6.613 1 98.5 220 ILE A N 1
ATOM 1736 C CA . ILE A 1 220 ? -2.471 18.688 6.922 1 98.5 220 ILE A CA 1
ATOM 1737 C C . ILE A 1 220 ? -2.152 17.219 6.668 1 98.5 220 ILE A C 1
ATOM 1739 O O . ILE A 1 220 ? -2.844 16.328 7.172 1 98.5 220 ILE A O 1
ATOM 1743 N N . GLU A 1 221 ? -1.133 16.922 5.875 1 97.38 221 GLU A N 1
ATOM 1744 C CA . GLU A 1 221 ? -0.705 15.539 5.629 1 97.38 221 GLU A CA 1
ATOM 1745 C C . GLU A 1 221 ? -0.216 14.883 6.914 1 97.38 221 GLU A C 1
ATOM 1747 O O . GLU A 1 221 ? -0.465 13.695 7.141 1 97.38 221 GLU A O 1
ATOM 1752 N N . GLU A 1 222 ? 0.47 15.648 7.742 1 97.88 222 GLU A N 1
ATOM 1753 C CA . GLU A 1 222 ? 0.903 15.125 9.039 1 97.88 222 GLU A CA 1
ATOM 1754 C C . GLU A 1 222 ? -0.287 14.891 9.961 1 97.88 222 GLU A C 1
ATOM 1756 O O . GLU A 1 222 ? -0.298 13.922 10.727 1 97.88 222 GLU A O 1
ATOM 1761 N N . ALA A 1 223 ? -1.231 15.734 9.867 1 98.56 223 ALA A N 1
ATOM 1762 C CA . ALA A 1 223 ? -2.455 15.531 10.641 1 98.56 223 ALA A CA 1
ATOM 1763 C C . ALA A 1 223 ? -3.16 14.25 10.219 1 98.56 223 ALA A C 1
ATOM 1765 O O . ALA A 1 223 ? -3.605 13.469 11.07 1 98.56 223 ALA A O 1
ATOM 1766 N N . PHE A 1 224 ? -3.234 14.039 8.891 1 98.5 224 PHE A N 1
ATOM 1767 C CA . PHE A 1 224 ? -3.842 12.82 8.375 1 98.5 224 PHE A CA 1
ATOM 1768 C C . PHE A 1 224 ? -3.104 11.586 8.891 1 98.5 224 PHE A C 1
ATOM 1770 O O . PHE A 1 224 ? -3.729 10.586 9.242 1 98.5 224 PHE A O 1
ATOM 1777 N N . SER A 1 225 ? -1.797 11.68 8.914 1 97.56 225 SER A N 1
ATOM 1778 C CA . SER A 1 225 ? -0.992 10.57 9.422 1 97.56 225 SER A CA 1
ATOM 1779 C C . SER A 1 225 ? -1.336 10.258 10.875 1 97.56 225 SER A C 1
ATOM 1781 O O . SER A 1 225 ? -1.487 9.086 11.242 1 97.56 225 SER A O 1
ATOM 1783 N N . LYS A 1 226 ? -1.424 11.266 11.68 1 98.19 226 LYS A N 1
ATOM 1784 C CA . LYS A 1 226 ? -1.759 11.078 13.086 1 98.19 226 LYS A CA 1
ATOM 1785 C C . LYS A 1 226 ? -3.166 10.508 13.242 1 98.19 226 LYS A C 1
ATOM 1787 O O . LYS A 1 226 ? -3.396 9.633 14.078 1 98.19 226 LYS A O 1
ATOM 1792 N N . ILE A 1 227 ? -4.07 11.008 12.43 1 98.38 227 ILE A N 1
ATOM 1793 C CA . ILE A 1 227 ? -5.445 10.531 12.477 1 98.38 227 ILE A CA 1
ATOM 1794 C C . ILE A 1 227 ? -5.48 9.039 12.141 1 98.38 227 ILE A C 1
ATOM 1796 O O . ILE A 1 227 ? -6.086 8.25 12.867 1 98.38 227 ILE A O 1
ATOM 1800 N N . LYS A 1 228 ? -4.836 8.648 11.102 1 97.81 228 LYS A N 1
ATOM 1801 C CA . LYS A 1 228 ? -4.832 7.25 10.688 1 97.81 228 LYS A CA 1
ATOM 1802 C C . LYS A 1 228 ? -4.125 6.375 11.719 1 97.81 228 LYS A C 1
ATOM 1804 O O . LYS A 1 228 ? -4.52 5.227 11.945 1 97.81 228 LYS A O 1
ATOM 1809 N N . ALA A 1 229 ? -3.086 6.91 12.328 1 96.81 229 ALA A N 1
ATOM 1810 C CA . ALA A 1 229 ? -2.428 6.188 13.414 1 96.81 229 ALA A CA 1
ATOM 1811 C C . ALA A 1 229 ? -3.387 5.953 14.578 1 96.81 229 ALA A C 1
ATOM 1813 O O . ALA A 1 229 ? -3.389 4.879 15.18 1 96.81 229 ALA A O 1
ATOM 1814 N N . SER A 1 230 ? -4.133 6.98 14.883 1 96.81 230 SER A N 1
ATOM 1815 C CA . SER A 1 230 ? -5.133 6.867 15.938 1 96.81 230 SER A CA 1
ATOM 1816 C C . SER A 1 230 ? -6.168 5.801 15.609 1 96.81 230 SER A C 1
ATOM 1818 O O . SER A 1 230 ? -6.574 5.027 16.484 1 96.81 230 SER A O 1
ATOM 1820 N N . LEU A 1 231 ? -6.57 5.727 14.391 1 96.88 231 LEU A N 1
ATOM 1821 C CA . LEU A 1 231 ? -7.543 4.734 13.953 1 96.88 231 LEU A CA 1
ATOM 1822 C C . LEU A 1 231 ? -6.965 3.326 14.047 1 96.88 231 LEU A C 1
ATOM 1824 O O . LEU A 1 231 ? -7.668 2.387 14.422 1 96.88 231 LEU A O 1
ATOM 1828 N N . ARG A 1 232 ? -5.727 3.17 13.719 1 95.38 232 ARG A N 1
ATOM 1829 C CA . ARG A 1 232 ? -5.066 1.877 13.852 1 95.38 232 ARG A CA 1
ATOM 1830 C C . ARG A 1 232 ? -5 1.447 15.32 1 95.38 232 ARG A C 1
ATOM 1832 O O . ARG A 1 232 ? -5.172 0.268 15.633 1 95.38 232 ARG A O 1
ATOM 1839 N N . ARG A 1 233 ? -4.762 2.404 16.156 1 94.31 233 ARG A N 1
ATOM 1840 C CA . ARG A 1 233 ? -4.68 2.111 17.578 1 94.31 233 ARG A CA 1
ATOM 1841 C C . ARG A 1 233 ? -6.02 1.631 18.125 1 94.31 233 ARG A C 1
ATOM 1843 O O . ARG A 1 233 ? -6.086 0.641 18.844 1 94.31 233 ARG A O 1
ATOM 1850 N N . SER A 1 234 ? -7.039 2.27 17.688 1 92.88 234 SER A N 1
ATOM 1851 C CA . SER A 1 234 ? -8.359 1.924 18.188 1 92.88 234 SER A CA 1
ATOM 1852 C C . SER A 1 234 ? -8.938 0.715 17.453 1 92.88 234 SER A C 1
ATOM 1854 O O . SER A 1 234 ? -9.852 0.059 17.953 1 92.88 234 SER A O 1
ATOM 1856 N N . GLY A 1 235 ? -8.5 0.471 16.25 1 91.56 235 GLY A N 1
ATOM 1857 C CA . GLY A 1 235 ? -8.992 -0.626 15.43 1 91.56 235 GLY A CA 1
ATOM 1858 C C . GLY A 1 235 ? -10.344 -0.335 14.797 1 91.56 235 GLY A C 1
ATOM 1859 O O . GLY A 1 235 ? -11.062 -1.257 14.414 1 91.56 235 GLY A O 1
ATOM 1860 N N . SER A 1 236 ? -10.688 0.967 14.773 1 92.19 236 SER A N 1
ATOM 1861 C CA . SER A 1 236 ? -12.016 1.345 14.289 1 92.19 236 SER A CA 1
ATOM 1862 C C . SER A 1 236 ? -11.93 2.5 13.297 1 92.19 236 SER A C 1
ATOM 1864 O O . SER A 1 236 ? -11.094 3.393 13.438 1 92.19 236 SER A O 1
ATOM 1866 N N . THR A 1 237 ? -12.805 2.383 12.32 1 94.5 237 THR A N 1
ATOM 1867 C CA . THR A 1 237 ? -12.875 3.465 11.352 1 94.5 237 THR A CA 1
ATOM 1868 C C . THR A 1 237 ? -14.305 3.986 11.227 1 94.5 237 THR A C 1
ATOM 1870 O O . THR A 1 237 ? -14.703 4.5 10.18 1 94.5 237 THR A O 1
ATOM 1873 N N . PHE A 1 238 ? -15.078 3.773 12.242 1 95.25 238 PHE A N 1
ATOM 1874 C CA . PHE A 1 238 ? -16.406 4.387 12.266 1 95.25 238 PHE A CA 1
ATOM 1875 C C . PHE A 1 238 ? -16.297 5.906 12.266 1 95.25 238 PHE A C 1
ATOM 1877 O O . PHE A 1 238 ? -15.305 6.465 12.75 1 95.25 238 PHE A O 1
ATOM 1884 N N . ASP A 1 239 ? -17.312 6.465 11.719 1 96.62 239 ASP A N 1
ATOM 1885 C CA . ASP A 1 239 ? -17.297 7.922 11.594 1 96.62 239 ASP A CA 1
ATOM 1886 C C . ASP A 1 239 ? -16.984 8.586 12.938 1 96.62 239 ASP A C 1
ATOM 1888 O O . ASP A 1 239 ? -16.156 9.5 13 1 96.62 239 ASP A O 1
ATOM 1892 N N . TYR A 1 240 ? -17.625 8.133 13.906 1 96.88 240 TYR A N 1
ATOM 1893 C CA . TYR A 1 240 ? -17.453 8.703 15.234 1 96.88 240 TYR A CA 1
ATOM 1894 C C . TYR A 1 240 ? -16 8.641 15.68 1 96.88 240 TYR A C 1
ATOM 1896 O O . TYR A 1 240 ? -15.469 9.602 16.234 1 96.88 240 TYR A O 1
ATOM 1904 N N . ASP A 1 241 ? -15.305 7.508 15.414 1 97.06 241 ASP A N 1
ATOM 1905 C CA . ASP A 1 241 ? -13.914 7.328 15.805 1 97.06 241 ASP A CA 1
ATOM 1906 C C . ASP A 1 241 ? -12.992 8.242 15 1 97.06 241 ASP A C 1
ATOM 1908 O O . ASP A 1 241 ? -11.984 8.734 15.516 1 97.06 241 ASP A O 1
ATOM 1912 N N . VAL A 1 242 ? -13.359 8.469 13.758 1 98.06 242 VAL A N 1
ATOM 1913 C CA . VAL A 1 242 ? -12.586 9.367 12.906 1 98.06 242 VAL A CA 1
ATOM 1914 C C . VAL A 1 242 ? -12.672 10.797 13.445 1 98.06 242 VAL A C 1
ATOM 1916 O O . VAL A 1 242 ? -11.664 11.492 13.539 1 98.06 242 VAL A O 1
ATOM 1919 N N . LEU A 1 243 ? -13.875 11.18 13.82 1 98.12 243 LEU A N 1
ATOM 1920 C CA . LEU A 1 243 ? -14.078 12.531 14.336 1 98.12 243 LEU A CA 1
ATOM 1921 C C . LEU A 1 243 ? -13.383 12.703 15.68 1 98.12 243 LEU A C 1
ATOM 1923 O O . LEU A 1 243 ? -12.836 13.773 15.969 1 98.12 243 LEU A O 1
ATOM 1927 N N . ILE A 1 244 ? -13.359 11.672 16.453 1 97.69 244 ILE A N 1
ATOM 1928 C CA . ILE A 1 244 ? -12.641 11.703 17.734 1 97.69 244 ILE A CA 1
ATOM 1929 C C . ILE A 1 244 ? -11.148 11.883 17.469 1 97.69 244 ILE A C 1
ATOM 1931 O O . ILE A 1 244 ? -10.477 12.641 18.172 1 97.69 244 ILE A O 1
ATOM 1935 N N . ALA A 1 245 ? -10.688 11.141 16.5 1 98.06 245 ALA A N 1
ATOM 1936 C CA . ALA A 1 245 ? -9.281 11.281 16.125 1 98.06 245 ALA A CA 1
ATOM 1937 C C . ALA A 1 245 ? -8.969 12.711 15.688 1 98.06 245 ALA A C 1
ATOM 1939 O O . ALA A 1 245 ? -7.922 13.258 16.031 1 98.06 245 ALA A O 1
ATOM 1940 N N . CYS A 1 246 ? -9.867 13.336 14.984 1 98.12 246 CYS A N 1
ATOM 1941 C CA . CYS A 1 246 ? -9.695 14.727 14.578 1 98.12 246 CYS A CA 1
ATOM 1942 C C . CYS A 1 246 ? -9.617 15.641 15.797 1 98.12 246 CYS A C 1
ATOM 1944 O O . CYS A 1 246 ? -8.75 16.516 15.867 1 98.12 246 CYS A O 1
ATOM 1946 N N . ASP A 1 247 ? -10.469 15.383 16.703 1 97.19 247 ASP A N 1
ATOM 1947 C CA . ASP A 1 247 ? -10.578 16.219 17.891 1 97.19 247 ASP A CA 1
ATOM 1948 C C . ASP A 1 247 ? -9.352 16.062 18.781 1 97.19 247 ASP A C 1
ATOM 1950 O O . ASP A 1 247 ? -9.055 16.938 19.609 1 97.19 247 ASP A O 1
ATOM 1954 N N . SER A 1 248 ? -8.648 15.023 18.562 1 96.81 248 SER A N 1
ATOM 1955 C CA . SER A 1 248 ? -7.492 14.758 19.422 1 96.81 248 SER A CA 1
ATOM 1956 C C . SER A 1 248 ? -6.277 15.562 18.969 1 96.81 248 SER A C 1
ATOM 1958 O O . SER A 1 248 ? -5.27 15.617 19.672 1 96.81 248 SER A O 1
ATOM 1960 N N . ILE A 1 249 ? -6.379 16.156 17.859 1 98.06 249 ILE A N 1
ATOM 1961 C CA . ILE A 1 249 ? -5.277 16.969 17.359 1 98.06 249 ILE A CA 1
ATOM 1962 C C . ILE A 1 249 ? -5.207 18.281 18.156 1 98.06 249 ILE A C 1
ATOM 1964 O O . ILE A 1 249 ? -6.152 19.062 18.141 1 98.06 249 ILE A O 1
ATOM 1968 N N . THR A 1 250 ? -4.109 18.531 18.781 1 97.75 250 THR A N 1
ATOM 1969 C CA . THR A 1 250 ? -3.934 19.688 19.641 1 97.75 250 THR A CA 1
ATOM 1970 C C . THR A 1 250 ? -3.334 20.859 18.859 1 97.75 250 THR A C 1
ATOM 1972 O O . THR A 1 250 ? -2.836 20.672 17.75 1 97.75 250 THR A O 1
ATOM 1975 N N . SER A 1 251 ? -3.402 21.984 19.484 1 97.62 251 SER A N 1
ATOM 1976 C CA . SER A 1 251 ? -2.764 23.156 18.906 1 97.62 251 SER A CA 1
ATOM 1977 C C . SER A 1 251 ? -1.254 22.969 18.797 1 97.62 251 SER A C 1
ATOM 1979 O O . SER A 1 251 ? -0.626 23.453 17.859 1 97.62 251 SER A O 1
ATOM 1981 N N . GLY A 1 252 ? -0.747 22.219 19.781 1 97.81 252 GLY A N 1
ATOM 1982 C CA . GLY A 1 252 ? 0.674 21.922 19.719 1 97.81 252 GLY A CA 1
ATOM 1983 C C . GLY A 1 252 ? 1.061 21.094 18.516 1 97.81 252 GLY A C 1
ATOM 1984 O O . GLY A 1 252 ? 2.066 21.375 17.859 1 97.81 252 GLY A O 1
ATOM 1985 N N . ASP A 1 253 ? 0.249 20.062 18.219 1 98 253 ASP A N 1
ATOM 1986 C CA . ASP A 1 253 ? 0.456 19.266 17.016 1 98 253 ASP A CA 1
ATOM 1987 C C . ASP A 1 253 ? 0.433 20.125 15.766 1 98 253 ASP A C 1
ATOM 1989 O O . ASP A 1 253 ? 1.368 20.094 14.961 1 98 253 ASP A O 1
ATOM 1993 N N . ALA A 1 254 ? -0.604 20.922 15.688 1 98.31 254 ALA A N 1
ATOM 1994 C CA . ALA A 1 254 ? -0.849 21.734 14.5 1 98.31 254 ALA A CA 1
ATOM 1995 C C . ALA A 1 254 ? 0.273 22.75 14.281 1 98.31 254 ALA A C 1
ATOM 1997 O O . ALA A 1 254 ? 0.804 22.875 1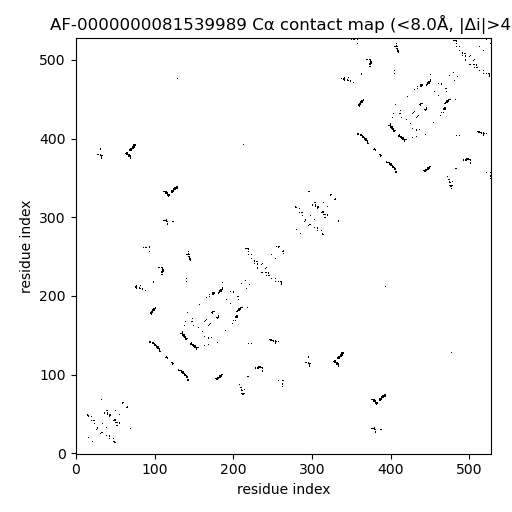3.18 1 98.31 254 ALA A O 1
ATOM 1998 N N . GLU A 1 255 ? 0.669 23.406 15.344 1 97.56 255 GLU A N 1
ATOM 1999 C CA . GLU A 1 255 ? 1.754 24.375 15.258 1 97.56 255 GLU A CA 1
ATOM 2000 C C . GLU A 1 255 ? 3.053 23.719 14.797 1 97.56 255 GLU A C 1
ATOM 2002 O O . GLU A 1 255 ? 3.781 24.281 13.977 1 97.56 255 GLU A O 1
ATOM 2007 N N . GLY A 1 256 ? 3.268 22.578 15.367 1 97.44 256 GLY A N 1
ATOM 2008 C CA . GLY A 1 256 ? 4.457 21.844 14.977 1 97.44 256 GLY A CA 1
ATOM 2009 C C . GLY A 1 256 ? 4.48 21.484 13.5 1 97.44 256 GLY A C 1
ATOM 2010 O O . GLY A 1 256 ? 5.5 21.656 12.828 1 97.44 256 GLY A O 1
ATOM 2011 N N . TRP A 1 257 ? 3.336 21.062 12.992 1 97.75 257 TRP A N 1
ATOM 2012 C CA . TRP A 1 257 ? 3.254 20.641 11.602 1 97.75 257 TRP A CA 1
ATOM 2013 C C . TRP A 1 257 ? 3.357 21.844 10.672 1 97.75 257 TRP A C 1
ATOM 2015 O O . TRP A 1 257 ? 4.008 21.781 9.625 1 97.75 257 TRP A O 1
ATOM 2025 N N . ILE A 1 258 ? 2.742 22.953 11.07 1 96.88 258 ILE A N 1
ATOM 2026 C CA . ILE A 1 258 ? 2.777 24.172 10.258 1 96.88 258 ILE A CA 1
ATOM 2027 C C . ILE A 1 258 ? 4.195 24.734 10.242 1 96.88 258 ILE A C 1
ATOM 2029 O O . ILE A 1 258 ? 4.676 25.188 9.203 1 96.88 258 ILE A O 1
ATOM 2033 N N . ARG A 1 259 ? 4.879 24.609 11.352 1 95.44 259 ARG A N 1
ATOM 2034 C CA . ARG A 1 259 ? 6.281 25.016 11.43 1 95.44 259 ARG A CA 1
ATOM 2035 C C . ARG A 1 259 ? 7.156 24.141 10.539 1 95.44 259 ARG A C 1
ATOM 2037 O O . ARG A 1 259 ? 8.008 24.641 9.805 1 95.44 259 ARG A O 1
ATOM 2044 N N . ASN A 1 260 ? 6.898 22.891 10.625 1 94.06 260 ASN A N 1
ATOM 2045 C CA . ASN A 1 260 ? 7.66 21.938 9.828 1 94.06 260 ASN A CA 1
ATOM 2046 C C . ASN A 1 260 ? 7.492 22.188 8.336 1 94.06 260 ASN A C 1
ATOM 2048 O O . ASN A 1 260 ? 8.406 21.938 7.551 1 94.06 260 ASN A O 1
ATOM 2052 N N . ALA A 1 261 ? 6.305 22.656 7.953 1 94.81 261 ALA A N 1
ATOM 2053 C CA . ALA A 1 261 ? 6.012 22.922 6.547 1 94.81 261 ALA A CA 1
ATOM 2054 C C . ALA A 1 261 ? 6.637 24.234 6.098 1 94.81 261 ALA A C 1
ATOM 2056 O O . ALA A 1 261 ? 6.668 24.531 4.902 1 94.81 261 ALA A O 1
ATOM 2057 N N . GLY A 1 262 ? 7.047 25.109 7.027 1 90.75 262 GLY A N 1
ATOM 2058 C CA . GLY A 1 262 ? 7.777 26.328 6.699 1 90.75 262 GLY A CA 1
ATOM 2059 C C . GLY A 1 262 ? 6.93 27.578 6.801 1 90.75 262 GLY A C 1
ATOM 2060 O O . GLY A 1 262 ? 7.258 28.609 6.203 1 90.75 262 GLY A O 1
ATOM 2061 N N . TYR A 1 263 ? 5.805 27.5 7.523 1 92.06 263 TYR A N 1
ATOM 2062 C CA . TYR A 1 263 ? 4.887 28.625 7.547 1 92.06 263 TYR A CA 1
ATOM 2063 C C . TYR A 1 263 ? 4.906 29.312 8.906 1 92.06 263 TYR A C 1
ATOM 2065 O O . TYR A 1 263 ? 4.145 30.25 9.148 1 92.06 263 TYR A O 1
ATOM 2073 N N . LEU A 1 264 ? 5.633 28.797 9.922 1 83.69 264 LEU A N 1
ATOM 2074 C CA . LEU A 1 264 ? 5.812 29.422 11.227 1 83.69 264 LEU A CA 1
ATOM 2075 C C . LEU A 1 264 ? 7.293 29.625 11.539 1 83.69 264 LEU A C 1
ATOM 2077 O O . LEU A 1 264 ? 8.141 28.875 11.047 1 83.69 264 LEU A O 1
ATOM 2081 N N . MET B 1 1 ? 36.156 -23.469 60.5 1 33.34 1 MET B N 1
ATOM 2082 C CA . MET B 1 1 ? 35.188 -22.391 60.25 1 33.34 1 MET B CA 1
ATOM 2083 C C . MET B 1 1 ? 34.969 -22.234 58.75 1 33.34 1 MET B C 1
ATOM 2085 O O . MET B 1 1 ? 35.875 -21.891 58 1 33.34 1 MET B O 1
ATOM 2089 N N . GLY B 1 2 ? 34.125 -23.109 58.125 1 36.59 2 GLY B N 1
ATOM 2090 C CA . GLY B 1 2 ? 33.844 -23.172 56.719 1 36.59 2 GLY B CA 1
ATOM 2091 C C . GLY B 1 2 ? 33.312 -21.875 56.125 1 36.59 2 GLY B C 1
ATOM 2092 O O . GLY B 1 2 ? 32.625 -21.109 56.844 1 36.59 2 GLY B O 1
ATOM 2093 N N . LEU B 1 3 ? 34.094 -21.219 55.25 1 40.72 3 LEU B N 1
ATOM 2094 C CA . LEU B 1 3 ? 33.656 -19.953 54.656 1 40.72 3 LEU B CA 1
ATOM 2095 C C . LEU B 1 3 ? 32.25 -20.047 54.125 1 40.72 3 LEU B C 1
ATOM 2097 O O . LEU B 1 3 ? 31.859 -21.062 53.531 1 40.72 3 LEU B O 1
ATOM 2101 N N . PRO B 1 4 ? 31.25 -19.328 54.719 1 42.44 4 PRO B N 1
ATOM 2102 C CA . PRO B 1 4 ? 29.891 -19.453 54.219 1 42.44 4 PRO B CA 1
ATOM 2103 C C . PRO B 1 4 ? 29.812 -19.266 52.688 1 42.44 4 PRO B C 1
ATOM 2105 O O . PRO B 1 4 ? 30.641 -18.562 52.125 1 42.44 4 PRO B O 1
ATOM 2108 N N . HIS B 1 5 ? 29.5 -20.266 51.938 1 41.53 5 HIS B N 1
ATOM 2109 C CA . HIS B 1 5 ? 29.266 -20.141 50.5 1 41.53 5 HIS B CA 1
ATOM 2110 C C . HIS B 1 5 ? 28.469 -18.875 50.188 1 41.53 5 HIS B C 1
ATOM 2112 O O . HIS B 1 5 ? 27.438 -18.625 50.844 1 41.53 5 HIS B O 1
ATOM 2118 N N . ARG B 1 6 ? 29.094 -17.797 49.875 1 40.41 6 ARG B N 1
ATOM 2119 C CA . ARG B 1 6 ? 28.422 -16.578 49.438 1 40.41 6 ARG B CA 1
ATOM 2120 C C . ARG B 1 6 ? 27.156 -16.906 48.656 1 40.41 6 ARG B C 1
ATOM 2122 O O . ARG B 1 6 ? 27.203 -17.688 47.688 1 40.41 6 ARG B O 1
ATOM 2129 N N . ALA B 1 7 ? 26.031 -16.953 49.281 1 39.22 7 ALA B N 1
ATOM 2130 C CA . ALA B 1 7 ? 24.781 -17.062 48.562 1 39.22 7 ALA B CA 1
ATOM 2131 C C . ALA B 1 7 ? 24.812 -16.234 47.281 1 39.22 7 ALA B C 1
ATOM 2133 O O . ALA B 1 7 ? 25.188 -15.055 47.312 1 39.22 7 ALA B O 1
ATOM 2134 N N . TYR B 1 8 ? 25.156 -16.75 46.188 1 41.38 8 TYR B N 1
ATOM 2135 C CA . TYR B 1 8 ? 25.016 -16.047 44.906 1 41.38 8 TYR B CA 1
ATOM 2136 C C . TYR B 1 8 ? 23.75 -15.195 44.906 1 41.38 8 TYR B C 1
ATOM 2138 O O . TYR B 1 8 ? 22.703 -15.633 45.375 1 41.38 8 TYR B O 1
ATOM 2146 N N . SER B 1 9 ? 23.812 -13.898 45.25 1 42.59 9 SER B N 1
ATOM 2147 C CA . SER B 1 9 ? 22.703 -12.938 45.25 1 42.59 9 SER B CA 1
ATOM 2148 C C . SER B 1 9 ? 21.75 -13.203 44.094 1 42.59 9 SER B C 1
ATOM 2150 O O . SER B 1 9 ? 22.156 -13.258 42.938 1 42.59 9 SER B O 1
ATOM 2152 N N . THR B 1 10 ? 20.891 -14.211 44.219 1 48.41 10 THR B N 1
ATOM 2153 C CA . THR B 1 10 ? 19.859 -14.391 43.188 1 48.41 10 THR B CA 1
ATOM 2154 C C . THR B 1 10 ? 19.281 -13.047 42.781 1 48.41 10 THR B C 1
ATOM 2156 O O . THR B 1 10 ? 19.141 -12.141 43.594 1 48.41 10 THR B O 1
ATOM 2159 N N . GLY B 1 11 ? 19.75 -12.422 41.719 1 51.31 11 GLY B N 1
ATOM 2160 C CA . GLY B 1 11 ? 19.203 -11.172 41.188 1 51.31 11 GLY B CA 1
ATOM 2161 C C . GLY B 1 11 ? 17.75 -10.961 41.531 1 51.31 11 GLY B C 1
ATOM 2162 O O . GLY B 1 11 ? 17.094 -11.859 42.094 1 51.31 11 GLY B O 1
ATOM 2163 N N . ARG B 1 12 ? 17.312 -9.711 41.75 1 60.53 12 ARG B N 1
ATOM 2164 C CA . ARG B 1 12 ? 15.938 -9.312 42.031 1 60.53 12 ARG B CA 1
ATOM 2165 C C . ARG B 1 12 ? 14.945 -10.18 41.281 1 60.53 12 ARG B C 1
ATOM 2167 O O . ARG B 1 12 ? 15.141 -10.453 40.094 1 60.53 12 ARG B O 1
ATOM 2174 N N . PRO B 1 13 ? 14.156 -10.914 42.125 1 66.69 13 PRO B N 1
ATOM 2175 C CA . PRO B 1 13 ? 13.148 -11.711 41.406 1 66.69 13 PRO B CA 1
ATOM 2176 C C . PRO B 1 13 ? 12.422 -10.922 40.312 1 66.69 13 PRO B C 1
ATOM 2178 O O . PRO B 1 13 ? 12.273 -9.703 40.438 1 66.69 13 PRO B O 1
ATOM 2181 N N . ARG B 1 14 ? 12.211 -11.586 39.25 1 76.38 14 ARG B N 1
ATOM 2182 C CA . ARG B 1 14 ? 11.531 -10.938 38.125 1 76.38 14 ARG B CA 1
ATOM 2183 C C . ARG B 1 14 ? 10.117 -10.516 38.5 1 76.38 14 ARG B C 1
ATOM 2185 O O . ARG B 1 14 ? 9.438 -11.219 39.25 1 76.38 14 ARG B O 1
ATOM 2192 N N . LYS B 1 15 ? 9.805 -9.398 38.094 1 83.25 15 LYS B N 1
ATOM 2193 C CA . LYS B 1 15 ? 8.516 -8.797 38.438 1 83.25 15 LYS B CA 1
ATOM 2194 C C . LYS B 1 15 ? 7.363 -9.617 37.875 1 83.25 15 LYS B C 1
ATOM 2196 O O . LYS B 1 15 ? 6.324 -9.773 38.531 1 83.25 15 LYS B O 1
ATOM 2201 N N . LEU B 1 16 ? 7.527 -10.258 36.75 1 87.88 16 LEU B N 1
ATOM 2202 C CA . LEU B 1 16 ? 6.5 -11.102 36.156 1 87.88 16 LEU B CA 1
ATOM 2203 C C . LEU B 1 16 ? 6.777 -12.578 36.438 1 87.88 16 LEU B C 1
ATOM 2205 O O . LEU B 1 16 ? 7.828 -13.094 36.062 1 87.88 16 LEU B O 1
ATOM 2209 N N . GLY B 1 17 ? 5.891 -13.18 37.094 1 87.38 17 GLY B N 1
ATOM 2210 C CA . GLY B 1 17 ? 6.012 -14.594 37.406 1 87.38 17 GLY B CA 1
ATOM 2211 C C . GLY B 1 17 ? 5.562 -15.492 36.281 1 87.38 17 GLY B C 1
ATOM 2212 O O . GLY B 1 17 ? 5.215 -15.008 35.188 1 87.38 17 GLY B O 1
ATOM 2213 N N . ALA B 1 18 ? 5.629 -16.75 36.531 1 89.75 18 ALA B N 1
ATOM 2214 C CA . ALA B 1 18 ? 5.297 -17.766 35.531 1 89.75 18 ALA B CA 1
ATOM 2215 C C . ALA B 1 18 ? 3.85 -17.641 35.094 1 89.75 18 ALA B C 1
ATOM 2217 O O . ALA B 1 18 ? 3.549 -17.797 33.906 1 89.75 18 ALA B O 1
ATOM 2218 N N . GLU B 1 19 ? 3.029 -17.297 35.969 1 91.56 19 GLU B N 1
ATOM 2219 C CA . GLU B 1 19 ? 1.613 -17.156 35.656 1 91.56 19 GLU B CA 1
ATOM 2220 C C . GLU B 1 19 ? 1.37 -15.93 34.781 1 91.56 19 GLU B C 1
ATOM 2222 O O . GLU B 1 19 ? 0.558 -15.977 33.844 1 91.56 19 GLU B O 1
ATOM 2227 N N . ASP B 1 20 ? 2.047 -14.898 35.125 1 91.69 20 ASP B N 1
ATOM 2228 C CA . ASP B 1 20 ? 1.938 -13.68 34.344 1 91.69 20 ASP B CA 1
ATOM 2229 C C . ASP B 1 20 ? 2.424 -13.914 32.906 1 91.69 20 ASP B C 1
ATOM 2231 O O . ASP B 1 20 ? 1.795 -13.453 31.938 1 91.69 20 ASP B O 1
ATOM 2235 N N . ILE B 1 21 ? 3.455 -14.641 32.812 1 91.38 21 ILE B N 1
ATOM 2236 C CA . ILE B 1 21 ? 4.047 -14.93 31.516 1 91.38 21 ILE B CA 1
ATOM 2237 C C . ILE B 1 21 ? 3.094 -15.797 30.703 1 91.38 21 ILE B C 1
ATOM 2239 O O . ILE B 1 21 ? 2.889 -15.555 29.516 1 91.38 21 ILE B O 1
ATOM 2243 N N . ALA B 1 22 ? 2.58 -16.766 31.312 1 93.31 22 ALA B N 1
ATOM 2244 C CA . ALA B 1 22 ? 1.608 -17.625 30.656 1 93.31 22 ALA B CA 1
ATOM 2245 C C . ALA B 1 22 ? 0.417 -16.828 30.141 1 93.31 22 ALA B C 1
ATOM 2247 O O . ALA B 1 22 ? -0.077 -17.062 29.031 1 93.31 22 ALA B O 1
ATOM 2248 N N . TYR B 1 23 ? 0.072 -15.914 30.953 1 93.19 23 TYR B N 1
ATOM 2249 C CA . TYR B 1 23 ? -1.043 -15.055 30.562 1 93.19 23 TYR B CA 1
ATOM 2250 C C . TYR B 1 23 ? -0.696 -14.219 29.344 1 93.19 23 TYR B C 1
ATOM 2252 O O . TYR B 1 23 ? -1.487 -14.125 28.406 1 93.19 23 TYR B O 1
ATOM 2260 N N . VAL B 1 24 ? 0.458 -13.672 29.359 1 90.88 24 VAL B N 1
ATOM 2261 C CA . VAL B 1 24 ? 0.916 -12.836 28.25 1 90.88 24 VAL B CA 1
ATOM 2262 C C . VAL B 1 24 ? 0.949 -13.648 26.953 1 90.88 24 VAL B C 1
ATOM 2264 O O . VAL B 1 24 ? 0.475 -13.188 25.922 1 90.88 24 VAL B O 1
ATOM 2267 N N . MET B 1 25 ? 1.391 -14.781 27.047 1 92.5 25 MET B N 1
ATOM 2268 C CA . MET B 1 25 ? 1.493 -15.648 25.875 1 92.5 25 MET B CA 1
ATOM 2269 C C . MET B 1 25 ? 0.111 -15.992 25.328 1 92.5 25 MET B C 1
ATOM 2271 O O . MET B 1 25 ? -0.105 -15.984 24.109 1 92.5 25 MET B O 1
ATOM 2275 N N . GLU B 1 26 ? -0.716 -16.281 26.234 1 93.31 26 GLU B N 1
ATOM 2276 C CA . GLU B 1 26 ? -2.082 -16.609 25.828 1 93.31 26 GLU B CA 1
ATOM 2277 C C . GLU B 1 26 ? -2.77 -15.422 25.172 1 93.31 26 GLU B C 1
ATOM 2279 O O . GLU B 1 26 ? -3.48 -15.578 24.172 1 93.31 26 GLU B O 1
ATOM 2284 N N . ARG B 1 27 ? -2.514 -14.289 25.766 1 93.5 27 ARG B N 1
ATOM 2285 C CA . ARG B 1 27 ? -3.111 -13.07 25.219 1 93.5 27 ARG B CA 1
ATOM 2286 C C . ARG B 1 27 ? -2.605 -12.797 23.797 1 93.5 27 ARG B C 1
ATOM 2288 O O . ARG B 1 27 ? -3.387 -12.461 22.906 1 93.5 27 ARG B O 1
ATOM 2295 N N . LEU B 1 28 ? -1.351 -12.961 23.578 1 94.19 28 LEU B N 1
ATOM 2296 C CA . LEU B 1 28 ? -0.742 -12.695 22.281 1 94.19 28 LEU B CA 1
ATOM 2297 C C . LEU B 1 28 ? -1.186 -13.727 21.25 1 94.19 28 LEU B C 1
ATOM 2299 O O . LEU B 1 28 ? -1.311 -13.414 20.062 1 94.19 28 LEU B O 1
ATOM 2303 N N . ASN B 1 29 ? -1.42 -14.914 21.766 1 91.19 29 ASN B N 1
ATOM 2304 C CA . ASN B 1 29 ? -1.926 -15.961 20.875 1 91.19 29 ASN B CA 1
ATOM 2305 C C . ASN B 1 29 ? -3.33 -15.633 20.375 1 91.19 29 ASN B C 1
ATOM 2307 O O . ASN B 1 29 ? -3.674 -15.945 19.234 1 91.19 29 ASN B O 1
ATOM 2311 N N . GLN B 1 30 ? -4.07 -15.062 21.203 1 92.19 30 GLN B N 1
ATOM 2312 C CA . GLN B 1 30 ? -5.43 -14.68 20.844 1 92.19 30 GLN B CA 1
ATOM 2313 C C . GLN B 1 30 ? -5.438 -13.414 19.984 1 92.19 30 GLN B C 1
ATOM 2315 O O . GLN B 1 30 ? -6.199 -13.312 19.031 1 92.19 30 GLN B O 1
ATOM 2320 N N . CYS B 1 31 ? -4.586 -12.492 20.422 1 94.19 31 CYS B N 1
ATOM 2321 C CA . CYS B 1 31 ? -4.477 -11.203 19.734 1 94.19 31 CYS B CA 1
ATOM 2322 C C . CYS B 1 31 ? -3.016 -10.812 19.547 1 94.19 31 CYS B C 1
ATOM 2324 O O . CYS B 1 31 ? -2.406 -10.219 20.438 1 94.19 31 CYS B O 1
ATOM 2326 N N . ALA B 1 32 ? -2.578 -11 18.359 1 95.81 32 ALA B N 1
ATOM 2327 C CA . ALA B 1 32 ? -1.147 -10.859 18.094 1 95.81 32 ALA B CA 1
ATOM 2328 C C . ALA B 1 32 ? -0.758 -9.383 18 1 95.81 32 ALA B C 1
ATOM 2330 O O . ALA B 1 32 ? 0.423 -9.039 18.078 1 95.81 32 ALA B O 1
ATOM 2331 N N . ASP B 1 33 ? -1.787 -8.438 17.844 1 95.12 33 ASP B N 1
ATOM 2332 C CA . ASP B 1 33 ? -1.455 -7.047 17.531 1 95.12 33 ASP B CA 1
ATOM 2333 C C . ASP B 1 33 ? -1.578 -6.156 18.766 1 95.12 33 ASP B C 1
ATOM 2335 O O . ASP B 1 33 ? -1.685 -4.938 18.641 1 95.12 33 ASP B O 1
ATOM 2339 N N . LEU B 1 34 ? -1.517 -6.738 19.953 1 94.94 34 LEU B N 1
ATOM 2340 C CA . LEU B 1 34 ? -1.601 -5.953 21.172 1 94.94 34 LEU B CA 1
ATOM 2341 C C . LEU B 1 34 ? -0.389 -5.039 21.312 1 94.94 34 LEU B C 1
ATOM 2343 O O . LEU B 1 34 ? 0.736 -5.438 21 1 94.94 34 LEU B O 1
ATOM 2347 N N . MET B 1 35 ? -0.703 -3.861 21.75 1 95.31 35 MET B N 1
ATOM 2348 C CA . MET B 1 35 ? 0.383 -2.934 22.047 1 95.31 35 MET B CA 1
ATOM 2349 C C . MET B 1 35 ? 0.944 -3.188 23.438 1 95.31 35 MET B C 1
ATOM 2351 O O . MET B 1 35 ? 0.288 -3.816 24.281 1 95.31 35 MET B O 1
ATOM 2355 N N . LEU B 1 36 ? 2.143 -2.73 23.672 1 95.94 36 LEU B N 1
ATOM 2356 C CA . LEU B 1 36 ? 2.814 -2.994 24.938 1 95.94 36 LEU B CA 1
ATOM 2357 C C . LEU B 1 36 ? 2.021 -2.418 26.109 1 95.94 36 LEU B C 1
ATOM 2359 O O . LEU B 1 36 ? 1.926 -3.043 27.172 1 95.94 36 LEU B O 1
ATOM 2363 N N . ASP B 1 37 ? 1.509 -1.207 25.891 1 95.69 37 ASP B N 1
ATOM 2364 C CA . ASP B 1 37 ? 0.729 -0.603 26.969 1 95.69 37 ASP B CA 1
ATOM 2365 C C . ASP B 1 37 ? -0.559 -1.384 27.219 1 95.69 37 ASP B C 1
ATOM 2367 O O . ASP B 1 37 ? -1.02 -1.48 28.359 1 95.69 37 ASP B O 1
ATOM 2371 N N . GLU B 1 38 ? -1.151 -1.928 26.172 1 94.56 38 GLU B N 1
ATOM 2372 C CA . GLU B 1 38 ? -2.34 -2.764 26.328 1 94.56 38 GLU B CA 1
ATOM 2373 C C . GLU B 1 38 ? -2.016 -4.055 27.062 1 94.56 38 GLU B C 1
ATOM 2375 O O . GLU B 1 38 ? -2.801 -4.508 27.906 1 94.56 38 GLU B O 1
ATOM 2380 N N . LEU B 1 39 ? -0.889 -4.645 26.734 1 94.94 39 LEU B N 1
ATOM 2381 C CA . LEU B 1 39 ? -0.447 -5.848 27.422 1 94.94 39 LEU B CA 1
ATOM 2382 C C . LEU B 1 39 ? -0.21 -5.559 28.906 1 94.94 39 LEU B C 1
ATOM 2384 O O . LEU B 1 39 ? -0.659 -6.316 29.766 1 94.94 39 LEU B O 1
ATOM 2388 N N . ALA B 1 40 ? 0.505 -4.449 29.141 1 95.81 40 ALA B N 1
ATOM 2389 C CA . ALA B 1 40 ? 0.74 -4.031 30.516 1 95.81 40 ALA B CA 1
ATOM 2390 C C . ALA B 1 40 ? -0.577 -3.84 31.266 1 95.81 40 ALA B C 1
ATOM 2392 O O . ALA B 1 40 ? -0.735 -4.32 32.406 1 95.81 40 ALA B O 1
ATOM 2393 N N . GLY B 1 41 ? -1.486 -3.178 30.594 1 94.69 41 GLY B N 1
ATOM 2394 C CA . GLY B 1 41 ? -2.795 -2.973 31.203 1 94.69 41 GLY B CA 1
ATOM 2395 C C . GLY B 1 41 ? -3.545 -4.266 31.453 1 94.69 41 GLY B C 1
ATOM 2396 O O . GLY B 1 41 ? -4.219 -4.41 32.469 1 94.69 41 GLY B O 1
ATOM 2397 N N . SER B 1 42 ? -3.482 -5.188 30.547 1 93.12 42 SER B N 1
ATOM 2398 C CA . SER B 1 42 ? -4.168 -6.469 30.688 1 93.12 42 SER B CA 1
ATOM 2399 C C . SER B 1 42 ? -3.627 -7.266 31.859 1 93.12 42 SER B C 1
ATOM 2401 O O . SER B 1 42 ? -4.387 -7.941 32.562 1 93.12 42 SER B O 1
ATOM 2403 N N . ILE B 1 43 ? -2.352 -7.234 32.094 1 93.5 43 ILE B N 1
ATOM 2404 C CA . ILE B 1 43 ? -1.729 -7.93 33.188 1 93.5 43 ILE B CA 1
ATOM 2405 C C . ILE B 1 43 ? -2.283 -7.387 34.531 1 93.5 43 ILE B C 1
ATOM 2407 O O . ILE B 1 43 ? -2.678 -8.156 35.406 1 93.5 43 ILE B O 1
ATOM 2411 N N . GLU B 1 44 ? -2.293 -6.074 34.562 1 93.94 44 GLU B N 1
ATOM 2412 C CA . GLU B 1 44 ? -2.809 -5.418 35.781 1 93.94 44 GLU B CA 1
ATOM 2413 C C . GLU B 1 44 ? -4.281 -5.746 36 1 93.94 44 GLU B C 1
ATOM 2415 O O . GLU B 1 44 ? -4.715 -5.961 37.125 1 93.94 44 GLU B O 1
ATOM 2420 N N . ALA B 1 45 ? -5.039 -5.797 35 1 93.88 45 ALA B N 1
ATOM 2421 C CA . ALA B 1 45 ? -6.484 -6.012 35.062 1 93.88 45 ALA B CA 1
ATOM 2422 C C . ALA B 1 45 ? -6.812 -7.391 35.625 1 93.88 45 ALA B C 1
ATOM 2424 O O . ALA B 1 45 ? -7.84 -7.57 36.281 1 93.88 45 ALA B O 1
ATOM 2425 N N . VAL B 1 46 ? -5.965 -8.336 35.469 1 92.75 46 VAL B N 1
ATOM 2426 C CA . VAL B 1 46 ? -6.258 -9.695 35.938 1 92.75 46 VAL B CA 1
ATOM 2427 C C . VAL B 1 46 ? -5.578 -9.938 37.281 1 92.75 46 VAL B C 1
ATOM 2429 O O . VAL B 1 46 ? -5.504 -11.078 37.75 1 92.75 46 VAL B O 1
ATOM 2432 N N . GLY B 1 47 ? -5.023 -8.906 37.875 1 90.75 47 GLY B N 1
ATOM 2433 C CA . GLY B 1 47 ? -4.496 -9.016 39.25 1 90.75 47 GLY B CA 1
ATOM 2434 C C . GLY B 1 47 ? -2.984 -9.141 39.281 1 90.75 47 GLY B C 1
ATOM 2435 O O . GLY B 1 47 ? -2.408 -9.445 40.312 1 90.75 47 GLY B O 1
ATOM 2436 N N . GLY B 1 48 ? -2.436 -8.953 38.125 1 90.19 48 GLY B N 1
ATOM 2437 C CA . GLY B 1 48 ? -0.982 -8.969 38.094 1 90.19 48 GLY B CA 1
ATOM 2438 C C . GLY B 1 48 ? -0.361 -7.664 38.531 1 90.19 48 GLY B C 1
ATOM 2439 O O . GLY B 1 48 ? -1.069 -6.75 38.969 1 90.19 48 GLY B O 1
ATOM 2440 N N . PRO B 1 49 ? 0.931 -7.668 38.594 1 92.25 49 PRO B N 1
ATOM 2441 C CA . PRO B 1 49 ? 1.624 -6.449 39.031 1 92.25 49 PRO B CA 1
ATOM 2442 C C . PRO B 1 49 ? 1.537 -5.332 38 1 92.25 49 PRO B C 1
ATOM 2444 O O . PRO B 1 49 ? 1.365 -5.598 36.812 1 92.25 49 PRO B O 1
ATOM 2447 N N . LYS B 1 50 ? 1.615 -4.152 38.5 1 93.56 50 LYS B N 1
ATOM 2448 C CA . LYS B 1 50 ? 1.722 -2.998 37.594 1 93.56 50 LYS B CA 1
ATOM 2449 C C . LYS B 1 50 ? 3.094 -2.943 36.938 1 93.56 50 LYS B C 1
ATOM 2451 O O . LYS B 1 50 ? 4.117 -2.879 37.625 1 93.56 50 LYS B O 1
ATOM 2456 N N . VAL B 1 51 ? 3.117 -3.068 35.719 1 93.56 51 VAL B N 1
ATOM 2457 C CA . VAL B 1 51 ? 4.387 -3.129 35 1 93.56 51 VAL B CA 1
ATOM 2458 C C . VAL B 1 51 ? 4.434 -2.037 33.938 1 93.56 51 VAL B C 1
ATOM 2460 O O . VAL B 1 51 ? 3.391 -1.591 33.438 1 93.56 51 VAL B O 1
ATOM 2463 N N . SER B 1 52 ? 5.605 -1.564 33.625 1 94.44 52 SER B N 1
ATOM 2464 C CA . SER B 1 52 ? 5.824 -0.573 32.594 1 94.44 52 SER B CA 1
ATOM 2465 C C . SER B 1 52 ? 5.93 -1.232 31.219 1 94.44 52 SER B C 1
ATOM 2467 O O . SER B 1 52 ? 6.137 -2.443 31.125 1 94.44 52 SER B O 1
ATOM 2469 N N . LYS B 1 53 ? 5.793 -0.409 30.156 1 94.69 53 LYS B N 1
ATOM 2470 C CA . LYS B 1 53 ? 5.965 -0.88 28.781 1 94.69 53 LYS B CA 1
ATOM 2471 C C . LYS B 1 53 ? 7.355 -1.476 28.578 1 94.69 53 LYS B C 1
ATOM 2473 O O . LYS B 1 53 ? 7.508 -2.479 27.875 1 94.69 53 LYS B O 1
ATOM 2478 N N . SER B 1 54 ? 8.266 -0.86 29.203 1 95.56 54 SER B N 1
ATOM 2479 C CA . SER B 1 54 ? 9.656 -1.288 29.031 1 95.56 54 SER B CA 1
ATOM 2480 C C . SER B 1 54 ? 9.875 -2.678 29.625 1 95.56 54 SER B C 1
ATOM 2482 O O . SER B 1 54 ? 10.586 -3.498 29.031 1 95.56 54 SER B O 1
ATOM 2484 N N . LEU B 1 55 ? 9.289 -2.906 30.719 1 93.88 55 LEU B N 1
ATOM 2485 C CA . LEU B 1 55 ? 9.406 -4.223 31.344 1 93.88 55 LEU B CA 1
ATOM 2486 C C . LEU B 1 55 ? 8.75 -5.293 30.484 1 93.88 55 LEU B C 1
ATOM 2488 O O . LEU B 1 55 ? 9.297 -6.391 30.328 1 93.88 55 LEU B O 1
ATOM 2492 N N . VAL B 1 56 ? 7.59 -4.965 30 1 94.62 56 VAL B N 1
ATOM 2493 C CA . VAL B 1 56 ? 6.895 -5.91 29.125 1 94.62 56 VAL B CA 1
ATOM 2494 C C . VAL B 1 56 ? 7.758 -6.211 27.906 1 94.62 56 VAL B C 1
ATOM 2496 O O . VAL B 1 56 ? 7.922 -7.371 27.531 1 94.62 56 VAL B O 1
ATOM 2499 N N . SER B 1 57 ? 8.258 -5.168 27.312 1 95.69 57 SER B N 1
ATOM 2500 C CA . SER B 1 57 ? 9.109 -5.316 26.141 1 95.69 57 SER B CA 1
ATOM 2501 C C . SER B 1 57 ? 10.312 -6.207 26.438 1 95.69 57 SER B C 1
ATOM 2503 O O . SER B 1 57 ? 10.633 -7.105 25.656 1 95.69 57 SER B O 1
ATOM 2505 N N . ARG B 1 58 ? 10.938 -6.031 27.547 1 94.56 58 ARG B N 1
ATOM 2506 C CA . ARG B 1 58 ? 12.094 -6.824 27.938 1 94.56 58 ARG B CA 1
ATOM 2507 C C . ARG B 1 58 ? 11.711 -8.289 28.156 1 94.56 58 ARG B C 1
ATOM 2509 O O . ARG B 1 58 ? 12.469 -9.195 27.812 1 94.56 58 ARG B O 1
ATOM 2516 N N . THR B 1 59 ? 10.633 -8.414 28.75 1 93.94 59 THR B N 1
ATOM 2517 C CA . THR B 1 59 ? 10.133 -9.766 28.984 1 93.94 59 THR B CA 1
ATOM 2518 C C . THR B 1 59 ? 9.891 -10.492 27.672 1 93.94 59 THR B C 1
ATOM 2520 O O . THR B 1 59 ? 10.25 -11.656 27.516 1 93.94 59 THR B O 1
ATOM 2523 N N . LEU B 1 60 ? 9.258 -9.844 26.672 1 95.69 60 LEU B N 1
ATOM 2524 C CA . LEU B 1 60 ? 9.008 -10.438 25.359 1 95.69 60 LEU B CA 1
ATOM 2525 C C . LEU B 1 60 ? 10.312 -10.805 24.672 1 95.69 60 LEU B C 1
ATOM 2527 O O . LEU B 1 60 ? 10.414 -11.859 24.047 1 95.69 60 LEU B O 1
ATOM 2531 N N . GLN B 1 61 ? 11.211 -9.938 24.828 1 95.56 61 GLN B N 1
ATOM 2532 C CA . GLN B 1 61 ? 12.523 -10.203 24.234 1 95.56 61 GLN B CA 1
ATOM 2533 C C . GLN B 1 61 ? 13.148 -11.461 24.844 1 95.56 61 GLN B C 1
ATOM 2535 O O . GLN B 1 61 ? 13.695 -12.297 24.125 1 95.56 61 GLN B O 1
ATOM 2540 N N . ARG B 1 62 ? 13.055 -11.602 26.141 1 93.06 62 ARG B N 1
ATOM 2541 C CA . ARG B 1 62 ? 13.586 -12.766 26.844 1 93.06 62 ARG B CA 1
ATOM 2542 C C . ARG B 1 62 ? 12.898 -14.047 26.375 1 93.06 62 ARG B C 1
ATOM 2544 O O . ARG B 1 62 ? 13.531 -15.102 26.312 1 93.06 62 ARG B O 1
ATOM 2551 N N . LEU B 1 63 ? 11.68 -13.898 26.062 1 93.75 63 LEU B N 1
ATOM 2552 C CA . LEU B 1 63 ? 10.898 -15.047 25.625 1 93.75 63 LEU B CA 1
ATOM 2553 C C . LEU B 1 63 ? 11.047 -15.273 24.125 1 93.75 63 LEU B C 1
ATOM 2555 O O . LEU B 1 63 ? 10.375 -16.125 23.547 1 93.75 63 LEU B O 1
ATOM 2559 N N . ASP B 1 64 ? 11.828 -14.508 23.438 1 95.81 64 ASP B N 1
ATOM 2560 C CA . ASP B 1 64 ? 12.094 -14.586 22 1 95.81 64 ASP B CA 1
ATOM 2561 C C . ASP B 1 64 ? 10.82 -14.312 21.203 1 95.81 64 ASP B C 1
ATOM 2563 O O . ASP B 1 64 ? 10.547 -15 20.219 1 95.81 64 ASP B O 1
ATOM 2567 N N . ILE B 1 65 ? 10.031 -13.531 21.781 1 96.31 65 ILE B N 1
ATOM 2568 C CA . ILE B 1 65 ? 8.867 -13.016 21.062 1 96.31 65 ILE B CA 1
ATOM 2569 C C . ILE B 1 65 ? 9.234 -11.711 20.359 1 96.31 65 ILE B C 1
ATOM 2571 O O . ILE B 1 65 ? 9.734 -10.773 20.984 1 96.31 65 ILE B O 1
ATOM 2575 N N . THR B 1 66 ? 9.016 -11.68 19.156 1 96.88 66 THR B N 1
ATOM 2576 C CA . THR B 1 66 ? 9.477 -10.547 18.375 1 96.88 66 THR B CA 1
ATOM 2577 C C . THR B 1 66 ? 8.305 -9.844 17.688 1 96.88 66 THR B C 1
ATOM 2579 O O . THR B 1 66 ? 7.281 -10.469 17.406 1 96.88 66 THR B O 1
ATOM 2582 N N . ARG B 1 67 ? 8.477 -8.547 17.609 1 96.31 67 ARG B N 1
ATOM 2583 C CA . ARG B 1 67 ? 7.512 -7.758 16.844 1 96.31 67 ARG B CA 1
ATOM 2584 C C . ARG B 1 67 ? 7.777 -7.859 15.352 1 96.31 67 ARG B C 1
ATOM 2586 O O . ARG B 1 67 ? 8.922 -7.707 14.906 1 96.31 67 ARG B O 1
ATOM 2593 N N . LYS B 1 68 ? 6.777 -8.211 14.609 1 96 68 LYS B N 1
ATOM 2594 C CA . LYS B 1 68 ? 6.957 -8.367 13.172 1 96 68 LYS B CA 1
ATOM 2595 C C . LYS B 1 68 ? 5.688 -7.988 12.414 1 96 68 LYS B C 1
ATOM 2597 O O . LYS B 1 68 ? 4.664 -7.68 13.023 1 96 68 LYS B O 1
ATOM 2602 N N . ARG B 1 69 ? 5.848 -7.895 11.102 1 95 69 ARG B N 1
ATOM 2603 C CA . ARG B 1 69 ? 4.699 -7.543 10.273 1 95 69 ARG B CA 1
ATOM 2604 C C . ARG B 1 69 ? 3.592 -8.586 10.398 1 95 69 ARG B C 1
ATOM 2606 O O . ARG B 1 69 ? 3.855 -9.789 10.375 1 95 69 ARG B O 1
ATOM 2613 N N . LEU B 1 70 ? 2.41 -8.086 10.477 1 94.88 70 LEU B N 1
ATOM 2614 C CA . LEU B 1 70 ? 1.245 -8.93 10.719 1 94.88 70 LEU B CA 1
ATOM 2615 C C . LEU B 1 70 ? 0.708 -9.492 9.406 1 94.88 70 LEU B C 1
ATOM 2617 O O . LEU B 1 70 ? 0.607 -8.773 8.406 1 94.88 70 LEU B O 1
ATOM 2621 N N . ARG B 1 71 ? 0.468 -10.781 9.398 1 92.06 71 ARG B N 1
ATOM 2622 C CA . ARG B 1 71 ? -0.276 -11.406 8.312 1 92.06 71 ARG B CA 1
ATOM 2623 C C . ARG B 1 71 ? -1.758 -11.516 8.656 1 92.06 71 ARG B C 1
ATOM 2625 O O . ARG B 1 71 ? -2.115 -11.984 9.742 1 92.06 71 ARG B O 1
ATOM 2632 N N . ARG B 1 72 ? -2.559 -11.188 7.723 1 89.56 72 ARG B N 1
ATOM 2633 C CA . ARG B 1 72 ? -3.994 -11.219 7.988 1 89.56 72 ARG B CA 1
ATOM 2634 C C . ARG B 1 72 ? -4.645 -12.43 7.328 1 89.56 72 ARG B C 1
ATOM 2636 O O . ARG B 1 72 ? -4.352 -12.75 6.172 1 89.56 72 ARG B O 1
ATOM 2643 N N . ARG B 1 73 ? -5.453 -13.062 8.109 1 89.75 73 ARG B N 1
ATOM 2644 C CA . ARG B 1 73 ? -6.246 -14.188 7.637 1 89.75 73 ARG B CA 1
ATOM 2645 C C . ARG B 1 73 ? -7.738 -13.891 7.734 1 89.75 73 ARG B C 1
ATOM 2647 O O . ARG B 1 73 ? -8.211 -13.406 8.766 1 89.75 73 ARG B O 1
ATOM 2654 N N . ALA B 1 74 ? -8.398 -14.195 6.629 1 91 74 ALA B N 1
ATOM 2655 C CA . ALA B 1 74 ? -9.828 -13.922 6.598 1 91 74 ALA B CA 1
ATOM 2656 C C . ALA B 1 74 ? -10.586 -14.844 7.555 1 91 74 ALA B C 1
ATOM 2658 O O . ALA B 1 74 ? -10.367 -16.062 7.555 1 91 74 ALA B O 1
ATOM 2659 N N . SER B 1 75 ? -11.43 -14.273 8.359 1 90.12 75 SER B N 1
ATOM 2660 C CA . SER B 1 75 ? -12.273 -15.078 9.242 1 90.12 75 SER B CA 1
ATOM 2661 C C . SER B 1 75 ? -13.203 -15.984 8.445 1 90.12 75 SER B C 1
ATOM 2663 O O . SER B 1 75 ? -13.641 -17.016 8.953 1 90.12 75 SER B O 1
ATOM 2665 N N . GLU B 1 76 ? -13.398 -15.609 7.18 1 90 76 GLU B N 1
ATOM 2666 C CA . GLU B 1 76 ? -14.273 -16.359 6.285 1 90 76 GLU B CA 1
ATOM 2667 C C . GLU B 1 76 ? -13.578 -17.625 5.789 1 90 76 GLU B C 1
ATOM 2669 O O . GLU B 1 76 ? -14.234 -18.531 5.25 1 90 76 GLU B O 1
ATOM 2674 N N . ALA B 1 77 ? -12.273 -17.672 5.98 1 90.5 77 ALA B N 1
ATOM 2675 C CA . ALA B 1 77 ? -11.539 -18.875 5.574 1 90.5 77 ALA B CA 1
ATOM 2676 C C . ALA B 1 77 ? -11.961 -20.078 6.41 1 90.5 77 ALA B C 1
ATOM 2678 O O . ALA B 1 77 ? -12.109 -19.984 7.629 1 90.5 77 ALA B O 1
ATOM 2679 N N . ASP B 1 78 ? -12.297 -21.156 5.762 1 90.31 78 ASP B N 1
ATOM 2680 C CA . ASP B 1 78 ? -12.852 -22.359 6.387 1 90.31 78 ASP B CA 1
ATOM 2681 C C . ASP B 1 78 ? -11.938 -23.562 6.172 1 90.31 78 ASP B C 1
ATOM 2683 O O . ASP B 1 78 ? -11.703 -23.969 5.035 1 90.31 78 ASP B O 1
ATOM 2687 N N . LEU B 1 79 ? -11.609 -24.094 7.258 1 91.12 79 LEU B N 1
ATOM 2688 C CA . LEU B 1 79 ? -10.711 -25.25 7.199 1 91.12 79 LEU B CA 1
ATOM 2689 C C . LEU B 1 79 ? -11.367 -26.406 6.461 1 91.12 79 LEU B C 1
ATOM 2691 O O . LEU B 1 79 ? -10.688 -27.172 5.766 1 91.12 79 LEU B O 1
ATOM 2695 N N . ASN B 1 80 ? -12.617 -26.516 6.613 1 94.19 80 ASN B N 1
ATOM 2696 C CA . ASN B 1 80 ? -13.336 -27.578 5.934 1 94.19 80 ASN B CA 1
ATOM 2697 C C . ASN B 1 80 ? -13.344 -27.375 4.422 1 94.19 80 ASN B C 1
ATOM 2699 O O . ASN B 1 80 ? -13.188 -28.328 3.66 1 94.19 80 ASN B O 1
ATOM 2703 N N . LEU B 1 81 ? -13.523 -26.141 4.074 1 94.88 81 LEU B N 1
ATOM 2704 C CA . LEU B 1 81 ? -13.508 -25.828 2.648 1 94.88 81 LEU B CA 1
ATOM 2705 C C . LEU B 1 81 ? -12.117 -26.047 2.062 1 94.88 81 LEU B C 1
ATOM 2707 O O . LEU B 1 81 ? -11.984 -26.516 0.927 1 94.88 81 LEU B O 1
ATOM 2711 N N . GLU B 1 82 ? -11.148 -25.766 2.811 1 95 82 GLU B N 1
ATOM 2712 C CA . GLU B 1 82 ? -9.773 -26 2.375 1 95 82 GLU B CA 1
ATOM 2713 C C . GLU B 1 82 ? -9.492 -27.484 2.225 1 95 82 GLU B C 1
ATOM 2715 O O . GLU B 1 82 ? -8.891 -27.922 1.236 1 95 82 GLU B O 1
ATOM 2720 N N . ALA B 1 83 ? -9.938 -28.234 3.207 1 95.44 83 ALA B N 1
ATOM 2721 C CA . ALA B 1 83 ? -9.758 -29.672 3.164 1 95.44 83 ALA B CA 1
ATOM 2722 C C . ALA B 1 83 ? -10.492 -30.281 1.973 1 95.44 83 ALA B C 1
ATOM 2724 O O . ALA B 1 83 ? -9.945 -31.141 1.274 1 95.44 83 ALA B O 1
ATOM 2725 N N . ALA B 1 84 ? -11.68 -29.812 1.789 1 96.25 84 ALA B N 1
ATOM 2726 C CA . ALA B 1 84 ? -12.461 -30.297 0.66 1 96.25 84 ALA B CA 1
ATOM 2727 C C . ALA B 1 84 ? -11.773 -30 -0.665 1 96.25 84 ALA B C 1
ATOM 2729 O O . ALA B 1 84 ? -11.758 -30.828 -1.573 1 96.25 84 ALA B O 1
ATOM 2730 N N . CYS B 1 85 ? -11.242 -28.812 -0.757 1 96 85 CYS B N 1
ATOM 2731 C CA . CYS B 1 85 ? -10.516 -28.422 -1.96 1 96 85 CYS B CA 1
ATOM 2732 C C . CYS B 1 85 ? -9.312 -29.328 -2.188 1 96 85 CYS B C 1
ATOM 2734 O O . CYS B 1 85 ? -9.102 -29.828 -3.297 1 96 85 CYS B O 1
ATOM 2736 N N . ARG B 1 86 ? -8.633 -29.625 -1.125 1 93.81 86 ARG B N 1
ATOM 2737 C CA . ARG B 1 86 ? -7.465 -30.484 -1.23 1 93.81 86 ARG B CA 1
ATOM 2738 C C . ARG B 1 86 ? -7.859 -31.891 -1.691 1 93.81 86 ARG B C 1
ATOM 2740 O O . ARG B 1 86 ? -7.168 -32.5 -2.512 1 93.81 86 ARG B O 1
ATOM 2747 N N . LEU B 1 87 ? -8.93 -32.312 -1.185 1 94.94 87 LEU B N 1
ATOM 2748 C CA . LEU B 1 87 ? -9.406 -33.656 -1.553 1 94.94 87 LEU B CA 1
ATOM 2749 C C . LEU B 1 87 ? -9.805 -33.688 -3.025 1 94.94 87 LEU B C 1
ATOM 2751 O O . LEU B 1 87 ? -9.469 -34.656 -3.734 1 94.94 87 LEU B O 1
ATOM 2755 N N . ARG B 1 88 ? -10.484 -32.688 -3.467 1 96 88 ARG B N 1
ATOM 2756 C CA . ARG B 1 88 ? -10.875 -32.625 -4.871 1 96 88 ARG B CA 1
ATOM 2757 C C . ARG B 1 88 ? -9.656 -32.594 -5.781 1 96 88 ARG B C 1
ATOM 2759 O O . ARG B 1 88 ? -9.594 -33.312 -6.777 1 96 88 ARG B O 1
ATOM 2766 N N . MET B 1 89 ? -8.711 -31.844 -5.379 1 95.69 89 MET B N 1
ATOM 2767 C CA . MET B 1 89 ? -7.531 -31.625 -6.215 1 95.69 89 MET B CA 1
ATOM 2768 C C . MET B 1 89 ? -6.637 -32.875 -6.234 1 95.69 89 MET B C 1
ATOM 2770 O O . MET B 1 89 ? -5.863 -33.062 -7.176 1 95.69 89 MET B O 1
ATOM 2774 N N . ALA B 1 90 ? -6.746 -33.625 -5.219 1 94.44 90 ALA B N 1
ATOM 2775 C CA . ALA B 1 90 ? -5.922 -34.844 -5.102 1 94.44 90 ALA B CA 1
ATOM 2776 C C . ALA B 1 90 ? -6.25 -35.844 -6.207 1 94.44 90 ALA B C 1
ATOM 2778 O O . ALA B 1 90 ? -5.469 -36.75 -6.477 1 94.44 90 ALA B O 1
ATOM 2779 N N . ARG B 1 91 ? -7.359 -35.594 -6.848 1 95.31 91 ARG B N 1
ATOM 2780 C CA . ARG B 1 91 ? -7.797 -36.5 -7.902 1 95.31 91 ARG B CA 1
ATOM 2781 C C . ARG B 1 91 ? -7.059 -36.219 -9.211 1 95.31 91 ARG B C 1
ATOM 2783 O O . ARG B 1 91 ? -7.148 -37 -10.156 1 95.31 91 ARG B O 1
ATOM 2790 N N . TYR B 1 92 ? -6.32 -35.156 -9.227 1 97.31 92 TYR B N 1
ATOM 2791 C CA . TYR B 1 92 ? -5.68 -34.75 -10.469 1 97.31 92 TYR B CA 1
ATOM 2792 C C . TYR B 1 92 ? -4.164 -34.875 -10.375 1 97.31 92 TYR B C 1
ATOM 2794 O O . TYR B 1 92 ? -3.594 -34.75 -9.289 1 97.31 92 TYR B O 1
ATOM 2802 N N . LEU B 1 93 ? -3.611 -35.094 -11.477 1 96.25 93 LEU B N 1
ATOM 2803 C CA . LEU B 1 93 ? -2.158 -35 -11.578 1 96.25 93 LEU B CA 1
ATOM 2804 C C . LEU B 1 93 ? -1.723 -33.562 -11.758 1 96.25 93 LEU B C 1
ATOM 2806 O O . LEU B 1 93 ? -2.42 -32.781 -12.406 1 96.25 93 LEU B O 1
ATOM 2810 N N . PRO B 1 94 ? -0.566 -33.219 -11.25 1 95.56 94 PRO B N 1
ATOM 2811 C CA . PRO B 1 94 ? -0.086 -31.844 -11.367 1 95.56 94 PRO B CA 1
ATOM 2812 C C . PRO B 1 94 ? -0.044 -31.359 -12.812 1 95.56 94 PRO B C 1
ATOM 2814 O O . PRO B 1 94 ? -0.301 -30.172 -13.07 1 95.56 94 PRO B O 1
ATOM 2817 N N . GLU B 1 95 ? 0.236 -32.25 -13.734 1 96.5 95 GLU B N 1
ATOM 2818 C CA . GLU B 1 95 ? 0.362 -31.875 -15.141 1 96.5 95 GLU B CA 1
ATOM 2819 C C . GLU B 1 95 ? -0.993 -31.5 -15.734 1 96.5 95 GLU B C 1
ATOM 2821 O O . GLU B 1 95 ? -1.061 -30.875 -16.797 1 96.5 95 GLU B O 1
ATOM 2826 N N . GLN B 1 96 ? -2.033 -31.953 -15.031 1 98.19 96 GLN B N 1
ATOM 2827 C CA . GLN B 1 96 ? -3.377 -31.703 -15.547 1 98.19 96 GLN B CA 1
ATOM 2828 C C . GLN B 1 96 ? -3.873 -30.312 -15.148 1 98.19 96 GLN B C 1
ATOM 2830 O O . GLN B 1 96 ? -4.816 -29.797 -15.75 1 98.19 96 GLN B O 1
ATOM 2835 N N . LEU B 1 97 ? -3.199 -29.734 -14.18 1 98.12 97 LEU B N 1
ATOM 2836 C CA . LEU B 1 97 ? -3.734 -28.531 -13.555 1 98.12 97 LEU B CA 1
ATOM 2837 C C . LEU B 1 97 ? -3.188 -27.266 -14.227 1 98.12 97 LEU B C 1
ATOM 2839 O O . LEU B 1 97 ? -2.004 -27.203 -14.562 1 98.12 97 LEU B O 1
ATOM 2843 N N . ILE B 1 98 ? -3.996 -26.281 -14.43 1 98.62 98 ILE B N 1
ATOM 2844 C CA . ILE B 1 98 ? -3.643 -24.922 -14.836 1 98.62 98 ILE B CA 1
ATOM 2845 C C . ILE B 1 98 ? -4.281 -23.922 -13.891 1 98.62 98 ILE B C 1
ATOM 2847 O O . ILE B 1 98 ? -5.508 -23.828 -13.805 1 98.62 98 ILE B O 1
ATOM 2851 N N . PHE B 1 99 ? -3.482 -23.172 -13.188 1 98.56 99 PHE B N 1
ATOM 2852 C CA . PHE B 1 99 ? -3.992 -22.141 -12.297 1 98.56 99 PHE B CA 1
ATOM 2853 C C . PHE B 1 99 ? -4.098 -20.812 -13.023 1 98.56 99 PHE B C 1
ATOM 2855 O O . PHE B 1 99 ? -3.113 -20.328 -13.594 1 98.56 99 PHE B O 1
ATOM 2862 N N . VAL B 1 100 ? -5.254 -20.219 -13.008 1 98.12 100 VAL B N 1
ATOM 2863 C CA . VAL B 1 100 ? -5.5 -18.969 -13.734 1 98.12 100 VAL B CA 1
ATOM 2864 C C . VAL B 1 100 ? -5.906 -17.875 -12.75 1 98.12 100 VAL B C 1
ATOM 2866 O O . VAL B 1 100 ? -6.73 -18.109 -11.859 1 98.12 100 VAL B O 1
ATOM 2869 N N . ASP B 1 101 ? -5.344 -16.75 -12.883 1 96.88 101 ASP B N 1
ATOM 2870 C CA . ASP B 1 101 ? -5.699 -15.586 -12.078 1 96.88 101 ASP B CA 1
ATOM 2871 C C . ASP B 1 101 ? -5.23 -14.297 -12.742 1 96.88 101 ASP B C 1
ATOM 2873 O O . ASP B 1 101 ? -4.586 -14.328 -13.789 1 96.88 101 ASP B O 1
ATOM 2877 N N . GLU B 1 102 ? -5.645 -13.211 -12.156 1 96.94 102 GLU B N 1
ATOM 2878 C CA . GLU B 1 102 ? -5.285 -11.906 -12.695 1 96.94 102 GLU B CA 1
ATOM 2879 C C . GLU B 1 102 ? -4.438 -11.117 -11.703 1 96.94 102 GLU B C 1
ATOM 2881 O O . GLU B 1 102 ? -4.555 -11.297 -10.492 1 96.94 102 GLU B O 1
ATOM 2886 N N . THR B 1 103 ? -3.555 -10.344 -12.273 1 97.06 103 THR B N 1
ATOM 2887 C CA . THR B 1 103 ? -2.791 -9.438 -11.43 1 97.06 103 THR B CA 1
ATOM 2888 C C . THR B 1 103 ? -2.615 -8.086 -12.117 1 97.06 103 THR B C 1
ATOM 2890 O O . THR B 1 103 ? -2.395 -8.023 -13.328 1 97.06 103 THR B O 1
ATOM 2893 N N . GLY B 1 104 ? -2.854 -7.047 -11.398 1 96.62 104 GLY B N 1
ATOM 2894 C CA . GLY B 1 104 ? -2.699 -5.695 -11.914 1 96.62 104 GLY B CA 1
ATOM 2895 C C . GLY B 1 104 ? -1.316 -5.121 -11.68 1 96.62 104 GLY B C 1
ATOM 2896 O O . GLY B 1 104 ? -0.625 -5.52 -10.734 1 96.62 104 GLY B O 1
ATOM 2897 N N . PHE B 1 105 ? -0.928 -4.16 -12.555 1 95.88 105 PHE B N 1
ATOM 2898 C CA . PHE B 1 105 ? 0.328 -3.439 -12.383 1 95.88 105 PHE B CA 1
ATOM 2899 C C . PHE B 1 105 ? 0.265 -2.07 -13.047 1 95.88 105 PHE B C 1
ATOM 2901 O O . PHE B 1 105 ? -0.563 -1.844 -13.93 1 95.88 105 PHE B O 1
ATOM 2908 N N . ASP B 1 106 ? 0.988 -1.182 -12.562 1 94.75 106 ASP B N 1
ATOM 2909 C CA . ASP B 1 106 ? 1.172 0.151 -13.133 1 94.75 106 ASP B CA 1
ATOM 2910 C C . ASP B 1 106 ? 2.613 0.625 -12.969 1 94.75 106 ASP B C 1
ATOM 2912 O O . ASP B 1 106 ? 3.514 -0.181 -12.719 1 94.75 106 ASP B O 1
ATOM 2916 N N . SER B 1 107 ? 2.908 1.847 -13.203 1 91.31 107 SER B N 1
ATOM 2917 C CA . SER B 1 107 ? 4.273 2.365 -13.188 1 91.31 107 SER B CA 1
ATOM 2918 C C . SER B 1 107 ? 4.895 2.24 -11.805 1 91.31 107 SER B C 1
ATOM 2920 O O . SER B 1 107 ? 6.113 2.107 -11.68 1 91.31 107 SER B O 1
ATOM 2922 N N . ARG B 1 108 ? 4.117 2.217 -10.781 1 91.88 108 ARG B N 1
ATOM 2923 C CA . ARG B 1 108 ? 4.629 2.121 -9.414 1 91.88 108 ARG B CA 1
ATOM 2924 C C . ARG B 1 108 ? 5.117 0.708 -9.109 1 91.88 108 ARG B C 1
ATOM 2926 O O . ARG B 1 108 ? 5.965 0.512 -8.242 1 91.88 108 ARG B O 1
ATOM 2933 N N . THR B 1 109 ? 4.574 -0.219 -9.812 1 94.31 109 THR B N 1
ATOM 2934 C CA . THR B 1 109 ? 4.922 -1.616 -9.578 1 94.31 109 THR B CA 1
ATOM 2935 C C . THR B 1 109 ? 6.402 -1.857 -9.867 1 94.31 109 THR B C 1
ATOM 2937 O O . THR B 1 109 ? 7.035 -2.701 -9.227 1 94.31 109 THR B O 1
ATOM 2940 N N . GLY B 1 110 ? 6.957 -1.095 -10.75 1 93.56 110 GLY B N 1
ATOM 2941 C CA . GLY B 1 110 ? 8.352 -1.265 -11.125 1 93.56 110 GLY B CA 1
ATOM 2942 C C . GLY B 1 110 ? 9.305 -0.472 -10.242 1 93.56 110 GLY B C 1
ATOM 2943 O O . GLY B 1 110 ? 10.516 -0.493 -10.461 1 93.56 110 GLY B O 1
ATOM 2944 N N . GLN B 1 111 ? 8.766 0.184 -9.266 1 93.56 111 GLN B N 1
ATOM 2945 C CA . GLN B 1 111 ? 9.602 1.02 -8.406 1 93.56 111 GLN B CA 1
ATOM 2946 C C . GLN B 1 111 ? 10.188 0.209 -7.258 1 93.56 111 GLN B C 1
ATOM 2948 O O . GLN B 1 111 ? 9.469 -0.515 -6.566 1 93.56 111 GLN B O 1
ATOM 2953 N N . ARG B 1 112 ? 11.453 0.382 -7.121 1 94.25 112 ARG B N 1
ATOM 2954 C CA . ARG B 1 112 ? 12.117 -0.287 -6.008 1 94.25 112 ARG B CA 1
ATOM 2955 C C . ARG B 1 112 ? 11.734 0.351 -4.676 1 94.25 112 ARG B C 1
ATOM 2957 O O . ARG B 1 112 ? 11.492 1.558 -4.605 1 94.25 112 ARG B O 1
ATOM 2964 N N . ARG B 1 113 ? 11.742 -0.439 -3.625 1 94.06 113 ARG B N 1
ATOM 2965 C CA . ARG B 1 113 ? 11.164 0.012 -2.361 1 94.06 113 ARG B CA 1
ATOM 2966 C C . ARG B 1 113 ? 12.258 0.471 -1.396 1 94.06 113 ARG B C 1
ATOM 2968 O O . ARG B 1 113 ? 11.984 1.211 -0.449 1 94.06 113 ARG B O 1
ATOM 2975 N N . PHE B 1 114 ? 13.438 -0.019 -1.628 1 95.81 114 PHE B N 1
ATOM 2976 C CA . PHE B 1 114 ? 14.516 0.254 -0.687 1 95.81 114 PHE B CA 1
ATOM 2977 C C . PHE B 1 114 ? 15.695 0.908 -1.393 1 95.81 114 PHE B C 1
ATOM 2979 O O . PHE B 1 114 ? 15.859 0.755 -2.604 1 95.81 114 PHE B O 1
ATOM 2986 N N . GLY B 1 115 ? 16.438 1.639 -0.679 1 96.12 115 GLY B N 1
ATOM 2987 C CA . GLY B 1 115 ? 17.625 2.314 -1.146 1 96.12 115 GLY B CA 1
ATOM 2988 C C . GLY B 1 115 ? 18.672 2.51 -0.054 1 96.12 115 GLY B C 1
ATOM 2989 O O . GLY B 1 115 ? 18.484 2.047 1.073 1 96.12 115 GLY B O 1
ATOM 2990 N N . TRP B 1 116 ? 19.703 3.123 -0.482 1 96.94 116 TRP B N 1
ATOM 2991 C CA . TRP B 1 116 ? 20.844 3.324 0.417 1 96.94 116 TRP B CA 1
ATOM 2992 C C . TRP B 1 116 ? 21.016 4.801 0.756 1 96.94 116 TRP B C 1
ATOM 2994 O O . TRP B 1 116 ? 20.875 5.664 -0.113 1 96.94 116 TRP B O 1
ATOM 3004 N N . ALA B 1 117 ? 21.266 5.121 2.021 1 96.38 117 ALA B N 1
ATOM 3005 C CA . ALA B 1 117 ? 21.625 6.461 2.49 1 96.38 117 ALA B CA 1
ATOM 3006 C C . ALA B 1 117 ? 22.422 6.391 3.785 1 96.38 117 ALA B C 1
ATOM 3008 O O . ALA B 1 117 ? 22.375 5.387 4.5 1 96.38 117 ALA B O 1
ATOM 3009 N N . PRO B 1 118 ? 23.219 7.422 4.023 1 95.06 118 PRO B N 1
ATOM 3010 C CA . PRO B 1 118 ? 23.906 7.457 5.32 1 95.06 118 PRO B CA 1
ATOM 3011 C C . PRO B 1 118 ? 22.938 7.32 6.496 1 95.06 118 PRO B C 1
ATOM 3013 O O . PRO B 1 118 ? 21.797 7.789 6.426 1 95.06 118 PRO B O 1
ATOM 3016 N N . ALA B 1 119 ? 23.438 6.691 7.461 1 95.06 119 ALA B N 1
ATOM 3017 C CA . ALA B 1 119 ? 22.641 6.562 8.672 1 95.06 119 ALA B CA 1
ATOM 3018 C C . ALA B 1 119 ? 22.141 7.93 9.156 1 95.06 119 ALA B C 1
ATOM 3020 O O . ALA B 1 119 ? 22.922 8.891 9.203 1 95.06 119 ALA B O 1
ATOM 3021 N N . GLY B 1 120 ? 20.938 8.047 9.438 1 93.25 120 GLY B N 1
ATOM 3022 C CA . GLY B 1 120 ? 20.375 9.312 9.883 1 93.25 120 GLY B CA 1
ATOM 3023 C C . GLY B 1 120 ? 19.703 10.086 8.773 1 93.25 120 GLY B C 1
ATOM 3024 O O . GLY B 1 120 ? 18.938 11.016 9.039 1 93.25 120 GLY B O 1
ATOM 3025 N N . ASP B 1 121 ? 20.031 9.711 7.551 1 93.25 121 ASP B N 1
ATOM 3026 C CA . ASP B 1 121 ? 19.438 10.375 6.402 1 93.25 121 ASP B CA 1
ATOM 3027 C C . ASP B 1 121 ? 18.359 9.5 5.754 1 93.25 121 ASP B C 1
ATOM 3029 O O . ASP B 1 121 ? 18.375 8.281 5.91 1 93.25 121 ASP B O 1
ATOM 3033 N N . ARG B 1 122 ? 17.531 10.141 5.109 1 92.19 122 ARG B N 1
ATOM 3034 C CA . ARG B 1 122 ? 16.547 9.391 4.328 1 92.19 122 ARG B CA 1
ATOM 3035 C C . ARG B 1 122 ? 17.094 9.031 2.951 1 92.19 122 ARG B C 1
ATOM 3037 O O . ARG B 1 122 ? 17.828 9.82 2.346 1 92.19 122 ARG B O 1
ATOM 3044 N N . ALA B 1 123 ? 16.766 7.855 2.463 1 95.38 123 ALA B N 1
ATOM 3045 C CA . ALA B 1 123 ? 17.031 7.492 1.075 1 95.38 123 ALA B CA 1
ATOM 3046 C C . ALA B 1 123 ? 15.977 8.062 0.138 1 95.38 123 ALA B C 1
ATOM 3048 O O . ALA B 1 123 ? 14.781 7.816 0.322 1 95.38 123 ALA B O 1
ATOM 3049 N N . VAL B 1 124 ? 16.375 8.875 -0.846 1 92.56 124 VAL B N 1
ATOM 3050 C CA . VAL B 1 124 ? 15.43 9.562 -1.709 1 92.56 124 VAL B CA 1
ATOM 3051 C C . VAL B 1 124 ? 15.68 9.18 -3.166 1 92.56 124 VAL B C 1
ATOM 3053 O O . VAL B 1 124 ? 16.828 9.102 -3.602 1 92.56 124 VAL B O 1
ATOM 3056 N N . GLN B 1 125 ? 14.656 8.914 -3.832 1 92.38 125 GLN B N 1
ATOM 3057 C CA . GLN B 1 125 ? 14.703 8.664 -5.27 1 92.38 125 GLN B CA 1
ATOM 3058 C C . GLN B 1 125 ? 13.766 9.602 -6.02 1 92.38 125 GLN B C 1
ATOM 3060 O O . GLN B 1 125 ? 12.594 9.727 -5.668 1 92.38 125 GLN B O 1
ATOM 3065 N N . VAL B 1 126 ? 14.328 10.305 -7.031 1 89.5 126 VAL B N 1
ATOM 3066 C CA . VAL B 1 126 ? 13.523 11.219 -7.832 1 89.5 126 VAL B CA 1
ATOM 3067 C C . VAL B 1 126 ? 12.922 10.477 -9.016 1 89.5 126 VAL B C 1
ATOM 3069 O O . VAL B 1 126 ? 13.609 9.711 -9.695 1 89.5 126 VAL B O 1
ATOM 3072 N N . GLY B 1 127 ? 11.703 10.602 -9.195 1 86.88 127 GLY B N 1
ATOM 3073 C CA . GLY B 1 127 ? 10.984 10.016 -10.32 1 86.88 127 GLY B CA 1
ATOM 3074 C C . GLY B 1 127 ? 9.656 10.695 -10.602 1 86.88 127 GLY B C 1
ATOM 3075 O O . GLY B 1 127 ? 9.312 11.688 -9.961 1 86.88 127 GLY B O 1
ATOM 3076 N N . THR B 1 128 ? 9 10.203 -11.617 1 84.88 128 THR B N 1
ATOM 3077 C CA . THR B 1 128 ? 7.727 10.812 -11.984 1 84.88 128 THR B CA 1
ATOM 3078 C C . THR B 1 128 ? 6.688 10.578 -10.891 1 84.88 128 THR B C 1
ATOM 3080 O O . THR B 1 128 ? 6.594 9.477 -10.344 1 84.88 128 THR B O 1
ATOM 3083 N N . GLY B 1 129 ? 6.051 11.578 -10.523 1 83.25 129 GLY B N 1
ATOM 3084 C CA . GLY B 1 129 ? 4.941 11.461 -9.594 1 83.25 129 GLY B CA 1
ATOM 3085 C C . GLY B 1 129 ? 3.645 11.039 -10.258 1 83.25 129 GLY B C 1
ATOM 3086 O O . GLY B 1 129 ? 2.654 10.766 -9.57 1 83.25 129 GLY B O 1
ATOM 3087 N N . LYS B 1 130 ? 3.646 10.984 -11.602 1 84.88 130 LYS B N 1
ATOM 3088 C CA . LYS B 1 130 ? 2.441 10.641 -12.352 1 84.88 130 LYS B CA 1
ATOM 3089 C C . LYS B 1 130 ? 2.23 9.133 -12.398 1 84.88 130 LYS B C 1
ATOM 3091 O O . LYS B 1 130 ? 3.186 8.375 -12.57 1 84.88 130 LYS B O 1
ATOM 3096 N N . ARG B 1 131 ? 1.012 8.758 -12.156 1 83 131 ARG B N 1
ATOM 3097 C CA . ARG B 1 131 ? 0.664 7.348 -12.266 1 83 131 ARG B CA 1
ATOM 3098 C C . ARG B 1 131 ? 0.274 6.984 -13.695 1 83 131 ARG B C 1
ATOM 3100 O O . ARG B 1 131 ? -0.439 7.738 -14.359 1 83 131 ARG B O 1
ATOM 3107 N N . THR B 1 132 ? 0.813 5.902 -14.164 1 84.38 132 THR B N 1
ATOM 3108 C CA . THR B 1 132 ? 0.37 5.402 -15.461 1 84.38 132 THR B CA 1
ATOM 3109 C C . THR B 1 132 ? -0.917 4.598 -15.32 1 84.38 132 THR B C 1
ATOM 3111 O O . THR B 1 132 ? -1.289 4.203 -14.211 1 84.38 132 THR B O 1
ATOM 3114 N N . ARG B 1 133 ? -1.571 4.438 -16.484 1 88.81 133 ARG B N 1
ATOM 3115 C CA . ARG B 1 133 ? -2.77 3.604 -16.5 1 88.81 133 ARG B CA 1
ATOM 3116 C C . ARG B 1 133 ? -2.453 2.186 -16.031 1 88.81 133 ARG B C 1
ATOM 3118 O O . ARG B 1 133 ? -1.414 1.627 -16.391 1 88.81 133 ARG B O 1
ATOM 3125 N N . ARG B 1 134 ? -3.326 1.665 -15.195 1 94.69 134 ARG B N 1
ATOM 3126 C CA . ARG B 1 134 ? -3.178 0.31 -14.68 1 94.69 134 ARG B CA 1
ATOM 3127 C C . ARG B 1 134 ? -3.408 -0.727 -15.773 1 94.69 134 ARG B C 1
ATOM 3129 O O . ARG B 1 134 ? -4.289 -0.557 -16.625 1 94.69 134 ARG B O 1
ATOM 3136 N N . ALA B 1 135 ? -2.588 -1.681 -15.859 1 96.75 135 ALA B N 1
ATOM 3137 C CA . ALA B 1 135 ? -2.73 -2.828 -16.75 1 96.75 135 ALA B CA 1
ATOM 3138 C C . ALA B 1 135 ? -2.949 -4.113 -15.961 1 96.75 135 ALA B C 1
ATOM 3140 O O . ALA B 1 135 ? -2.652 -4.172 -14.766 1 96.75 135 ALA B O 1
ATOM 3141 N N . THR B 1 136 ? -3.572 -5.109 -16.625 1 97.75 136 THR B N 1
ATOM 3142 C CA . THR B 1 136 ? -3.848 -6.379 -15.961 1 97.75 136 THR B CA 1
ATOM 3143 C C . THR B 1 136 ? -3.277 -7.543 -16.766 1 97.75 136 THR B C 1
ATOM 3145 O O . THR B 1 136 ? -3.482 -7.621 -17.984 1 97.75 136 THR B O 1
ATOM 3148 N N . LEU B 1 137 ? -2.518 -8.312 -16.125 1 98.12 137 LEU B N 1
ATOM 3149 C CA . LEU B 1 137 ? -1.984 -9.547 -16.703 1 98.12 137 LEU B CA 1
ATOM 3150 C C . LEU B 1 137 ? -2.863 -10.734 -16.344 1 98.12 137 LEU B C 1
ATOM 3152 O O . LEU B 1 137 ? -3.238 -10.906 -15.18 1 98.12 137 LEU B O 1
ATOM 3156 N N . ILE B 1 138 ? -3.244 -11.516 -17.312 1 98.25 138 ILE B N 1
ATOM 3157 C CA . ILE B 1 138 ? -3.908 -12.797 -17.078 1 98.25 138 ILE B CA 1
ATOM 3158 C C . ILE B 1 138 ? -3.059 -13.93 -17.656 1 98.25 138 ILE B C 1
ATOM 3160 O O . ILE B 1 138 ? -2.811 -13.977 -18.859 1 98.25 138 ILE B O 1
ATOM 3164 N N . PRO B 1 139 ? -2.57 -14.828 -16.828 1 98.56 139 PRO B N 1
ATOM 3165 C CA . PRO B 1 139 ? -1.815 -16 -17.281 1 98.56 139 PRO B CA 1
ATOM 3166 C C . PRO B 1 139 ? -2.35 -17.297 -16.688 1 98.56 139 PRO B C 1
ATOM 3168 O O . PRO B 1 139 ? -3.23 -17.281 -15.82 1 98.56 139 PRO B O 1
ATOM 3171 N N . GLY B 1 140 ? -1.864 -18.375 -17.219 1 98.56 140 GLY B N 1
ATOM 3172 C CA . GLY B 1 140 ? -1.965 -19.672 -16.578 1 98.56 140 GLY B CA 1
ATOM 3173 C C . GLY B 1 140 ? -0.646 -20.156 -16.016 1 98.56 140 GLY B C 1
ATOM 3174 O O . GLY B 1 140 ? 0.411 -19.938 -16.609 1 98.56 140 GLY B O 1
ATOM 3175 N N . LEU B 1 141 ? -0.73 -20.75 -14.891 1 98.75 141 LEU B N 1
ATOM 3176 C CA . LEU B 1 141 ? 0.439 -21.391 -14.297 1 98.75 141 LEU B CA 1
ATOM 3177 C C . LEU B 1 141 ? 0.31 -22.906 -14.344 1 98.75 141 LEU B C 1
ATOM 3179 O O . LEU B 1 141 ? -0.681 -23.469 -13.867 1 98.75 141 LEU B O 1
ATOM 3183 N N . THR B 1 142 ? 1.253 -23.562 -14.977 1 98.31 142 THR B N 1
ATOM 3184 C CA . THR B 1 142 ? 1.355 -25.031 -15 1 98.31 142 THR B CA 1
ATOM 3185 C C . THR B 1 142 ? 2.605 -25.484 -14.258 1 98.31 142 THR B C 1
ATOM 3187 O O . THR B 1 142 ? 3.398 -24.672 -13.789 1 98.31 142 THR B O 1
ATOM 3190 N N . VAL B 1 143 ? 2.738 -26.734 -14.148 1 97.5 143 VAL B N 1
ATOM 3191 C CA . VAL B 1 143 ? 3.908 -27.297 -13.484 1 97.5 143 VAL B CA 1
ATOM 3192 C C . VAL B 1 143 ? 5.164 -26.984 -14.289 1 97.5 143 VAL B C 1
ATOM 3194 O O . VAL B 1 143 ? 6.27 -26.953 -13.75 1 97.5 143 VAL B O 1
ATOM 3197 N N . ASP B 1 144 ? 4.973 -26.594 -15.562 1 97.06 144 ASP B N 1
ATOM 3198 C CA . ASP B 1 144 ? 6.098 -26.312 -16.453 1 97.06 144 ASP B CA 1
ATOM 3199 C C . ASP B 1 144 ? 6.363 -24.812 -16.547 1 97.06 144 ASP B C 1
ATOM 3201 O O . ASP B 1 144 ? 7.305 -24.391 -17.219 1 97.06 144 ASP B O 1
ATOM 3205 N N . GLY B 1 145 ? 5.551 -24.031 -15.898 1 97.62 145 GLY B N 1
ATOM 3206 C CA . GLY B 1 145 ? 5.723 -22.594 -15.977 1 97.62 145 GLY B CA 1
ATOM 3207 C C . GLY B 1 145 ? 4.457 -21.859 -16.375 1 97.62 145 GLY B C 1
ATOM 3208 O O . GLY B 1 145 ? 3.352 -22.359 -16.188 1 97.62 145 GLY B O 1
ATOM 3209 N N . MET B 1 146 ? 4.676 -20.703 -16.875 1 98.38 146 MET B N 1
ATOM 3210 C CA . MET B 1 146 ? 3.555 -19.859 -17.25 1 98.38 146 MET B CA 1
ATOM 3211 C C . MET B 1 146 ? 3.127 -20.125 -18.688 1 98.38 146 MET B C 1
ATOM 3213 O O . MET B 1 146 ? 3.971 -20.328 -19.562 1 98.38 146 MET B O 1
ATOM 3217 N N . ILE B 1 147 ? 1.84 -20.047 -18.938 1 98.31 147 ILE B N 1
ATOM 3218 C CA . ILE B 1 147 ? 1.348 -20.219 -20.297 1 98.31 147 ILE B CA 1
ATOM 3219 C C . ILE B 1 147 ? 0.32 -19.141 -20.609 1 98.31 147 ILE B C 1
ATOM 3221 O O . ILE B 1 147 ? -0.353 -18.625 -19.719 1 98.31 147 ILE B O 1
ATOM 3225 N N . ALA B 1 148 ? 0.267 -18.719 -21.781 1 98.44 148 ALA B N 1
ATOM 3226 C CA . ALA B 1 148 ? -0.746 -17.859 -22.391 1 98.44 148 ALA B CA 1
ATOM 3227 C C . ALA B 1 148 ? -0.894 -16.547 -21.625 1 98.44 148 ALA B C 1
ATOM 3229 O O . ALA B 1 148 ? -2.01 -16.125 -21.312 1 98.44 148 ALA B O 1
ATOM 3230 N N . PRO B 1 149 ? 0.219 -15.938 -21.297 1 98.69 149 PRO B N 1
ATOM 3231 C CA . PRO B 1 149 ? 0.061 -14.625 -20.672 1 98.69 149 PRO B CA 1
ATOM 3232 C C . PRO B 1 149 ? -0.484 -13.57 -21.625 1 98.69 149 PRO B C 1
ATOM 3234 O O . PRO B 1 149 ? -0.105 -13.539 -22.797 1 98.69 149 PRO B O 1
ATOM 3237 N N . LYS B 1 150 ? -1.414 -12.805 -21.141 1 98.31 150 LYS B N 1
ATOM 3238 C CA . LYS B 1 150 ? -1.977 -11.711 -21.922 1 98.31 150 LYS B CA 1
ATOM 3239 C C . LYS B 1 150 ? -2.186 -10.469 -21.047 1 98.31 150 LYS B C 1
ATOM 3241 O O . LYS B 1 150 ? -2.639 -10.578 -19.906 1 98.31 150 LYS B O 1
ATOM 3246 N N . ILE B 1 151 ? -1.866 -9.297 -21.609 1 98.19 151 ILE B N 1
ATOM 3247 C CA . ILE B 1 151 ? -1.988 -8.039 -20.875 1 98.19 151 ILE B CA 1
ATOM 3248 C C . ILE B 1 151 ? -3.152 -7.23 -21.438 1 98.19 151 ILE B C 1
ATOM 3250 O O . ILE B 1 151 ? -3.277 -7.078 -22.656 1 98.19 151 ILE B O 1
ATOM 3254 N N . TYR B 1 152 ? -3.941 -6.773 -20.547 1 97.44 152 TYR B N 1
ATOM 3255 C CA . TYR B 1 152 ? -5.078 -5.934 -20.906 1 97.44 152 TYR B CA 1
ATOM 3256 C C . TYR B 1 152 ? -4.934 -4.535 -20.328 1 97.44 152 TYR B C 1
ATOM 3258 O O . TYR B 1 152 ? -4.543 -4.383 -19.156 1 97.44 152 TYR B O 1
ATOM 3266 N N . HIS B 1 153 ? -5.195 -3.498 -21.031 1 94.81 153 HIS B N 1
ATOM 3267 C CA . HIS B 1 153 ? -5.117 -2.117 -20.578 1 94.81 153 HIS B CA 1
ATOM 3268 C C . HIS B 1 153 ? -6.508 -1.557 -20.281 1 94.81 153 HIS B C 1
ATOM 3270 O O . HIS B 1 153 ? -6.695 -0.338 -20.266 1 94.81 153 HIS B O 1
ATOM 3276 N N . SER B 1 154 ? -7.453 -2.479 -20.062 1 87.56 154 SER B N 1
ATOM 3277 C CA . SER B 1 154 ? -8.82 -2.141 -19.672 1 87.56 154 SER B CA 1
ATOM 3278 C C . SER B 1 154 ? -9.25 -2.902 -18.422 1 87.56 154 SER B C 1
ATOM 3280 O O . SER B 1 154 ? -8.5 -3.734 -17.906 1 87.56 154 SER B O 1
ATOM 3282 N N . THR B 1 155 ? -10.383 -2.512 -17.828 1 87.88 155 THR B N 1
ATOM 3283 C CA . THR B 1 155 ? -10.961 -3.273 -16.734 1 87.88 155 THR B CA 1
ATOM 3284 C C . THR B 1 155 ? -11.305 -4.691 -17.172 1 87.88 155 THR B C 1
ATOM 3286 O O . THR B 1 155 ? -11.875 -4.891 -18.25 1 87.88 155 THR B O 1
ATOM 3289 N N . VAL B 1 156 ? -10.852 -5.555 -16.391 1 89.19 156 VAL B N 1
ATOM 3290 C CA . VAL B 1 156 ? -11.141 -6.953 -16.703 1 89.19 156 VAL B CA 1
ATOM 3291 C C . VAL B 1 156 ? -12.523 -7.328 -16.172 1 89.19 156 VAL B C 1
ATOM 3293 O O . VAL B 1 156 ? -12.75 -7.316 -14.961 1 89.19 156 VAL B O 1
ATOM 3296 N N . ASN B 1 157 ? -13.438 -7.605 -17.031 1 90.31 157 ASN B N 1
ATOM 3297 C CA . ASN B 1 157 ? -14.766 -8.109 -16.688 1 90.31 157 ASN B CA 1
ATOM 3298 C C . ASN B 1 157 ? -14.984 -9.516 -17.234 1 90.31 157 ASN B C 1
ATOM 3300 O O . ASN B 1 157 ? -14.047 -10.164 -17.703 1 90.31 157 ASN B O 1
ATOM 3304 N N . ALA B 1 158 ? -16.172 -9.953 -17.094 1 90.81 158 ALA B N 1
ATOM 3305 C CA . ALA B 1 158 ? -16.5 -11.32 -17.516 1 90.81 158 ALA B CA 1
ATOM 3306 C C . ALA B 1 158 ? -16.234 -11.516 -19 1 90.81 158 ALA B C 1
ATOM 3308 O O . ALA B 1 158 ? -15.742 -12.57 -19.406 1 90.81 158 ALA B O 1
ATOM 3309 N N . ASP B 1 159 ? -16.5 -10.508 -19.75 1 92 159 ASP B N 1
ATOM 3310 C CA . ASP B 1 159 ? -16.328 -10.602 -21.203 1 92 159 ASP B CA 1
ATOM 3311 C C . ASP B 1 159 ? -14.859 -10.68 -21.578 1 92 159 ASP B C 1
ATOM 3313 O O . ASP B 1 159 ? -14.469 -11.461 -22.453 1 92 159 ASP B O 1
ATOM 3317 N N . VAL B 1 160 ? -14.094 -9.836 -20.969 1 94.06 160 VAL B N 1
ATOM 3318 C CA . VAL B 1 160 ? -12.656 -9.844 -21.219 1 94.06 160 VAL B CA 1
ATOM 3319 C C . VAL B 1 160 ? -12.062 -11.188 -20.812 1 94.06 160 VAL B C 1
ATOM 3321 O O . VAL B 1 160 ? -11.234 -11.758 -21.531 1 94.06 160 VAL B O 1
ATOM 3324 N N . PHE B 1 161 ? -12.555 -11.688 -19.719 1 96.19 161 PHE B N 1
ATOM 3325 C CA . PHE B 1 161 ? -12.055 -12.977 -19.234 1 96.19 161 PHE B CA 1
ATOM 3326 C C . PHE B 1 161 ? -12.453 -14.102 -20.188 1 96.19 161 PHE B C 1
ATOM 3328 O O . PHE B 1 161 ? -11.648 -14.984 -20.469 1 96.19 161 PHE B O 1
ATOM 3335 N N . TYR B 1 162 ? -13.641 -14.062 -20.641 1 95.94 162 TYR B N 1
ATOM 3336 C CA . TYR B 1 162 ? -14.125 -15.031 -21.625 1 95.94 162 TYR B CA 1
ATOM 3337 C C . TYR B 1 162 ? -13.25 -15.023 -22.875 1 95.94 162 TYR B C 1
ATOM 3339 O O . TYR B 1 162 ? -12.852 -16.078 -23.359 1 95.94 162 TYR B O 1
ATOM 3347 N N . ASP B 1 163 ? -12.984 -13.859 -23.297 1 96.12 163 ASP B N 1
ATOM 3348 C CA . ASP B 1 163 ? -12.148 -13.711 -24.484 1 96.12 163 ASP B CA 1
ATOM 3349 C C . ASP B 1 163 ? -10.75 -14.281 -24.25 1 96.12 163 ASP B C 1
ATOM 3351 O O . ASP B 1 163 ? -10.188 -14.938 -25.125 1 96.12 163 ASP B O 1
ATOM 3355 N N . TYR B 1 164 ? -10.211 -13.984 -23.141 1 98 164 TYR B N 1
ATOM 3356 C CA . TYR B 1 164 ? -8.898 -14.531 -22.812 1 98 164 TYR B CA 1
ATOM 3357 C C . TYR B 1 164 ? -8.914 -16.047 -22.859 1 98 164 TYR B C 1
ATOM 3359 O O . TYR B 1 164 ? -8.023 -16.672 -23.453 1 98 164 TYR B O 1
ATOM 3367 N N . LEU B 1 165 ? -9.914 -16.672 -22.266 1 97.88 165 LEU B N 1
ATOM 3368 C CA . LEU B 1 165 ? -9.984 -18.125 -22.219 1 97.88 165 LEU B CA 1
ATOM 3369 C C . LEU B 1 165 ? -10.086 -18.719 -23.625 1 97.88 165 LEU B C 1
ATOM 3371 O O . LEU B 1 165 ? -9.297 -19.578 -23.984 1 97.88 165 LEU B O 1
ATOM 3375 N N . ILE B 1 166 ? -11.008 -18.172 -24.359 1 98 166 ILE B N 1
ATOM 3376 C CA . ILE B 1 166 ? -11.336 -18.797 -25.625 1 98 166 ILE B CA 1
ATOM 3377 C C . ILE B 1 166 ? -10.211 -18.562 -26.625 1 98 166 ILE B C 1
ATOM 3379 O O . ILE B 1 166 ? -9.914 -19.422 -27.469 1 98 166 ILE B O 1
ATOM 3383 N N . THR B 1 167 ? -9.523 -17.438 -26.578 1 98.25 167 THR B N 1
ATOM 3384 C CA . THR B 1 167 ? -8.57 -17.031 -27.594 1 98.25 167 THR B CA 1
ATOM 3385 C C . THR B 1 167 ? -7.156 -17.453 -27.219 1 98.25 167 THR B C 1
ATOM 3387 O O . THR B 1 167 ? -6.348 -17.781 -28.094 1 98.25 167 THR B O 1
ATOM 3390 N N . TYR B 1 168 ? -6.859 -17.5 -25.938 1 98.44 168 TYR B N 1
ATOM 3391 C CA . TYR B 1 168 ? -5.449 -17.625 -25.578 1 98.44 168 TYR B CA 1
ATOM 3392 C C . TYR B 1 168 ? -5.211 -18.891 -24.766 1 98.44 168 TYR B C 1
ATOM 3394 O O . TYR B 1 168 ? -4.336 -19.703 -25.078 1 98.44 168 TYR B O 1
ATOM 3402 N N . LEU B 1 169 ? -6.008 -19.141 -23.75 1 98.62 169 LEU B N 1
ATOM 3403 C CA . LEU B 1 169 ? -5.676 -20.219 -22.828 1 98.62 169 LEU B CA 1
ATOM 3404 C C . LEU B 1 169 ? -6.18 -21.562 -23.344 1 98.62 169 LEU B C 1
ATOM 3406 O O . LEU B 1 169 ? -5.406 -22.5 -23.484 1 98.62 169 LEU B O 1
ATOM 3410 N N . LEU B 1 170 ? -7.469 -21.672 -23.703 1 98.44 170 LEU B N 1
ATOM 3411 C CA . LEU B 1 170 ? -8.117 -22.953 -23.984 1 98.44 170 LEU B CA 1
ATOM 3412 C C . LEU B 1 170 ? -7.516 -23.594 -25.234 1 98.44 170 LEU B C 1
ATOM 3414 O O . LEU B 1 170 ? -7.375 -24.828 -25.281 1 98.44 170 LEU B O 1
ATOM 3418 N N . PRO B 1 171 ? -7.137 -22.766 -26.234 1 98.25 171 PRO B N 1
ATOM 3419 C CA . PRO B 1 171 ? -6.496 -23.391 -27.391 1 98.25 171 PRO B CA 1
ATOM 3420 C C . PRO B 1 171 ? -5.223 -24.141 -27.031 1 98.25 171 PRO B C 1
ATOM 3422 O O . PRO B 1 171 ? -4.742 -24.969 -27.812 1 98.25 171 PRO B O 1
ATOM 3425 N N . GLN B 1 172 ? -4.676 -23.859 -25.844 1 97.56 172 GLN B N 1
ATOM 3426 C CA . GLN B 1 172 ? -3.43 -24.5 -25.422 1 97.56 172 GLN B CA 1
ATOM 3427 C C . GLN B 1 172 ? -3.699 -25.672 -24.484 1 97.56 172 GLN B C 1
ATOM 3429 O O . GLN B 1 172 ? -2.766 -26.328 -24.016 1 97.56 172 GLN B O 1
ATOM 3434 N N . THR B 1 173 ? -4.984 -25.984 -24.234 1 98.06 173 THR B N 1
ATOM 3435 C CA . THR B 1 173 ? -5.348 -27.062 -23.312 1 98.06 173 THR B CA 1
ATOM 3436 C C . THR B 1 173 ? -5.691 -28.328 -24.094 1 98.06 173 THR B C 1
ATOM 3438 O O . THR B 1 173 ? -5.746 -28.312 -25.328 1 98.06 173 THR B O 1
ATOM 3441 N N . THR B 1 174 ? -5.844 -29.422 -23.359 1 97.62 174 THR B N 1
ATOM 3442 C CA . THR B 1 174 ? -6.293 -30.703 -23.891 1 97.62 174 THR B CA 1
ATOM 3443 C C . THR B 1 174 ? -7.527 -31.188 -23.141 1 97.62 174 THR B C 1
ATOM 3445 O O . THR B 1 174 ? -7.742 -30.828 -21.969 1 97.62 174 THR B O 1
ATOM 3448 N N . PRO B 1 175 ? -8.344 -31.969 -23.844 1 97.69 175 PRO B N 1
ATOM 3449 C CA . PRO B 1 175 ? -9.492 -32.531 -23.141 1 97.69 175 PRO B CA 1
ATOM 3450 C C . PRO B 1 175 ? -9.094 -33.438 -21.984 1 97.69 175 PRO B C 1
ATOM 3452 O O . PRO B 1 175 ? -8.047 -34.094 -22.047 1 97.69 175 PRO B O 1
ATOM 3455 N N . PHE B 1 176 ? -9.875 -33.469 -21.016 1 97.62 176 PHE B N 1
ATOM 3456 C CA . PHE B 1 176 ? -9.641 -34.344 -19.875 1 97.62 176 PHE B CA 1
ATOM 3457 C C . PHE B 1 176 ? -9.602 -35.781 -20.312 1 97.62 176 PHE B C 1
ATOM 3459 O O . PHE B 1 176 ? -10.422 -36.219 -21.125 1 97.62 176 PHE B O 1
ATOM 3466 N N . PRO B 1 177 ? -8.617 -36.438 -19.797 1 97.5 177 PRO B N 1
ATOM 3467 C CA . PRO B 1 177 ? -7.703 -36.188 -18.688 1 97.5 177 PRO B CA 1
ATOM 3468 C C . PRO B 1 177 ? -6.289 -35.844 -19.141 1 97.5 177 PRO B C 1
ATOM 3470 O O . PRO B 1 177 ? -5.312 -36.281 -18.531 1 97.5 177 PRO B O 1
ATOM 3473 N N . GLY B 1 178 ? -6.176 -35.188 -20.297 1 97.06 178 GLY B N 1
ATOM 3474 C CA . GLY B 1 178 ? -4.879 -34.781 -20.812 1 97.06 178 GLY B CA 1
ATOM 3475 C C . GLY B 1 178 ? -4.227 -33.688 -19.984 1 97.06 178 GLY B C 1
ATOM 3476 O O . GLY B 1 178 ? -4.809 -33.219 -19.016 1 97.06 178 GLY B O 1
ATOM 3477 N N . PRO B 1 179 ? -2.91 -33.438 -20.344 1 97.06 179 PRO B N 1
ATOM 3478 C CA . PRO B 1 179 ? -2.246 -32.312 -19.656 1 97.06 179 PRO B CA 1
ATOM 3479 C C . PRO B 1 179 ? -2.973 -30.984 -19.844 1 97.06 179 PRO B C 1
ATOM 3481 O O . PRO B 1 179 ? -3.521 -30.719 -20.906 1 97.06 179 PRO B O 1
ATOM 3484 N N . GLY B 1 180 ? -2.955 -30.281 -18.781 1 97.69 180 GLY B N 1
ATOM 3485 C CA . GLY B 1 180 ? -3.596 -28.969 -18.859 1 97.69 180 GLY B CA 1
ATOM 3486 C C . GLY B 1 180 ? -5.086 -29.062 -19.141 1 97.69 180 GLY B C 1
ATOM 3487 O O . GLY B 1 180 ? -5.625 -28.281 -19.922 1 97.69 180 GLY B O 1
ATOM 3488 N N . SER B 1 181 ? -5.738 -30.047 -18.547 1 98.31 181 SER B N 1
ATOM 3489 C CA . SER B 1 181 ? -7.145 -30.281 -18.859 1 98.31 181 SER B CA 1
ATOM 3490 C C . SER B 1 181 ? -8.039 -29.828 -17.703 1 98.31 181 SER B C 1
ATOM 3492 O O . SER B 1 181 ? -9.266 -29.891 -17.812 1 98.31 181 SER B O 1
ATOM 3494 N N . VAL B 1 182 ? -7.461 -29.312 -16.609 1 98.5 182 VAL B N 1
ATOM 3495 C CA . VAL B 1 182 ? -8.219 -28.844 -15.453 1 98.5 182 VAL B CA 1
ATOM 3496 C C . VAL B 1 182 ? -7.848 -27.391 -15.148 1 98.5 182 VAL B C 1
ATOM 3498 O O . VAL B 1 182 ? -6.719 -27.109 -14.75 1 98.5 182 VAL B O 1
ATOM 3501 N N . ILE B 1 183 ? -8.742 -26.516 -15.336 1 98.38 183 ILE B N 1
ATOM 3502 C CA . ILE B 1 183 ? -8.547 -25.094 -15.086 1 98.38 183 ILE B CA 1
ATOM 3503 C C . ILE B 1 183 ? -8.953 -24.766 -13.656 1 98.38 183 ILE B C 1
ATOM 3505 O O . ILE B 1 183 ? -10.102 -25 -13.258 1 98.38 183 ILE B O 1
ATOM 3509 N N . VAL B 1 184 ? -8.008 -24.281 -12.891 1 98.12 184 VAL B N 1
ATOM 3510 C CA . VAL B 1 184 ? -8.25 -23.953 -11.492 1 98.12 184 VAL B CA 1
ATOM 3511 C C . VAL B 1 184 ? -8.297 -22.422 -11.336 1 98.12 184 VAL B C 1
ATOM 3513 O O . VAL B 1 184 ? -7.379 -21.719 -11.758 1 98.12 184 VAL B O 1
ATOM 3516 N N . MET B 1 185 ? -9.312 -21.891 -10.75 1 96.88 185 MET B N 1
ATOM 3517 C CA . MET B 1 185 ? -9.492 -20.453 -10.586 1 96.88 185 MET B CA 1
ATOM 3518 C C . MET B 1 185 ? -9.992 -20.125 -9.188 1 96.88 185 MET B C 1
ATOM 3520 O O . MET B 1 185 ? -10.305 -21.031 -8.406 1 96.88 185 MET B O 1
ATOM 3524 N N . ASP B 1 186 ? -9.984 -18.844 -8.812 1 94.06 186 ASP B N 1
ATOM 3525 C CA . ASP B 1 186 ? -10.578 -18.438 -7.539 1 94.06 186 ASP B CA 1
ATOM 3526 C C . ASP B 1 186 ? -12.094 -18.312 -7.656 1 94.06 186 ASP B C 1
ATOM 3528 O O . ASP B 1 186 ? -12.656 -18.531 -8.734 1 94.06 186 ASP B O 1
ATOM 3532 N N . ASN B 1 187 ? -12.781 -18.016 -6.57 1 90.69 187 ASN B N 1
ATOM 3533 C CA . ASN B 1 187 ? -14.234 -18.062 -6.477 1 90.69 187 ASN B CA 1
ATOM 3534 C C . ASN B 1 187 ? -14.867 -16.703 -6.777 1 90.69 187 ASN B C 1
ATOM 3536 O O . ASN B 1 187 ? -15.969 -16.406 -6.316 1 90.69 187 ASN B O 1
ATOM 3540 N N . VAL B 1 188 ? -14.188 -15.883 -7.551 1 89.88 188 VAL B N 1
ATOM 3541 C CA . VAL B 1 188 ? -14.781 -14.594 -7.871 1 89.88 188 VAL B CA 1
ATOM 3542 C C . VAL B 1 188 ? -16 -14.789 -8.766 1 89.88 188 VAL B C 1
ATOM 3544 O O . VAL B 1 188 ? -16.031 -15.703 -9.594 1 89.88 188 VAL B O 1
ATOM 3547 N N . PRO B 1 189 ? -16.953 -14.016 -8.695 1 88.12 189 PRO B N 1
ATOM 3548 C CA . PRO B 1 189 ? -18.25 -14.203 -9.352 1 88.12 189 PRO B CA 1
ATOM 3549 C C . PRO B 1 189 ? -18.125 -14.398 -10.859 1 88.12 189 PRO B C 1
ATOM 3551 O O . PRO B 1 189 ? -18.781 -15.281 -11.43 1 88.12 189 PRO B O 1
ATOM 3554 N N . PHE B 1 190 ? -17.281 -13.672 -11.5 1 89.56 190 PHE B N 1
ATOM 3555 C CA . PHE B 1 190 ? -17.281 -13.797 -12.953 1 89.56 190 PHE B CA 1
ATOM 3556 C C . PHE B 1 190 ? -16.562 -15.07 -13.391 1 89.56 190 PHE B C 1
ATOM 3558 O O . PHE B 1 190 ? -16.766 -15.547 -14.516 1 89.56 190 PHE B O 1
ATOM 3565 N N . HIS B 1 191 ? -15.719 -15.664 -12.562 1 90.94 191 HIS B N 1
ATOM 3566 C CA . HIS B 1 191 ? -15.109 -16.953 -12.875 1 90.94 191 HIS B CA 1
ATOM 3567 C C . HIS B 1 191 ? -16.141 -18.078 -12.828 1 90.94 191 HIS B C 1
ATOM 3569 O O . HIS B 1 191 ? -15.953 -19.125 -13.453 1 90.94 191 HIS B O 1
ATOM 3575 N N . ARG B 1 192 ? -17.203 -17.781 -12.094 1 90.12 192 ARG B N 1
ATOM 3576 C CA . ARG B 1 192 ? -18.188 -18.812 -11.852 1 90.12 192 ARG B CA 1
ATOM 3577 C C . ARG B 1 192 ? -19.375 -18.688 -12.805 1 90.12 192 ARG B C 1
ATOM 3579 O O . ARG B 1 192 ? -20.359 -19.406 -12.688 1 90.12 192 ARG B O 1
ATOM 3586 N N . SER B 1 193 ? -19.266 -17.797 -13.727 1 91.56 193 SER B N 1
ATOM 3587 C CA . SER B 1 193 ? -20.375 -17.578 -14.648 1 91.56 193 SER B CA 1
ATOM 3588 C C . SER B 1 193 ? -20.672 -18.812 -15.477 1 91.56 193 SER B C 1
ATOM 3590 O O . SER B 1 193 ? -19.75 -19.531 -15.883 1 91.56 193 SER B O 1
ATOM 3592 N N . PRO B 1 194 ? -21.938 -19.109 -15.742 1 93.25 194 PRO B N 1
ATOM 3593 C CA . PRO B 1 194 ? -22.328 -20.25 -16.578 1 93.25 194 PRO B CA 1
ATOM 3594 C C . PRO B 1 194 ? -21.672 -20.219 -17.953 1 93.25 194 PRO B C 1
ATOM 3596 O O . PRO B 1 194 ? -21.328 -21.266 -18.5 1 93.25 194 PRO B O 1
ATOM 3599 N N . LYS B 1 195 ? -21.516 -19.031 -18.406 1 94.38 195 LYS B N 1
ATOM 3600 C CA . LYS B 1 195 ? -20.906 -18.875 -19.719 1 94.38 195 LYS B CA 1
ATOM 3601 C C . LYS B 1 195 ? -19.484 -19.422 -19.719 1 94.38 195 LYS B C 1
ATOM 3603 O O . LYS B 1 195 ? -19.078 -20.094 -20.672 1 94.38 195 LYS B O 1
ATOM 3608 N N . ILE B 1 196 ? -18.797 -19.172 -18.719 1 95.06 196 ILE B N 1
ATOM 3609 C CA . ILE B 1 196 ? -17.422 -19.609 -18.594 1 95.06 196 ILE B CA 1
ATOM 3610 C C . ILE B 1 196 ? -17.375 -21.125 -18.422 1 95.06 196 ILE B C 1
ATOM 3612 O O . ILE B 1 196 ? -16.578 -21.812 -19.062 1 95.06 196 ILE B O 1
ATOM 3616 N N . LYS B 1 197 ? -18.25 -21.688 -17.625 1 95.31 197 LYS B N 1
ATOM 3617 C CA . LYS B 1 197 ? -18.312 -23.125 -17.375 1 95.31 197 LYS B CA 1
ATOM 3618 C C . LYS B 1 197 ? -18.609 -23.875 -18.656 1 95.31 197 LYS B C 1
ATOM 3620 O O . LYS B 1 197 ? -17.984 -24.891 -18.953 1 95.31 197 LYS B O 1
ATOM 3625 N N . GLN B 1 198 ? -19.562 -23.328 -19.359 1 96.69 198 GLN B N 1
ATOM 3626 C CA . GLN B 1 198 ? -19.938 -23.953 -20.609 1 96.69 198 GLN B CA 1
ATOM 3627 C C . GLN B 1 198 ? -18.797 -23.938 -21.625 1 96.69 198 GLN B C 1
ATOM 362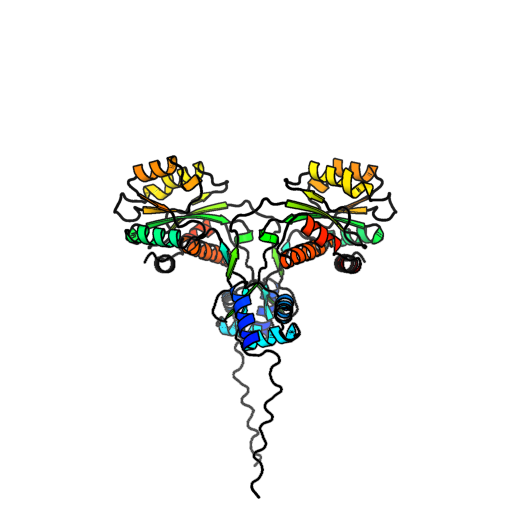9 O O . GLN B 1 198 ? -18.547 -24.922 -22.312 1 96.69 198 GLN B O 1
ATOM 3634 N N . LEU B 1 199 ? -18.172 -22.812 -21.672 1 97 199 LEU B N 1
ATOM 3635 C CA . LEU B 1 199 ? -17.047 -22.656 -22.594 1 97 199 LEU B CA 1
ATOM 3636 C C . LEU B 1 199 ? -15.953 -23.688 -22.297 1 97 199 LEU B C 1
ATOM 3638 O O . LEU B 1 199 ? -15.492 -24.375 -23.203 1 97 199 LEU B O 1
ATOM 3642 N N . VAL B 1 200 ? -15.578 -23.828 -21.047 1 97.5 200 VAL B N 1
ATOM 3643 C CA . VAL B 1 200 ? -14.516 -24.75 -20.641 1 97.5 200 VAL B CA 1
ATOM 3644 C C . VAL B 1 200 ? -14.922 -26.188 -20.938 1 97.5 200 VAL B C 1
ATOM 3646 O O . VAL B 1 200 ? -14.109 -26.969 -21.438 1 97.5 200 VAL B O 1
ATOM 3649 N N . ARG B 1 201 ? -16.188 -26.484 -20.719 1 96.5 201 ARG B N 1
ATOM 3650 C CA . ARG B 1 201 ? -16.703 -27.812 -20.984 1 96.5 201 ARG B CA 1
ATOM 3651 C C . ARG B 1 201 ? -16.672 -28.125 -22.484 1 96.5 201 ARG B C 1
ATOM 3653 O O . ARG B 1 201 ? -16.391 -29.266 -22.875 1 96.5 201 ARG B O 1
ATOM 3660 N N . ARG B 1 202 ? -16.953 -27.172 -23.219 1 97.12 202 ARG B N 1
ATOM 3661 C CA . ARG B 1 202 ? -16.953 -27.344 -24.672 1 97.12 202 ARG B CA 1
ATOM 3662 C C . ARG B 1 202 ? -15.578 -27.734 -25.188 1 97.12 202 ARG B C 1
ATOM 3664 O O . ARG B 1 202 ? -15.461 -28.453 -26.188 1 97.12 202 ARG B O 1
ATOM 3671 N N . PHE B 1 203 ? -14.562 -27.359 -24.5 1 97.88 203 PHE B N 1
ATOM 3672 C CA . PHE B 1 203 ? -13.195 -27.688 -24.891 1 97.88 203 PHE B CA 1
ATOM 3673 C C . PHE B 1 203 ? -12.758 -29 -24.266 1 97.88 203 PHE B C 1
ATOM 3675 O O . PHE B 1 203 ? -11.602 -29.406 -24.406 1 97.88 203 PHE B O 1
ATOM 3682 N N . GLY B 1 204 ? -13.68 -29.547 -23.469 1 97.94 204 GLY B N 1
ATOM 3683 C CA . GLY B 1 204 ? -13.414 -30.844 -22.844 1 97.94 204 GLY B CA 1
ATOM 3684 C C . GLY B 1 204 ? -12.617 -30.719 -21.562 1 97.94 204 GLY B C 1
ATOM 3685 O O . GLY B 1 204 ? -12.055 -31.719 -21.078 1 97.94 204 GLY B O 1
ATOM 3686 N N . CYS B 1 205 ? -12.508 -29.531 -21.047 1 98.38 205 CYS B N 1
ATOM 3687 C CA . CYS B 1 205 ? -11.742 -29.297 -19.828 1 98.38 205 CYS B CA 1
ATOM 3688 C C . CYS B 1 205 ? -12.648 -29.281 -18.594 1 98.38 205 CYS B C 1
ATOM 3690 O O . CYS B 1 205 ? -13.867 -29.203 -18.734 1 98.38 205 CYS B O 1
ATOM 3692 N N . ARG B 1 206 ? -12.031 -29.438 -17.484 1 97.94 206 ARG B N 1
ATOM 3693 C CA . ARG B 1 206 ? -12.727 -29.344 -16.203 1 97.94 206 ARG B CA 1
ATOM 3694 C C . ARG B 1 206 ? -12.375 -28.047 -15.492 1 97.94 206 ARG B C 1
ATOM 3696 O O . ARG B 1 206 ? -11.328 -27.453 -15.75 1 97.94 206 ARG B O 1
ATOM 3703 N N . ILE B 1 207 ? -13.289 -27.672 -14.648 1 97.44 207 ILE B N 1
ATOM 3704 C CA . ILE B 1 207 ? -13.07 -26.469 -13.852 1 97.44 207 ILE B CA 1
ATOM 3705 C C . ILE B 1 207 ? -13.023 -26.844 -12.367 1 97.44 207 ILE B C 1
ATOM 3707 O O . ILE B 1 207 ? -13.828 -27.641 -11.898 1 97.44 207 ILE B O 1
ATOM 3711 N N . GLU B 1 208 ? -12.039 -26.359 -11.727 1 97.12 208 GLU B N 1
ATOM 3712 C CA . GLU B 1 208 ? -11.953 -26.422 -10.273 1 97.12 208 GLU B CA 1
ATOM 3713 C C . GLU B 1 208 ? -11.75 -25.031 -9.672 1 97.12 208 GLU B C 1
ATOM 3715 O O . GLU B 1 208 ? -11.266 -24.125 -10.336 1 97.12 208 GLU B O 1
ATOM 3720 N N . TYR B 1 209 ? -12.148 -24.906 -8.445 1 96.88 209 TYR B N 1
ATOM 3721 C CA . TYR B 1 209 ? -12.023 -23.625 -7.746 1 96.88 209 TYR B CA 1
ATOM 3722 C C . TYR B 1 209 ? -11.227 -23.781 -6.461 1 96.88 209 TYR B C 1
ATOM 3724 O O . TYR B 1 209 ? -11.391 -24.766 -5.734 1 96.88 209 TYR B O 1
ATOM 3732 N N . VAL B 1 210 ? -10.344 -22.844 -6.203 1 96.44 210 VAL B N 1
ATOM 3733 C CA . VAL B 1 210 ? -9.617 -22.812 -4.938 1 96.44 210 VAL B CA 1
ATOM 3734 C C . VAL B 1 210 ? -10.57 -22.453 -3.801 1 96.44 210 VAL B C 1
ATOM 3736 O O . VAL B 1 210 ? -11.586 -21.781 -4.023 1 96.44 210 VAL B O 1
ATOM 3739 N N . ALA B 1 211 ? -10.219 -22.891 -2.629 1 95.31 211 ALA B N 1
ATOM 3740 C CA . ALA B 1 211 ? -11.039 -22.562 -1.471 1 95.31 211 ALA B CA 1
ATOM 3741 C C . ALA B 1 211 ? -11.141 -21.047 -1.29 1 95.31 211 ALA B C 1
ATOM 3743 O O . ALA B 1 211 ? -10.148 -20.328 -1.446 1 95.31 211 ALA B O 1
ATOM 3744 N N . PRO B 1 212 ? -12.375 -20.562 -1.021 1 92.94 212 PRO B N 1
ATOM 3745 C CA . PRO B 1 212 ? -12.531 -19.125 -0.802 1 92.94 212 PRO B CA 1
ATOM 3746 C C . PRO B 1 212 ? -11.664 -18.609 0.346 1 92.94 212 PRO B C 1
ATOM 3748 O O . PRO B 1 212 ? -11.484 -19.297 1.349 1 92.94 212 PRO B O 1
ATOM 3751 N N . TRP B 1 213 ? -11.078 -17.391 0.203 1 91.62 213 TRP B N 1
ATOM 3752 C CA . TRP B 1 213 ? -10.328 -16.688 1.231 1 91.62 213 TRP B CA 1
ATOM 3753 C C . TRP B 1 213 ? -9.086 -17.453 1.638 1 91.62 213 TRP B C 1
ATOM 3755 O O . TRP B 1 213 ? -8.695 -17.453 2.809 1 91.62 213 TRP B O 1
ATOM 3765 N N . SER B 1 214 ? -8.578 -18.234 0.712 1 93.38 214 SER B N 1
ATOM 3766 C CA . SER B 1 214 ? -7.379 -19.031 0.958 1 93.38 214 SER B CA 1
ATOM 3767 C C . SER B 1 214 ? -6.328 -18.797 -0.121 1 93.38 214 SER B C 1
ATOM 3769 O O . SER B 1 214 ? -5.977 -19.703 -0.864 1 93.38 214 SER B O 1
ATOM 3771 N N . PRO B 1 215 ? -5.781 -17.641 -0.09 1 92.44 215 PRO B N 1
ATOM 3772 C CA . PRO B 1 215 ? -4.828 -17.297 -1.15 1 92.44 215 PRO B CA 1
ATOM 3773 C C . PRO B 1 215 ? -3.6 -18.203 -1.149 1 92.44 215 PRO B C 1
ATOM 3775 O O . PRO B 1 215 ? -2.959 -18.391 -2.188 1 92.44 215 PRO B O 1
ATOM 3778 N N . TRP B 1 216 ? -3.256 -18.844 -0.069 1 91.94 216 TRP B N 1
ATOM 3779 C CA . TRP B 1 216 ? -2.098 -19.734 0.041 1 91.94 216 TRP B CA 1
ATOM 3780 C C . TRP B 1 216 ? -2.309 -21.016 -0.754 1 91.94 216 TRP B C 1
ATOM 3782 O O . TRP B 1 216 ? -1.356 -21.75 -1.024 1 91.94 216 TRP B O 1
ATOM 3792 N N . MET B 1 217 ? -3.504 -21.219 -1.128 1 95.25 217 MET B N 1
ATOM 3793 C CA . MET B 1 217 ? -3.803 -22.422 -1.899 1 95.25 217 MET B CA 1
ATOM 3794 C C . MET B 1 217 ? -3.703 -22.156 -3.396 1 95.25 217 MET B C 1
ATOM 3796 O O . MET B 1 217 ? -3.846 -23.062 -4.211 1 95.25 217 MET B O 1
ATOM 3800 N N . ASN B 1 218 ? -3.445 -20.938 -3.816 1 97 218 ASN B N 1
ATOM 3801 C CA . ASN B 1 218 ? -3.307 -20.562 -5.223 1 97 218 ASN B CA 1
ATOM 3802 C C . ASN B 1 218 ? -1.851 -20.297 -5.59 1 97 218 ASN B C 1
ATOM 3804 O O . ASN B 1 218 ? -1.368 -19.172 -5.465 1 97 218 ASN B O 1
ATOM 3808 N N . PRO B 1 219 ? -1.198 -21.25 -6.09 1 97.88 219 PRO B N 1
ATOM 3809 C CA . PRO B 1 219 ? 0.239 -21.141 -6.352 1 97.88 219 PRO B CA 1
ATOM 3810 C C . PRO B 1 219 ? 0.577 -20 -7.312 1 97.88 219 PRO B C 1
ATOM 3812 O O . PRO B 1 219 ? 1.717 -19.531 -7.34 1 97.88 219 PRO B O 1
ATOM 3815 N N . ILE B 1 220 ? -0.351 -19.562 -8.102 1 98.5 220 ILE B N 1
ATOM 3816 C CA . ILE B 1 220 ? -0.069 -18.516 -9.078 1 98.5 220 ILE B CA 1
ATOM 3817 C C . ILE B 1 220 ? 0.234 -17.203 -8.352 1 98.5 220 ILE B C 1
ATOM 3819 O O . ILE B 1 220 ? 0.822 -16.281 -8.938 1 98.5 220 ILE B O 1
ATOM 3823 N N . 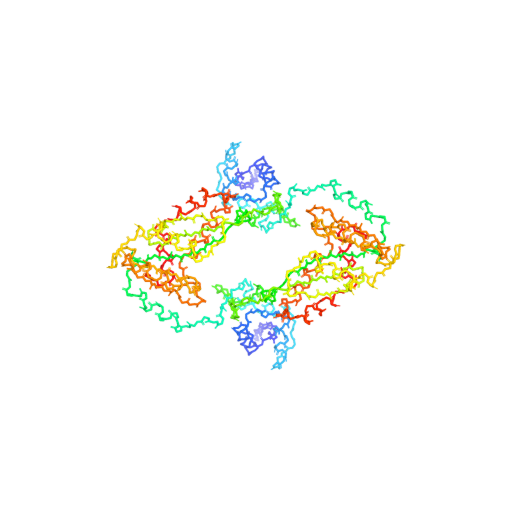GLU B 1 221 ? -0.168 -17.062 -7.098 1 97.44 221 GLU B N 1
ATOM 3824 C CA . GLU B 1 221 ? 0.14 -15.883 -6.301 1 97.44 221 GLU B CA 1
ATOM 3825 C C . GLU B 1 221 ? 1.645 -15.734 -6.086 1 97.44 221 GLU B C 1
ATOM 3827 O O . GLU B 1 221 ? 2.174 -14.625 -6.102 1 97.44 221 GLU B O 1
ATOM 3832 N N . GLU B 1 222 ? 2.324 -16.844 -5.902 1 97.88 222 GLU B N 1
ATOM 3833 C CA . GLU B 1 222 ? 3.777 -16.812 -5.777 1 97.88 222 GLU B CA 1
ATOM 3834 C C . GLU B 1 222 ? 4.438 -16.438 -7.102 1 97.88 222 GLU B C 1
ATOM 3836 O O . GLU B 1 222 ? 5.449 -15.734 -7.117 1 97.88 222 GLU B O 1
ATOM 3841 N N . ALA B 1 223 ? 3.861 -16.891 -8.141 1 98.56 223 ALA B N 1
ATOM 3842 C CA . ALA B 1 223 ? 4.359 -16.5 -9.461 1 98.56 223 ALA B CA 1
ATOM 3843 C C . ALA B 1 223 ? 4.227 -15 -9.672 1 98.56 223 ALA B C 1
ATOM 3845 O O . ALA B 1 223 ? 5.156 -14.352 -10.164 1 98.56 223 ALA B O 1
ATOM 3846 N N . PHE B 1 224 ? 3.059 -14.469 -9.281 1 98.5 224 PHE B N 1
ATOM 3847 C CA . PHE B 1 224 ? 2.836 -13.031 -9.391 1 98.5 224 PHE B CA 1
ATOM 3848 C C . PHE B 1 224 ? 3.865 -12.258 -8.578 1 98.5 224 PHE B C 1
ATOM 3850 O O . PHE B 1 224 ? 4.367 -11.227 -9.023 1 98.5 224 PHE B O 1
ATOM 3857 N N . SER B 1 225 ? 4.156 -12.758 -7.41 1 97.56 225 SER B N 1
ATOM 3858 C CA . SER B 1 225 ? 5.156 -12.117 -6.559 1 97.56 225 SER B CA 1
ATOM 3859 C C . SER B 1 225 ? 6.516 -12.07 -7.246 1 97.56 225 SER B C 1
ATOM 3861 O O . SER B 1 225 ? 7.191 -11.039 -7.223 1 97.56 225 SER B O 1
ATOM 3863 N N . LYS B 1 226 ? 6.91 -13.156 -7.82 1 98.19 226 LYS B N 1
ATOM 3864 C CA . LYS B 1 226 ? 8.195 -13.211 -8.516 1 98.19 226 LYS B CA 1
ATOM 3865 C C . LYS B 1 226 ? 8.203 -12.281 -9.727 1 98.19 226 LYS B C 1
ATOM 3867 O O . LYS B 1 226 ? 9.203 -11.609 -9.984 1 98.19 226 LYS B O 1
ATOM 3872 N N . ILE B 1 227 ? 7.094 -12.273 -10.43 1 98.38 227 ILE B N 1
ATOM 3873 C CA . ILE B 1 227 ? 6.977 -11.398 -11.594 1 98.38 227 ILE B CA 1
ATOM 3874 C C . ILE B 1 227 ? 7.133 -9.945 -11.172 1 98.38 227 ILE B C 1
ATOM 3876 O O . ILE B 1 227 ? 7.922 -9.203 -11.758 1 98.38 227 ILE B O 1
ATOM 3880 N N . LYS B 1 228 ? 6.445 -9.555 -10.156 1 97.81 228 LYS B N 1
ATOM 3881 C CA . LYS B 1 228 ? 6.512 -8.172 -9.695 1 97.81 228 LYS B CA 1
ATOM 3882 C C . LYS B 1 228 ? 7.898 -7.84 -9.148 1 97.81 228 LYS B C 1
ATOM 3884 O O . LYS B 1 228 ? 8.383 -6.715 -9.305 1 97.81 228 LYS B O 1
ATOM 3889 N N . ALA B 1 229 ? 8.523 -8.797 -8.516 1 96.81 229 ALA B N 1
ATOM 3890 C CA . ALA B 1 229 ? 9.906 -8.602 -8.07 1 96.81 229 ALA B CA 1
ATOM 3891 C C . ALA B 1 229 ? 10.836 -8.359 -9.25 1 96.81 229 ALA B C 1
ATOM 3893 O O . ALA B 1 229 ? 11.734 -7.52 -9.18 1 96.81 229 ALA B O 1
ATOM 3894 N N . SER B 1 230 ? 10.609 -9.133 -10.273 1 96.81 230 SER B N 1
ATOM 3895 C CA . SER B 1 230 ? 11.398 -8.969 -11.492 1 96.81 230 SER B CA 1
ATOM 3896 C C . SER B 1 230 ? 11.203 -7.582 -12.094 1 96.81 230 SER B C 1
ATOM 3898 O O . SER B 1 230 ? 12.156 -6.953 -12.555 1 96.81 230 SER B O 1
ATOM 3900 N N . LEU B 1 231 ? 10.016 -7.102 -12.07 1 96.88 231 LEU B N 1
ATOM 3901 C CA . LEU B 1 231 ? 9.703 -5.777 -12.602 1 96.88 231 LEU B CA 1
ATOM 3902 C C . LEU B 1 231 ? 10.367 -4.688 -11.758 1 96.88 231 LEU B C 1
ATOM 3904 O O . LEU B 1 231 ? 10.852 -3.689 -12.297 1 96.88 231 LEU B O 1
ATOM 3908 N N . ARG B 1 232 ? 10.398 -4.867 -10.484 1 95.31 232 ARG B N 1
ATOM 3909 C CA . ARG B 1 232 ? 11.086 -3.92 -9.609 1 95.31 232 ARG B CA 1
ATOM 3910 C C . ARG B 1 232 ? 12.586 -3.898 -9.891 1 95.31 232 ARG B C 1
ATOM 3912 O O . ARG B 1 232 ? 13.211 -2.836 -9.875 1 95.31 232 ARG B O 1
ATOM 3919 N N . ARG B 1 233 ? 13.109 -5.035 -10.156 1 94.31 233 ARG B N 1
ATOM 3920 C CA . ARG B 1 233 ? 14.531 -5.137 -10.445 1 94.31 233 ARG B CA 1
ATOM 3921 C C . ARG B 1 233 ? 14.883 -4.402 -11.734 1 94.31 233 ARG B C 1
ATOM 3923 O O . ARG B 1 233 ? 15.852 -3.65 -11.789 1 94.31 233 ARG B O 1
ATOM 3930 N N . SER B 1 234 ? 14.055 -4.574 -12.695 1 92.81 234 SER B N 1
ATOM 3931 C CA . SER B 1 234 ? 14.328 -3.961 -13.992 1 92.81 234 SER B CA 1
ATOM 3932 C C . SER B 1 234 ? 13.914 -2.494 -14.008 1 92.81 234 SER B C 1
ATOM 3934 O O . SER B 1 234 ? 14.375 -1.721 -14.844 1 92.81 234 SER B O 1
ATOM 3936 N N . GLY B 1 235 ? 12.977 -2.123 -13.188 1 91.56 235 GLY B N 1
ATOM 3937 C CA . GLY B 1 235 ? 12.469 -0.763 -13.133 1 91.56 235 GLY B CA 1
ATOM 3938 C C . GLY B 1 235 ? 11.492 -0.45 -14.25 1 91.56 235 GLY B C 1
ATOM 3939 O O . GLY B 1 235 ? 11.258 0.718 -14.57 1 91.56 235 GLY B O 1
ATOM 3940 N N . SER B 1 236 ? 10.977 -1.522 -14.875 1 92.12 236 SER B N 1
ATOM 3941 C CA . SER B 1 236 ? 10.109 -1.335 -16.031 1 92.12 236 SER B CA 1
ATOM 3942 C C . SER B 1 236 ? 8.852 -2.184 -15.93 1 92.12 236 SER B C 1
ATOM 3944 O O . SER B 1 236 ? 8.891 -3.303 -15.414 1 92.12 236 SER B O 1
ATOM 3946 N N . THR B 1 237 ? 7.781 -1.558 -16.406 1 94.44 237 THR B N 1
ATOM 3947 C CA . THR B 1 237 ? 6.523 -2.295 -16.422 1 94.44 237 THR B CA 1
ATOM 3948 C C . THR B 1 237 ? 5.918 -2.289 -17.828 1 94.44 237 THR B C 1
ATOM 3950 O O . THR B 1 237 ? 4.699 -2.381 -17.984 1 94.44 237 THR B O 1
ATOM 3953 N N . PHE B 1 238 ? 6.758 -2.096 -18.812 1 95.25 238 PHE B N 1
ATOM 3954 C CA . PHE B 1 238 ? 6.273 -2.244 -20.172 1 95.25 238 PHE B CA 1
ATOM 3955 C C . PHE B 1 238 ? 5.812 -3.672 -20.438 1 95.25 238 PHE B C 1
ATOM 3957 O O .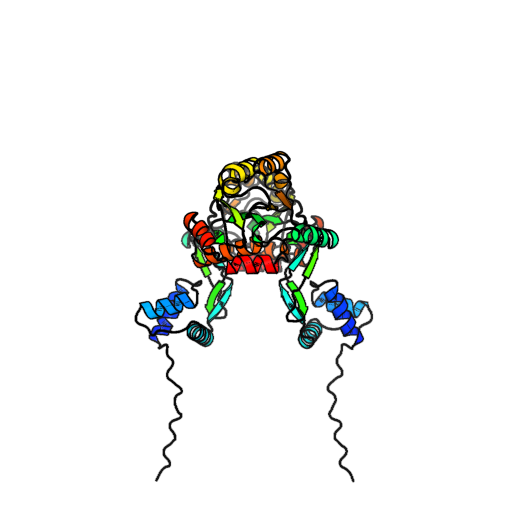 PHE B 1 238 ? 6.309 -4.613 -19.812 1 95.25 238 PHE B O 1
ATOM 3964 N N . ASP B 1 239 ? 4.895 -3.738 -21.344 1 96.62 239 ASP B N 1
ATOM 3965 C CA . ASP B 1 239 ? 4.324 -5.047 -21.625 1 96.62 239 ASP B CA 1
ATOM 3966 C C . ASP B 1 239 ? 5.418 -6.078 -21.906 1 96.62 239 ASP B C 1
ATOM 3968 O O . ASP B 1 239 ? 5.375 -7.191 -21.391 1 96.62 239 ASP B O 1
ATOM 3972 N N . TYR B 1 240 ? 6.312 -5.691 -22.703 1 96.88 240 TYR B N 1
ATOM 3973 C CA . TYR B 1 240 ? 7.395 -6.586 -23.078 1 96.88 240 TYR B CA 1
ATOM 3974 C C . TYR B 1 240 ? 8.148 -7.094 -21.859 1 96.88 240 TYR B C 1
ATOM 3976 O O . TYR B 1 240 ? 8.477 -8.281 -21.766 1 96.88 240 TYR B O 1
ATOM 3984 N N . ASP B 1 241 ? 8.422 -6.215 -20.859 1 97.06 241 ASP B N 1
ATOM 3985 C CA . ASP B 1 241 ? 9.156 -6.582 -19.656 1 97.06 241 ASP B CA 1
ATOM 3986 C C . ASP B 1 241 ? 8.328 -7.523 -18.781 1 97.06 241 ASP B C 1
ATOM 3988 O O . ASP B 1 241 ? 8.875 -8.422 -18.141 1 97.06 241 ASP B O 1
ATOM 3992 N N . VAL B 1 242 ? 7.035 -7.316 -18.781 1 98.06 242 VAL B N 1
ATOM 3993 C CA . VAL B 1 242 ? 6.145 -8.18 -18.031 1 98.06 242 VAL B CA 1
ATOM 3994 C C . VAL B 1 242 ? 6.164 -9.594 -18.609 1 98.06 242 VAL B C 1
ATOM 3996 O O . VAL B 1 242 ? 6.258 -10.578 -17.875 1 98.06 242 VAL B O 1
ATOM 3999 N N . LEU B 1 243 ? 6.102 -9.656 -19.938 1 98.12 243 LEU B N 1
ATOM 4000 C CA . LEU B 1 243 ? 6.102 -10.953 -20.594 1 98.12 243 LEU B CA 1
ATOM 4001 C C . LEU B 1 243 ? 7.441 -11.656 -20.406 1 98.12 243 LEU B C 1
ATOM 4003 O O . LEU B 1 243 ? 7.488 -12.883 -20.25 1 98.12 243 LEU B O 1
ATOM 4007 N N . ILE B 1 244 ? 8.492 -10.891 -20.391 1 97.69 244 ILE B N 1
ATOM 4008 C CA . ILE B 1 244 ? 9.812 -11.461 -20.125 1 97.69 244 ILE B CA 1
ATOM 4009 C C . ILE B 1 244 ? 9.852 -12.031 -18.703 1 97.69 244 ILE B C 1
ATOM 4011 O O . ILE B 1 244 ? 10.414 -13.109 -18.484 1 97.69 244 ILE B O 1
ATOM 4015 N N . ALA B 1 245 ? 9.305 -11.266 -17.797 1 98.06 245 ALA B N 1
ATOM 4016 C CA . ALA B 1 245 ? 9.234 -11.75 -16.422 1 98.06 245 ALA B CA 1
ATOM 4017 C C . ALA B 1 245 ? 8.453 -13.055 -16.344 1 98.06 245 ALA B C 1
ATOM 4019 O O . ALA B 1 245 ? 8.836 -13.977 -15.617 1 98.06 245 ALA B O 1
ATOM 4020 N N . CYS B 1 246 ? 7.406 -13.18 -17.094 1 98.12 246 CYS B N 1
ATOM 4021 C CA . CYS B 1 246 ? 6.629 -14.414 -17.156 1 98.12 246 CYS B CA 1
ATOM 4022 C C . CYS B 1 246 ? 7.473 -15.57 -17.672 1 98.12 246 CYS B C 1
ATOM 4024 O O . CYS B 1 246 ? 7.457 -16.656 -17.094 1 98.12 246 CYS B O 1
ATOM 4026 N N . ASP B 1 247 ? 8.195 -15.281 -18.672 1 97.25 247 ASP B N 1
ATOM 4027 C CA . ASP B 1 247 ? 9.008 -16.297 -19.328 1 97.25 247 ASP B CA 1
ATOM 4028 C C . ASP B 1 247 ? 10.148 -16.766 -18.438 1 97.25 247 ASP B C 1
ATOM 4030 O O . ASP B 1 247 ? 10.688 -17.859 -18.625 1 97.25 247 ASP B O 1
ATOM 4034 N N . SER B 1 248 ? 10.438 -15.977 -17.469 1 96.81 248 SER B N 1
ATOM 4035 C CA . SER B 1 248 ? 11.57 -16.297 -16.609 1 96.81 248 SER B CA 1
ATOM 4036 C C . SER B 1 248 ? 11.172 -17.328 -15.547 1 96.81 248 SER B C 1
ATOM 4038 O O . SER B 1 248 ? 12.031 -17.859 -14.836 1 96.81 248 SER B O 1
ATOM 4040 N N . ILE B 1 249 ? 9.938 -17.562 -15.43 1 98.06 249 ILE B N 1
ATOM 4041 C CA . ILE B 1 249 ? 9.469 -18.547 -14.461 1 98.06 249 ILE B CA 1
ATOM 4042 C C . ILE B 1 249 ? 9.797 -19.953 -14.945 1 98.06 249 ILE B C 1
ATOM 4044 O O . ILE B 1 249 ? 9.328 -20.375 -16 1 98.06 249 ILE B O 1
ATOM 4048 N N . THR B 1 250 ? 10.547 -20.672 -14.188 1 97.81 250 THR B N 1
ATOM 4049 C CA . THR B 1 250 ? 11.016 -22 -14.57 1 97.81 250 THR B CA 1
ATOM 4050 C C . THR B 1 250 ? 10.062 -23.078 -14.055 1 97.81 250 THR B C 1
ATOM 4052 O O . THR B 1 250 ? 9.211 -22.812 -13.211 1 97.81 250 THR B O 1
ATOM 4055 N N . SER B 1 251 ? 10.25 -24.234 -14.57 1 97.69 251 SER B N 1
ATOM 4056 C CA . SER B 1 251 ? 9.484 -25.375 -14.086 1 97.69 251 SER B CA 1
ATOM 4057 C C . SER B 1 251 ? 9.789 -25.656 -12.617 1 97.69 251 SER B C 1
ATOM 4059 O O . SER B 1 251 ? 8.906 -26.078 -11.867 1 97.69 251 SER B O 1
ATOM 4061 N N . GLY B 1 252 ? 11.055 -25.375 -12.273 1 97.81 252 GLY B N 1
ATOM 4062 C CA . GLY B 1 252 ? 11.422 -25.516 -10.867 1 97.81 252 GLY B CA 1
ATOM 4063 C C . GLY B 1 252 ? 10.648 -24.594 -9.945 1 97.81 252 GLY B C 1
ATOM 4064 O O . GLY B 1 252 ? 10.188 -25.016 -8.883 1 97.81 252 GLY B O 1
ATOM 4065 N N . ASP B 1 253 ? 10.531 -23.328 -10.367 1 98.06 253 ASP B N 1
ATOM 4066 C CA . ASP B 1 253 ? 9.727 -22.375 -9.617 1 98.06 253 ASP B CA 1
ATOM 4067 C C . ASP B 1 253 ? 8.289 -22.875 -9.461 1 98.06 253 ASP B C 1
ATOM 4069 O O . ASP B 1 253 ? 7.773 -22.953 -8.344 1 98.06 253 ASP B O 1
ATOM 4073 N N . ALA B 1 254 ? 7.727 -23.266 -10.57 1 98.31 254 ALA B N 1
ATOM 4074 C CA . ALA B 1 254 ? 6.32 -23.641 -10.625 1 98.31 254 ALA B CA 1
ATOM 4075 C C . ALA B 1 254 ? 6.051 -24.875 -9.766 1 98.31 254 ALA B C 1
ATOM 4077 O O . ALA B 1 254 ? 5.113 -24.891 -8.969 1 98.31 254 ALA B O 1
ATOM 4078 N N . GLU B 1 255 ? 6.898 -25.844 -9.898 1 97.62 255 GLU B N 1
ATOM 4079 C CA . GLU B 1 255 ? 6.754 -27.062 -9.102 1 97.62 255 GLU B CA 1
ATOM 4080 C C . GLU B 1 255 ? 6.832 -26.75 -7.609 1 97.62 255 GLU B C 1
ATOM 4082 O O . GLU B 1 255 ? 6.059 -27.297 -6.82 1 97.62 255 GLU B O 1
ATOM 4087 N N . GLY B 1 256 ? 7.773 -25.922 -7.305 1 97.44 256 GLY B N 1
ATOM 4088 C CA . GLY B 1 256 ? 7.91 -25.531 -5.914 1 97.44 256 GLY B CA 1
ATOM 4089 C C . GLY B 1 256 ? 6.668 -24.859 -5.355 1 97.44 256 GLY B C 1
ATOM 4090 O O . GLY B 1 256 ? 6.227 -25.188 -4.25 1 97.44 256 GLY B O 1
ATOM 4091 N N . TRP B 1 257 ? 6.094 -23.984 -6.156 1 97.75 257 TRP B N 1
ATOM 4092 C CA . TRP B 1 257 ? 4.918 -23.25 -5.707 1 97.75 257 TRP B CA 1
ATOM 4093 C C . TRP B 1 257 ? 3.701 -24.156 -5.617 1 97.75 257 TRP B C 1
ATOM 4095 O O . TRP B 1 257 ? 2.904 -24.047 -4.684 1 97.75 257 TRP B O 1
ATOM 4105 N N . ILE B 1 258 ? 3.576 -25.062 -6.559 1 96.88 258 ILE B N 1
ATOM 4106 C CA . ILE B 1 258 ? 2.455 -26 -6.57 1 96.88 258 ILE B CA 1
ATOM 4107 C C . ILE B 1 258 ? 2.574 -26.969 -5.395 1 96.88 258 ILE B C 1
ATOM 4109 O O . ILE B 1 258 ? 1.578 -27.281 -4.738 1 96.88 258 ILE B O 1
ATOM 4113 N N . ARG B 1 259 ? 3.783 -27.328 -5.078 1 95.44 259 ARG B N 1
ATOM 4114 C CA . ARG B 1 259 ? 4.039 -28.156 -3.91 1 95.44 259 ARG B CA 1
ATOM 4115 C C . ARG B 1 259 ? 3.699 -27.422 -2.623 1 95.44 259 ARG B C 1
ATOM 4117 O O . ARG B 1 259 ? 3.053 -27.969 -1.732 1 95.44 259 ARG B O 1
ATOM 4124 N N . ASN B 1 260 ? 4.121 -26.219 -2.586 1 94.06 260 ASN B N 1
ATOM 4125 C CA . ASN B 1 260 ? 3.867 -25.391 -1.412 1 94.06 260 ASN B CA 1
ATOM 4126 C C . ASN B 1 260 ? 2.371 -25.219 -1.168 1 94.06 260 ASN B C 1
ATOM 4128 O O . ASN B 1 260 ? 1.936 -25.094 -0.023 1 94.06 260 ASN B O 1
ATOM 4132 N N . ALA B 1 261 ? 1.595 -25.188 -2.262 1 94.88 261 ALA B N 1
ATOM 4133 C CA . ALA B 1 261 ? 0.15 -25 -2.16 1 94.88 261 ALA B CA 1
ATOM 4134 C C . ALA B 1 261 ? -0.547 -26.297 -1.758 1 94.88 261 ALA B C 1
ATOM 4136 O O . ALA B 1 261 ? -1.735 -26.281 -1.43 1 94.88 261 ALA B O 1
ATOM 4137 N N . GLY B 1 262 ? 0.124 -27.438 -1.87 1 90.69 262 GLY B N 1
ATOM 4138 C CA . GLY B 1 262 ? -0.404 -28.703 -1.386 1 90.69 262 GLY B CA 1
ATOM 4139 C C . GLY B 1 262 ? -0.899 -29.609 -2.498 1 90.69 262 GLY B C 1
ATOM 4140 O O . GLY B 1 262 ? -1.706 -30.516 -2.26 1 90.69 262 GLY B O 1
ATOM 4141 N N . TYR B 1 263 ? -0.462 -29.344 -3.74 1 92 263 TYR B N 1
ATOM 4142 C CA . TYR B 1 263 ? -1.004 -30.109 -4.867 1 92 263 TYR B CA 1
ATOM 4143 C C . TYR B 1 263 ? 0.038 -31.062 -5.434 1 92 263 TYR B C 1
ATOM 4145 O O . TYR B 1 263 ? -0.207 -31.734 -6.441 1 92 263 TYR B O 1
ATOM 4153 N N . LEU B 1 264 ? 1.295 -31.062 -4.949 1 83.31 264 LEU B N 1
ATOM 4154 C CA . LEU B 1 264 ? 2.344 -32 -5.344 1 83.31 264 LEU B CA 1
ATOM 4155 C C . LEU B 1 264 ? 2.895 -32.75 -4.129 1 83.31 264 LEU B C 1
ATOM 4157 O O . LEU B 1 264 ? 2.889 -32.219 -3.018 1 83.31 264 LEU B O 1
#

Solvent-accessible surface area (backbone atoms only — not comparable to full-atom values): 28330 Å² total; per-residue (Å²): 134,80,76,76,74,74,69,72,76,73,67,80,77,68,86,67,46,72,66,53,48,53,47,51,52,51,47,34,70,76,40,16,59,65,48,54,62,55,50,29,49,52,40,34,72,76,72,43,66,86,56,51,46,65,55,51,51,51,50,34,51,75,66,42,36,36,79,39,68,44,41,79,40,31,62,78,36,44,70,66,50,43,51,50,36,49,57,61,52,66,77,50,55,55,59,22,36,26,36,40,57,74,47,75,44,31,59,67,52,9,49,63,60,47,14,39,25,48,69,94,51,77,15,61,42,78,36,75,71,71,78,51,79,59,30,32,40,38,37,30,34,30,46,71,14,61,43,53,70,45,78,36,81,56,84,81,44,55,66,55,49,47,49,46,39,66,70,45,44,53,74,72,39,30,41,61,88,33,58,37,10,30,42,31,30,58,72,51,69,62,68,66,31,66,67,50,53,51,54,42,44,74,59,39,30,44,79,47,58,45,36,63,70,38,69,72,56,42,36,52,55,59,51,50,50,52,33,45,51,46,22,22,71,71,55,39,65,48,68,68,52,50,53,50,34,46,69,64,43,39,35,67,56,28,41,51,33,36,32,72,34,64,64,99,133,79,74,74,74,73,71,73,75,72,67,80,76,68,86,67,47,73,66,54,49,52,46,51,52,52,49,35,71,75,40,15,59,63,46,55,63,54,51,29,48,51,40,34,73,76,72,44,65,87,55,51,48,66,56,51,53,51,51,33,50,75,67,43,36,36,81,40,68,45,41,78,39,32,60,78,37,42,71,66,49,44,50,51,36,48,56,60,51,65,75,50,56,56,59,21,37,26,37,42,57,73,47,76,45,31,60,68,51,10,50,65,61,45,14,39,25,47,68,95,53,78,17,59,41,79,37,76,71,72,81,50,77,59,32,31,39,38,37,31,34,32,46,71,16,62,42,56,71,44,78,37,81,58,87,81,45,54,67,55,50,48,48,46,37,66,70,46,43,52,76,73,39,31,40,59,89,32,58,36,10,29,42,31,29,60,75,52,70,62,66,66,32,67,69,48,52,50,52,41,44,72,59,38,28,44,80,46,59,47,37,61,69,39,69,72,57,41,35,50,56,58,53,51,51,52,33,45,51,46,23,23,73,70,55,39,64,48,69,68,52,49,54,50,34,46,67,65,45,38,35,68,56,29,41,50,33,36,33,72,34,64,63,98

Sequence (528 aa):
MGLPHRAYSTGRPRKLGAEDIAYVMERLNQCADLMLDELAGSIEAVGGPKVSKSLVSRTLQRLDITRKRLRRRASEADLNLEAACRLRMARYLPEQLIFVDETGFDSRTGQRRFGWAPAGDRAVQVGTGKRTRRATLIPGLTVDGMIAPKIYHSTVNADVFYDYLITYLLPQTTPFPGPGSVIVMDNVPFHRSPKIKQLVRRFGCRIEYVAPWSPWMNPIEEAFSKIKASLRRSGSTFDYDVLIACDSITSGDAEGWIRNAGYLMGLPHRAYSTGRPRKLGAEDIAYVMERLNQCADLMLDELAGSIEAVGGPKVSKSLVSRTLQRLDITRKRLRRRASEADLNLEAACRLRMARYLPEQLIFVDETGFDSRTGQRRFGWAPAGDRAVQVGTGKRTRRATLIPGLTVDGMIAPKIYHSTVNADVFYDYLITYLLPQTTPFPGPGSVIVMDNVPFHRSPKIKQLVRRFGCRIEYVAPWSPWMNPIEEAFSKIKASLRRSGSTFDYDVLIACDSITSGDAEGWIRNAGYL

InterPro domains:
  IPR036397 Ribonuclease H superfamily [G3DSA:3.30.420.10] (58-262)
  IPR038717 Tc1-like transposase, DDE domain [PF13358] (96-235)
  IPR047655 Transposase IS630-like [NF033545] (9-234)

Organism: NCBI:txid157183

Secondary structure (DSSP, 8-state):
--------------SS-HHHHHHHHHHHHH-TT--HHHHHHHHHHTT-----HHHHHHHHHHTTEEEEEEEEEETT--HHHHHHHHHHHTTS-GGGEEEE--EEE-GGGG---EEEEETTSPEEEEE--PPPPPEEEEEEEETTEEEEEEEESS---HHHHHHHIIIIIGGG--STTSTT-EEEE---GGGG-HHHHHHHHHTT-EEEEPPTT-GGG-THHHHHHHHHHHHHHHT---HHHHHHHHHT--HHHHHHHHHHHT--/-----------S--SS-HHHHHHHHHHHHH-TT--HHHHHHHHHHTT-----HHHHHHHHHHTTEEEEEEEEEETT--HHHHHHHHHHHTTS-GGGEEEE--EEE-GGGGS--EEEEETTS-EEEEE--PPPPPEEEEEEEETTEEEEEEEESS---HHHHHHHIIIIIGGG--STTSTT-EEEE---GGGG-HHHHHHHHHTT-EEEEPPTT-GGG-THHHHHHHHHHHHHHHT---HHHHHHHHHT--HHHHHHHHHHHT--

Nearest PDB structures (foldseek):
  4r79-assembly1_B  TM=7.050E-01  e=3.162E-11  Drosophila mauritiana
  5hoo-assembly1_B  TM=7.138E-01  e=1.313E-10  Drosophila mauritiana
  6um8-assembly1_B  TM=6.174E-01  e=6.526E-04  Human immunodeficiency virus 1
  5cz2-assembly3_E  TM=6.330E-01  e=8.273E-04  Mouse mammary tumor virus (STRAIN BR6)
  3o4n-assembly1_B  TM=5.900E-01  e=3.019E-04  Rous sarcoma virus

Foldseek 3Di:
DPDPPPPPPPPDPQQADPVLVVVLVVVCVVPVPDQLVRSQVVCVVVPGDRDDSVSSVVVCVVVVNDDDDDDDFDPPFDPVLQVVQLVVLLVADLQQEKEKDKDKDWLCLQAADDDDDPPPDDDDDDDDPDIDQMKMWIWIFGLFFIFQIDIGSDDDDLVNVQCSCQPTPLVVAAAPPDGNQEYEYEPDPSCPDPVNQVSSVVSNGHYHYHRHRCVLLRLVVVLVVQLSVQSNVVSDDPPVSSVVSRVPQGSVSRNVSNVSSPND/DPDPPPPPPPPDPQLADPVLVVVLVVVCVVPVPDQLVRSQVVCVVVPGDRDDSVSSVVVCVVVVNDDDDDDDFDPPFDPVLQVVQLVVLLVADLQQEKEKDKDKDWLCLQAADDDDDPPPDDDDDDDDPDIDQMKMWIWIFGLFFIFQIDIDSDDDDLVNVQCSCQPTPLVVAAAPPDGNQEYEYEPDVSCPDPVNQVSSVVSNGHYHYHRHRCVLLRLVVVLVVQLSV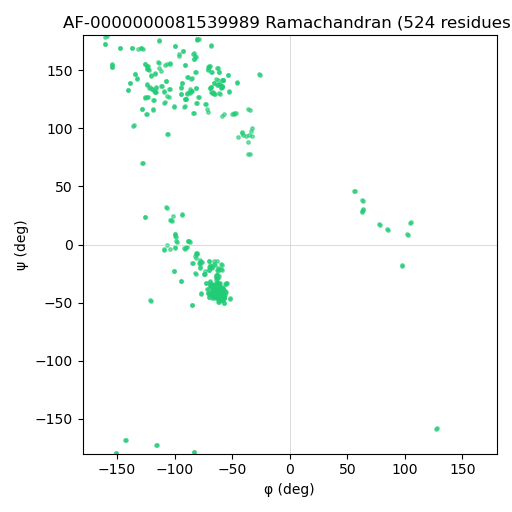QSNVVSDDPPVSSVVSRVPQGSVSRNVSNVSSPND

Radius of gyration: 29.62 Å; Cα contacts (8 Å, |Δi|>4): 851; chains: 2; bounding box: 93×76×88 Å